Protein AF-A0A9P5QVV0-F1 (afdb_monomer)

pLDDT: mean 74.4, std 17.59, range [27.22, 95.75]

Radius of gyration: 34.5 Å; Cα contacts (8 Å, |Δi|>4): 652; chains: 1; bounding box: 69×60×105 Å

Solvent-accessible surface area (backbone atoms only — not comparable to full-atom values): 32270 Å² total; per-residue (Å²): 108,72,66,53,53,52,50,50,50,33,45,37,47,38,68,30,81,90,46,54,72,68,59,18,40,49,30,50,51,48,53,52,51,50,61,71,42,46,93,86,68,43,88,46,68,69,52,50,54,48,47,52,52,44,41,55,54,42,40,70,45,93,50,68,67,44,16,51,52,29,45,55,48,38,63,74,72,68,58,90,69,74,79,92,61,86,71,101,65,77,81,56,81,69,72,71,78,64,96,76,58,75,62,64,38,64,75,65,72,49,56,74,58,59,56,52,51,52,53,50,42,59,52,45,56,62,73,40,62,69,84,64,87,65,88,53,38,18,36,68,41,94,82,57,80,85,64,80,68,40,56,43,63,62,54,49,54,54,41,74,74,44,90,46,79,37,78,48,82,43,60,63,90,55,57,43,66,65,61,48,52,39,47,51,48,33,50,48,55,69,70,50,50,94,92,49,64,42,72,42,84,40,62,45,60,78,54,83,70,82,89,51,68,59,67,56,55,52,44,43,76,74,72,46,51,72,70,48,47,50,50,42,68,77,74,48,57,72,45,78,44,78,37,54,68,72,64,60,42,66,93,51,95,62,73,85,48,98,68,44,63,72,80,61,36,46,66,32,94,52,101,77,56,48,71,28,58,85,31,37,48,54,33,26,51,49,71,51,49,74,68,49,50,53,53,44,42,57,45,51,44,75,77,49,102,60,95,62,51,57,63,56,54,52,52,52,40,70,68,41,85,70,44,58,73,62,37,25,28,60,49,50,31,51,54,46,70,65,44,50,66,51,66,73,71,70,75,82,85,85,86,79,82,89,84,83,90,86,45,93,96,60,66,64,48,77,59,48,79,88,79,37,67,88,42,75,57,38,71,53,69,29,90,48,69,68,35,42,52,55,41,73,74,36,74,45,43,75,62,93,51,34,36,32,58,72,43,74,65,56,54,36,51,55,52,36,38,70,62,60,53,89,68,78,76,67,71,79,88,71,88,81,94,74,91,82,81,96,68,87,81,72,85,75,80,58,86,84,37,51,50,34,75,40,80,46,68,87,37,63,68,34,37,48,57,45,8,56,44,36,63,74,32,67,66,58,40,52,51,32,51,50,36,36,58,48,11,47,80,38,80,48,72,39,45,24,31,23,10,15,35,26,50,24,27,40,18,70,39,67,49,72,37,61,57,34,84,42,51,34,25,33,28,55,54,19,47,42,34,91,43,46,52,58,77,39,38,59,58,80,35,43,59,54,76,45,39,71,111

Structure (mmCIF, N/CA/C/O backbone):
data_AF-A0A9P5QVV0-F1
#
_entry.id   AF-A0A9P5QVV0-F1
#
loop_
_atom_site.group_PDB
_atom_site.id
_atom_site.type_symbol
_atom_site.label_atom_id
_atom_site.label_alt_id
_atom_site.label_comp_id
_atom_site.label_asym_id
_atom_site.label_entity_id
_atom_site.label_seq_id
_atom_site.pdbx_PDB_ins_code
_atom_site.Cartn_x
_atom_site.Cartn_y
_atom_site.Cartn_z
_atom_site.occupancy
_atom_site.B_iso_or_equiv
_atom_site.auth_seq_id
_atom_site.auth_comp_id
_atom_site.auth_asym_id
_atom_site.auth_atom_id
_atom_site.pdbx_PDB_model_num
ATOM 1 N N . MET A 1 1 ? -1.922 6.817 49.365 1.00 55.47 1 MET A N 1
ATOM 2 C CA . MET A 1 1 ? -1.722 6.104 48.076 1.00 55.47 1 MET A CA 1
ATOM 3 C C . MET A 1 1 ? -3.049 5.671 47.455 1.00 55.47 1 MET A C 1
ATOM 5 O O . MET A 1 1 ? -3.413 6.248 46.447 1.00 55.47 1 MET A O 1
ATOM 9 N N . PHE A 1 2 ? -3.817 4.750 48.054 1.00 71.19 2 PHE A N 1
ATOM 10 C CA . PHE A 1 2 ? -5.095 4.280 47.477 1.00 71.19 2 PHE A CA 1
ATOM 11 C C . PHE A 1 2 ? -6.150 5.388 47.276 1.00 71.19 2 PHE A C 1
ATOM 13 O O . PHE A 1 2 ? -6.673 5.544 46.177 1.00 71.19 2 PHE A O 1
ATOM 20 N N . GLN A 1 3 ? -6.408 6.205 48.304 1.00 76.69 3 GLN A N 1
ATOM 21 C CA . GLN A 1 3 ? -7.364 7.323 48.229 1.00 76.69 3 GLN A CA 1
ATOM 22 C C . GLN A 1 3 ? -6.955 8.366 47.177 1.00 76.69 3 GLN A C 1
ATOM 24 O O . GLN A 1 3 ? -7.781 8.790 46.379 1.00 76.69 3 GLN A O 1
ATOM 29 N N . TRP A 1 4 ? -5.661 8.701 47.105 1.00 71.38 4 TRP A N 1
ATOM 30 C CA . TRP A 1 4 ? -5.095 9.582 46.075 1.00 71.38 4 TRP A CA 1
ATOM 31 C C . TRP A 1 4 ? -5.391 9.084 44.655 1.00 71.38 4 TRP A C 1
ATOM 33 O O . TRP A 1 4 ? -5.832 9.862 43.810 1.00 71.38 4 TRP A O 1
ATOM 43 N N . SER A 1 5 ? -5.194 7.786 44.407 1.00 65.56 5 SER A N 1
ATOM 44 C CA . SER A 1 5 ? -5.466 7.170 43.106 1.00 65.56 5 SER A CA 1
ATOM 45 C C . SER A 1 5 ? -6.949 7.202 42.737 1.00 65.56 5 SER A C 1
ATOM 47 O O . SER A 1 5 ? -7.274 7.400 41.572 1.00 65.56 5 SER A O 1
ATOM 49 N N . ILE A 1 6 ? -7.855 7.050 43.708 1.00 77.44 6 ILE A N 1
ATOM 50 C CA . ILE A 1 6 ? -9.301 7.145 43.457 1.00 77.44 6 ILE A CA 1
ATOM 51 C C . ILE A 1 6 ? -9.707 8.578 43.121 1.00 77.44 6 ILE A C 1
ATOM 53 O O . ILE A 1 6 ? -10.439 8.785 42.156 1.00 77.44 6 ILE A O 1
ATOM 57 N N . CYS A 1 7 ? -9.204 9.568 43.863 1.00 80.12 7 CYS A N 1
ATOM 58 C CA . CYS A 1 7 ? -9.473 10.974 43.566 1.00 80.12 7 CYS A CA 1
ATOM 59 C C . CYS A 1 7 ? -8.991 11.345 42.161 1.00 80.12 7 CYS A C 1
ATOM 61 O O . CYS A 1 7 ? -9.711 11.995 41.406 1.00 80.12 7 CYS A O 1
ATOM 63 N N . GLN A 1 8 ? -7.790 10.885 41.800 1.00 75.94 8 GLN A N 1
ATOM 64 C CA . GLN A 1 8 ? -7.233 11.083 40.468 1.00 75.94 8 GLN A CA 1
ATOM 65 C C . GLN A 1 8 ? -8.111 10.443 39.383 1.00 75.94 8 GLN A C 1
ATOM 67 O O . GLN A 1 8 ? -8.469 11.126 38.428 1.00 75.94 8 GLN A O 1
ATOM 72 N N . LEU A 1 9 ? -8.515 9.181 39.565 1.00 74.94 9 LEU A N 1
ATOM 73 C CA . LEU A 1 9 ? -9.349 8.456 38.604 1.00 74.94 9 LEU A CA 1
ATOM 74 C C . LEU A 1 9 ? -10.695 9.153 38.367 1.00 74.94 9 LEU A C 1
ATOM 76 O O . LEU A 1 9 ? -11.134 9.278 37.229 1.00 74.94 9 LEU A O 1
ATOM 80 N N . LEU A 1 10 ? -11.351 9.625 39.429 1.00 81.25 10 LEU A N 1
ATOM 81 C CA . LEU A 1 10 ? -12.610 10.366 39.306 1.00 81.25 10 LEU A CA 1
ATOM 82 C C . LEU A 1 10 ? -12.415 11.704 38.582 1.00 81.25 10 LEU A C 1
ATOM 84 O O . LEU A 1 10 ? -13.252 12.084 37.764 1.00 81.25 10 LEU A O 1
ATOM 88 N N . GLY A 1 11 ? -11.294 12.385 38.832 1.00 81.31 11 GLY A N 1
ATOM 89 C CA . GLY A 1 11 ? -10.917 13.599 38.112 1.00 81.31 11 GLY A CA 1
ATOM 90 C C . GLY A 1 11 ? -10.698 13.365 36.618 1.00 81.31 11 GLY A C 1
ATOM 91 O O . GLY A 1 11 ? -11.162 14.148 35.795 1.00 81.31 11 GLY A O 1
ATOM 92 N N . GLU A 1 12 ? -10.035 12.268 36.259 1.00 76.44 12 GLU A N 1
ATOM 93 C CA . GLU A 1 12 ? -9.793 11.877 34.866 1.00 76.44 12 GLU A CA 1
ATOM 94 C C . GLU A 1 12 ? -11.087 11.442 34.161 1.00 76.44 12 GLU A C 1
ATOM 96 O O . GLU A 1 12 ? -11.316 11.843 33.022 1.00 76.44 12 GLU A O 1
ATOM 101 N N . ILE A 1 13 ? -11.980 10.712 34.845 1.00 73.56 13 ILE A N 1
ATOM 102 C CA . ILE A 1 13 ? -13.319 10.377 34.323 1.00 73.56 13 ILE A CA 1
ATOM 103 C C . ILE A 1 13 ? -14.114 11.649 34.023 1.00 73.56 13 ILE A C 1
ATOM 105 O O . ILE A 1 13 ? -14.780 11.718 32.995 1.00 73.56 13 ILE A O 1
ATOM 109 N N . ALA A 1 14 ? -14.055 12.655 34.897 1.00 79.50 14 ALA A N 1
ATOM 110 C CA . ALA A 1 14 ? -14.761 13.915 34.696 1.00 79.50 14 ALA A CA 1
ATOM 111 C C . ALA A 1 14 ? -14.185 14.757 33.539 1.00 79.50 14 ALA A C 1
ATOM 113 O O . ALA A 1 14 ? -14.939 15.433 32.835 1.00 79.50 14 ALA A O 1
ATOM 114 N N . ASP A 1 15 ? -12.872 14.708 33.307 1.00 75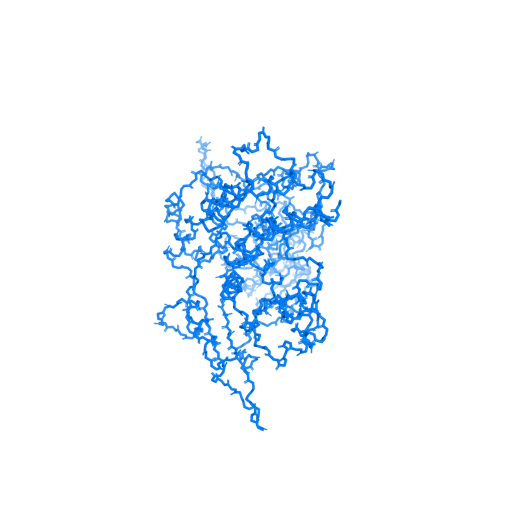.62 15 ASP A N 1
ATOM 115 C CA . ASP A 1 15 ? -12.192 15.486 32.260 1.00 75.62 15 ASP A CA 1
ATOM 116 C C . ASP A 1 15 ? -12.359 14.872 30.852 1.00 75.62 15 ASP A C 1
ATOM 118 O O . ASP A 1 15 ? -12.434 15.603 29.865 1.00 75.62 15 ASP A O 1
ATOM 122 N N . ASP A 1 16 ? -12.494 13.546 30.745 1.00 66.88 16 ASP A N 1
ATOM 123 C CA . ASP A 1 16 ? -12.506 12.816 29.469 1.00 66.88 16 ASP A CA 1
ATOM 124 C C . ASP A 1 16 ? -13.882 12.817 28.764 1.00 66.88 16 ASP A C 1
ATOM 126 O O . ASP A 1 16 ? -14.903 12.404 29.318 1.00 66.88 16 ASP A O 1
ATOM 130 N N . SER A 1 17 ? -13.905 13.252 27.499 1.00 65.25 17 SER A N 1
ATOM 131 C CA . SER A 1 17 ? -15.106 13.361 26.662 1.00 65.25 17 SER A CA 1
ATOM 132 C C . SER A 1 17 ? -15.644 12.025 26.138 1.00 65.25 17 SER A C 1
ATOM 134 O O . SER A 1 17 ? -16.741 12.004 25.576 1.00 65.25 17 SER A O 1
ATOM 136 N N . ILE A 1 18 ? -14.924 10.912 26.329 1.00 53.53 18 ILE A N 1
ATOM 137 C CA . ILE A 1 18 ? -15.414 9.568 25.983 1.00 53.53 18 ILE A CA 1
ATOM 138 C C . ILE A 1 18 ? -16.595 9.134 26.865 1.00 53.53 18 ILE A C 1
ATOM 140 O O . ILE A 1 18 ? -17.429 8.327 26.446 1.00 53.53 18 ILE A O 1
ATOM 144 N N . TRP A 1 19 ? -16.676 9.669 28.086 1.00 56.53 19 TRP A N 1
ATOM 145 C CA . TRP A 1 19 ? -17.746 9.382 29.031 1.00 56.53 19 TRP A CA 1
ATOM 146 C C . TRP A 1 19 ? -18.961 10.270 28.775 1.00 56.53 19 TRP A C 1
ATOM 148 O O . TRP A 1 19 ? -18.849 11.434 28.386 1.00 56.53 19 TRP A O 1
ATOM 158 N N . SER A 1 20 ? -20.156 9.732 29.037 1.00 62.69 20 SER A N 1
ATOM 159 C CA . SER A 1 20 ? -21.384 10.521 28.927 1.00 62.69 20 SER A CA 1
ATOM 160 C C . SER A 1 20 ? -21.334 11.730 29.865 1.00 62.69 20 SER A C 1
ATOM 162 O O . SER A 1 20 ? -20.787 11.646 30.966 1.00 62.69 20 SER A O 1
ATOM 164 N N . VAL A 1 21 ? -21.961 12.839 29.464 1.00 71.69 21 VAL A N 1
ATOM 165 C CA . VAL A 1 21 ? -22.036 14.061 30.286 1.00 71.69 21 VAL A CA 1
ATOM 166 C C . VAL A 1 21 ? -22.541 13.752 31.702 1.00 71.69 21 VAL A C 1
ATOM 168 O O . VAL A 1 21 ? -21.969 14.232 32.674 1.00 71.69 21 VAL A O 1
ATOM 171 N N . SER A 1 22 ? -23.535 12.867 31.830 1.00 67.31 22 SER A N 1
ATOM 172 C CA . SER A 1 22 ? -24.074 12.435 33.125 1.00 67.31 22 SER A CA 1
ATOM 173 C C . SER A 1 22 ? -23.039 11.704 33.990 1.00 67.31 22 SER A C 1
ATOM 175 O O . SER A 1 22 ? -22.918 12.001 35.174 1.00 67.31 22 SER A O 1
ATOM 177 N N . THR A 1 23 ? -22.251 10.795 33.409 1.00 71.12 23 THR A N 1
ATOM 178 C CA . THR A 1 23 ? -21.186 10.064 34.122 1.00 71.12 23 THR A CA 1
ATOM 179 C C . THR A 1 23 ? -20.092 11.009 34.615 1.00 71.12 23 THR A C 1
ATOM 181 O O . THR A 1 23 ? -19.611 10.876 35.737 1.00 71.12 23 THR A O 1
ATOM 184 N N . ARG A 1 24 ? -19.726 11.993 33.789 1.00 79.88 24 ARG A N 1
ATOM 185 C CA . ARG A 1 24 ? -18.707 12.997 34.119 1.00 79.88 24 ARG A CA 1
ATOM 186 C C . ARG A 1 24 ? -19.159 13.901 35.267 1.00 79.88 24 ARG A C 1
ATOM 188 O O . ARG A 1 24 ? -18.380 14.173 36.174 1.00 79.88 24 ARG A O 1
ATOM 195 N N . GLN A 1 25 ? -20.428 14.312 35.268 1.00 83.44 25 GLN A N 1
ATOM 196 C CA . GLN A 1 25 ? -21.024 15.090 36.360 1.00 83.44 25 GLN A CA 1
ATOM 197 C C . GLN A 1 25 ? -21.100 14.284 37.663 1.00 83.44 25 GLN A C 1
ATOM 199 O O . GLN A 1 25 ? -20.684 14.780 38.706 1.00 83.44 25 GLN A O 1
ATOM 204 N N . GLN A 1 26 ? -21.523 13.019 37.598 1.00 81.31 26 GLN A N 1
ATOM 205 C CA . GLN A 1 26 ? -21.571 12.130 38.766 1.00 81.31 26 GLN A CA 1
ATOM 206 C C . GLN A 1 26 ? -20.186 11.866 39.370 1.00 81.31 26 GLN A C 1
ATOM 208 O O . GLN A 1 26 ? -20.063 11.736 40.584 1.00 81.31 26 GLN A O 1
ATOM 213 N N . ALA A 1 27 ? -19.129 11.811 38.553 1.00 83.44 27 ALA A N 1
ATOM 214 C CA . ALA A 1 27 ? -17.762 11.679 39.055 1.00 83.44 27 ALA A CA 1
ATOM 215 C C . ALA A 1 27 ? -17.332 12.903 39.887 1.00 83.44 27 ALA A C 1
ATOM 217 O O . ALA A 1 27 ? -16.700 12.741 40.933 1.00 83.44 27 ALA A O 1
ATOM 218 N N . ILE A 1 28 ? -17.725 14.113 39.467 1.00 86.50 28 ILE A N 1
ATOM 219 C CA . ILE A 1 28 ? -17.508 15.351 40.233 1.00 86.50 28 ILE A CA 1
ATOM 220 C C . ILE A 1 28 ? -18.321 15.337 41.530 1.00 86.50 28 ILE A C 1
ATOM 222 O O . ILE A 1 28 ? -17.785 15.629 42.595 1.00 86.50 28 ILE A O 1
ATOM 226 N N . GLU A 1 29 ? -19.599 14.972 41.461 1.00 86.81 29 GLU A N 1
ATOM 227 C CA . GLU A 1 29 ? -20.470 14.886 42.640 1.00 86.81 29 GLU A CA 1
ATOM 228 C C . GLU A 1 29 ? -19.940 13.874 43.663 1.00 86.81 29 GLU A C 1
ATOM 230 O O . GLU A 1 29 ? -19.924 14.154 44.861 1.00 86.81 29 GLU A O 1
ATOM 235 N N . LEU A 1 30 ? -19.427 12.731 43.196 1.00 86.88 30 LEU A N 1
ATOM 236 C CA . LEU A 1 30 ? -18.809 11.723 44.050 1.00 86.88 30 LEU A CA 1
ATOM 237 C C . LEU A 1 30 ? -17.525 12.242 44.709 1.00 86.88 30 LEU A C 1
ATOM 239 O O . LEU A 1 30 ? -17.331 11.999 45.897 1.00 86.88 30 LEU A O 1
ATOM 243 N N . LEU A 1 31 ? -16.677 12.992 43.993 1.00 86.44 31 LEU A N 1
ATOM 244 C CA . LEU A 1 31 ? -15.527 13.679 44.604 1.00 86.44 31 LEU A CA 1
ATOM 245 C C . LEU A 1 31 ? -15.971 14.622 45.731 1.00 86.44 31 LEU A C 1
ATOM 247 O O . LEU A 1 31 ? -15.360 14.630 46.797 1.00 86.44 31 LEU A O 1
ATOM 251 N N . GLY A 1 32 ? -17.058 15.365 45.518 1.00 85.31 32 GLY A N 1
ATOM 252 C CA . GLY A 1 32 ? -17.663 16.232 46.528 1.00 85.31 32 GLY A CA 1
ATOM 253 C C . GLY A 1 32 ? -18.181 15.480 47.751 1.00 85.31 32 GLY A C 1
ATOM 254 O O . GLY A 1 32 ? -17.889 15.855 48.885 1.00 85.31 32 GLY A O 1
ATOM 255 N N . ALA A 1 33 ? -18.899 14.380 47.532 1.00 84.38 33 ALA A N 1
ATOM 256 C CA . ALA A 1 33 ? -19.410 13.535 48.606 1.00 84.38 33 ALA A CA 1
ATOM 257 C C . ALA A 1 33 ? -18.274 12.901 49.427 1.00 84.38 33 ALA A C 1
ATOM 259 O O . ALA A 1 33 ? -18.347 12.857 50.654 1.00 84.38 33 ALA A O 1
ATOM 260 N N . LEU A 1 34 ? -17.200 12.455 48.766 1.00 84.25 34 LEU A N 1
ATOM 261 C CA . LEU A 1 34 ? -16.009 11.910 49.424 1.00 84.25 34 LEU A CA 1
ATOM 262 C C . LEU A 1 34 ? -15.244 12.969 50.227 1.00 84.25 34 LEU A C 1
ATOM 264 O O . LEU A 1 34 ? -14.655 12.634 51.251 1.00 84.25 34 LEU A O 1
ATOM 268 N N . TYR A 1 35 ? -15.263 14.229 49.786 1.00 82.00 35 TYR A N 1
ATOM 269 C CA . TYR A 1 35 ? -14.677 15.346 50.526 1.00 82.00 35 TYR A CA 1
ATOM 270 C C . TYR A 1 35 ? -15.466 15.667 51.805 1.00 82.00 35 TYR A C 1
ATOM 272 O O . TYR A 1 35 ? -14.874 15.939 52.845 1.00 82.00 35 TYR A O 1
ATOM 280 N N . GLN A 1 36 ? -16.801 15.619 51.743 1.00 79.44 36 GLN A N 1
ATOM 281 C CA . GLN A 1 36 ? -17.675 15.904 52.889 1.00 79.44 36 GLN A CA 1
ATOM 282 C C . GLN A 1 36 ? -17.719 14.760 53.914 1.00 79.44 36 GLN A C 1
ATOM 284 O O . GLN A 1 36 ? -17.984 15.001 55.092 1.00 79.44 36 GLN A O 1
ATOM 289 N N . ASN A 1 37 ? -17.475 13.516 53.488 1.00 76.75 37 ASN A N 1
ATOM 290 C CA . ASN A 1 37 ? -17.577 12.338 54.347 1.00 76.75 37 ASN A CA 1
ATOM 291 C C . ASN A 1 37 ? -16.269 12.058 55.111 1.00 76.75 37 ASN A C 1
ATOM 293 O O . ASN A 1 37 ? -15.536 11.098 54.858 1.00 76.75 37 ASN A O 1
ATOM 297 N N . ASP A 1 38 ? -15.979 12.960 56.043 1.00 63.78 38 ASP A N 1
ATOM 298 C CA . ASP A 1 38 ? -14.675 13.110 56.686 1.00 63.78 38 ASP A CA 1
ATOM 299 C C . ASP A 1 38 ? -14.331 12.003 57.702 1.00 63.78 38 ASP A C 1
ATOM 301 O O . ASP A 1 38 ? -13.164 11.704 57.951 1.00 63.78 38 ASP A O 1
ATOM 305 N N . GLN A 1 39 ? -15.348 11.356 58.280 1.00 61.12 39 GLN A N 1
ATOM 306 C CA . GLN A 1 39 ? -15.150 10.394 59.371 1.00 61.12 39 GLN A CA 1
ATOM 307 C C . GLN A 1 39 ? -14.487 9.081 58.921 1.00 61.12 39 GLN A C 1
ATOM 309 O O . GLN A 1 39 ? -13.745 8.491 59.708 1.00 61.12 39 GLN A O 1
ATOM 314 N N . ASP A 1 40 ? -14.666 8.679 57.656 1.00 60.94 40 ASP A N 1
ATOM 315 C CA . ASP A 1 40 ? -14.210 7.374 57.152 1.00 60.94 40 ASP A CA 1
ATOM 316 C C . ASP A 1 40 ? -13.225 7.452 55.970 1.00 60.94 40 ASP A C 1
ATOM 318 O O . ASP A 1 40 ? -12.472 6.503 55.737 1.00 60.94 40 ASP A O 1
ATOM 322 N N . TRP A 1 41 ? -13.201 8.551 55.201 1.00 65.06 41 TRP A N 1
ATOM 323 C CA . TRP A 1 41 ? -12.510 8.572 53.902 1.00 65.06 41 TRP A CA 1
ATOM 324 C C . TRP A 1 41 ? -11.287 9.493 53.803 1.00 65.06 41 TRP A C 1
ATOM 326 O O . TRP A 1 41 ? -10.370 9.174 53.048 1.00 65.06 41 TRP A O 1
ATOM 336 N N . ALA A 1 42 ? -11.228 10.609 54.533 1.00 58.00 42 ALA A N 1
ATOM 337 C CA . ALA A 1 42 ? -10.224 11.652 54.292 1.00 58.00 42 ALA A CA 1
ATOM 338 C C . ALA A 1 42 ? -9.563 12.187 55.576 1.00 58.00 42 ALA A C 1
ATOM 340 O O . ALA A 1 42 ? -9.390 13.390 55.733 1.00 58.00 42 ALA A O 1
ATOM 341 N N . GLN A 1 43 ? -9.116 11.289 56.464 1.00 64.62 43 GLN A N 1
ATOM 342 C CA . GLN A 1 43 ? -8.356 11.667 57.672 1.00 64.62 43 GLN A CA 1
ATOM 343 C C . GLN A 1 43 ? -7.010 12.362 57.373 1.00 64.62 43 GLN A C 1
ATOM 345 O O . GLN A 1 43 ? -6.399 12.934 58.270 1.00 64.62 43 GLN A O 1
ATOM 350 N N . ASP A 1 44 ? -6.534 12.292 56.126 1.00 70.94 44 ASP A N 1
ATOM 351 C CA . ASP A 1 44 ? -5.294 12.908 55.655 1.00 70.94 44 ASP A CA 1
ATOM 352 C C . ASP A 1 44 ? -5.604 14.194 54.868 1.00 70.94 44 ASP A C 1
ATOM 354 O O . ASP A 1 44 ? -6.160 14.151 53.763 1.00 70.94 44 ASP A O 1
ATOM 358 N N . ASP A 1 45 ? -5.202 15.342 55.419 1.00 73.81 45 ASP A N 1
ATOM 359 C CA . ASP A 1 45 ? -5.395 16.674 54.826 1.00 73.81 45 ASP A CA 1
ATOM 360 C C . ASP A 1 45 ? -4.801 16.798 53.411 1.00 73.81 45 ASP A C 1
ATOM 362 O O . ASP A 1 45 ? -5.283 17.584 52.586 1.00 73.81 45 ASP A O 1
ATOM 366 N N . SER A 1 46 ? -3.798 15.980 53.077 1.00 75.75 46 SER A N 1
ATOM 367 C CA . SER A 1 46 ? -3.204 15.950 51.739 1.00 75.75 46 SER A CA 1
ATOM 368 C C . SER A 1 46 ? -4.178 15.424 50.674 1.00 75.75 46 SER A C 1
ATOM 370 O O . SER A 1 46 ? -4.179 15.910 49.542 1.00 75.75 46 SER A O 1
ATOM 372 N N . VAL A 1 47 ? -5.066 14.488 51.036 1.00 74.50 47 VAL A N 1
ATOM 373 C CA . VAL A 1 47 ? -6.090 13.925 50.139 1.00 74.50 47 VAL A CA 1
ATOM 374 C C . VAL A 1 47 ? -7.163 14.969 49.837 1.00 74.50 47 VAL A C 1
ATOM 376 O O . VAL A 1 47 ? -7.573 15.116 48.685 1.00 74.50 47 VAL A O 1
ATOM 379 N N . LYS A 1 48 ? -7.586 15.732 50.850 1.00 79.31 48 LYS A N 1
ATOM 380 C CA . LYS A 1 48 ? -8.562 16.822 50.701 1.00 79.31 48 LYS A CA 1
ATOM 381 C C . LYS A 1 48 ? -8.033 17.944 49.821 1.00 79.31 48 LYS A C 1
ATOM 383 O O . LYS A 1 48 ? -8.730 18.400 48.915 1.00 79.31 48 LYS A O 1
ATOM 388 N N . SER A 1 49 ? -6.787 18.354 50.056 1.00 79.25 49 SER A N 1
ATOM 389 C CA . SER A 1 49 ? -6.106 19.346 49.222 1.00 79.25 49 SER A CA 1
ATOM 390 C C . SER A 1 49 ? -6.027 18.884 47.761 1.00 79.25 49 SER A C 1
ATOM 392 O O . SER A 1 49 ? -6.295 19.658 46.835 1.00 79.25 49 SER A O 1
ATOM 394 N N . TRP A 1 50 ? -5.766 17.592 47.541 1.00 79.50 50 TRP A N 1
ATOM 395 C CA . TRP A 1 50 ? -5.748 17.003 46.206 1.00 79.50 50 TRP A CA 1
ATOM 396 C C . TRP A 1 50 ? -7.126 16.999 45.529 1.00 79.50 50 TRP A C 1
ATOM 398 O O . TRP A 1 50 ? -7.238 17.419 44.378 1.00 79.50 50 TRP A O 1
ATOM 408 N N . MET A 1 51 ? -8.192 16.608 46.237 1.00 82.31 51 MET A N 1
ATOM 409 C CA . MET A 1 51 ? -9.568 16.662 45.717 1.00 82.31 51 MET A CA 1
ATOM 410 C C . MET A 1 51 ? -9.955 18.080 45.279 1.00 82.31 51 MET A C 1
ATOM 412 O O . MET A 1 51 ? -10.441 18.267 44.164 1.00 82.31 51 MET A O 1
ATOM 416 N N . MET A 1 52 ? -9.675 19.086 46.112 1.00 82.19 52 MET A N 1
ATOM 417 C CA . MET A 1 52 ? -9.964 20.489 45.790 1.00 82.19 52 MET A CA 1
ATOM 418 C C . MET A 1 52 ? -9.168 20.983 44.581 1.00 82.19 52 MET A C 1
ATOM 420 O O . MET A 1 52 ? -9.706 21.689 43.730 1.00 82.19 52 MET A O 1
ATOM 424 N N . THR A 1 53 ? -7.913 20.551 44.448 1.00 80.81 53 THR A N 1
ATOM 425 C CA . THR A 1 53 ? -7.077 20.860 43.280 1.00 80.81 53 THR A CA 1
ATOM 426 C C . THR A 1 53 ? -7.676 20.289 41.988 1.00 80.81 53 THR A C 1
ATOM 428 O O . THR A 1 53 ? -7.717 20.973 40.963 1.00 80.81 53 THR A O 1
ATOM 431 N N . ILE A 1 54 ? -8.182 19.052 42.031 1.00 80.38 54 ILE A N 1
ATOM 432 C CA . ILE A 1 54 ? -8.833 18.395 40.889 1.00 80.38 54 ILE A CA 1
ATOM 433 C C . ILE A 1 54 ? -10.123 19.123 40.500 1.00 80.38 54 ILE A C 1
ATOM 435 O O . ILE A 1 54 ? -10.298 19.459 39.328 1.00 80.38 54 ILE A O 1
ATOM 439 N N . ILE A 1 55 ? -11.004 19.407 41.464 1.00 85.12 55 ILE A N 1
ATOM 440 C CA . ILE A 1 55 ? -12.270 20.116 41.213 1.00 85.12 55 ILE A CA 1
ATOM 441 C C . ILE A 1 55 ? -11.984 21.527 40.663 1.00 85.12 55 ILE A C 1
ATOM 443 O O . ILE A 1 55 ? -12.602 21.951 39.685 1.00 85.12 55 ILE A O 1
ATOM 447 N N . GLY A 1 56 ? -10.980 22.216 41.216 1.00 82.69 56 GLY A N 1
ATOM 448 C CA . GLY A 1 56 ? -10.471 23.490 40.708 1.00 82.69 56 GLY A CA 1
ATOM 449 C C . GLY A 1 56 ? -10.057 23.414 39.238 1.00 82.69 56 GLY A C 1
ATOM 450 O O . GLY A 1 56 ? -10.495 24.235 38.432 1.00 82.69 56 GLY A O 1
ATOM 451 N N . LYS A 1 57 ? -9.295 22.389 38.840 1.00 81.00 57 LYS A N 1
ATOM 452 C CA . LYS A 1 57 ? -8.925 22.181 37.430 1.00 81.00 57 LYS A CA 1
ATOM 453 C C . LYS A 1 57 ? -10.147 21.917 36.540 1.00 81.00 57 LYS A C 1
ATOM 455 O O . LYS A 1 57 ? -10.249 22.512 35.469 1.00 81.00 57 LYS A O 1
ATOM 460 N N . LEU A 1 58 ? -11.089 21.085 36.986 1.00 82.19 58 LEU A N 1
ATOM 461 C CA . LEU A 1 58 ? -12.316 20.776 36.240 1.00 82.19 58 LEU A CA 1
ATOM 462 C C . LEU A 1 58 ? -13.206 22.011 36.030 1.00 82.19 58 LEU A C 1
ATOM 464 O O . LEU A 1 58 ? -13.833 22.151 34.980 1.00 82.19 58 LEU A O 1
ATOM 468 N N . SER A 1 59 ? -13.195 22.960 36.969 1.00 81.25 59 SER A N 1
ATOM 469 C CA . SER A 1 59 ? -13.895 24.247 36.832 1.00 81.25 59 SER A CA 1
ATOM 470 C C . SER A 1 59 ? -13.330 25.153 35.722 1.00 81.25 59 SER A C 1
ATOM 472 O O . SER A 1 59 ? -14.011 26.065 35.244 1.00 81.25 59 SER A O 1
ATOM 474 N N . MET A 1 60 ? -12.099 24.891 35.273 1.00 78.88 60 MET A N 1
ATOM 475 C CA . MET A 1 60 ? -11.417 25.632 34.206 1.00 78.88 60 MET A CA 1
ATOM 476 C C . MET A 1 60 ? -11.490 24.921 32.846 1.00 78.88 60 MET A C 1
ATOM 478 O O . MET A 1 60 ? -10.898 25.388 31.873 1.00 78.88 60 MET A O 1
ATOM 482 N N . THR A 1 61 ? -12.218 23.804 32.749 1.00 77.06 61 THR A N 1
ATOM 483 C CA . THR A 1 61 ? -12.363 23.047 31.498 1.00 77.06 61 THR A CA 1
ATOM 484 C C . THR A 1 61 ? -13.252 23.777 30.477 1.00 77.06 61 THR A C 1
ATOM 486 O O . THR A 1 61 ? -14.129 24.563 30.852 1.00 77.06 61 THR A O 1
ATOM 489 N N . PRO A 1 62 ? -13.051 23.535 29.165 1.00 71.94 62 PRO A N 1
ATOM 490 C CA . PRO A 1 62 ? -13.891 24.115 28.114 1.00 71.94 62 PRO A CA 1
ATOM 491 C C . PRO A 1 62 ? -15.297 23.490 28.048 1.00 71.94 62 PRO A C 1
ATOM 493 O O . PRO A 1 62 ? -16.192 24.062 27.424 1.00 71.94 62 PRO A O 1
ATOM 496 N N . ASP A 1 63 ? -15.514 22.333 28.682 1.00 80.31 63 ASP A N 1
ATOM 497 C CA . ASP A 1 63 ? -16.808 21.651 28.709 1.00 80.31 63 ASP A CA 1
ATOM 498 C C . ASP A 1 63 ? -17.794 22.363 29.648 1.00 80.31 63 ASP A C 1
ATOM 500 O O . ASP A 1 63 ? -17.599 22.432 30.862 1.00 80.31 63 ASP A O 1
ATOM 504 N N . LYS A 1 64 ? -18.887 22.892 29.082 1.00 82.75 64 LYS A N 1
ATOM 505 C CA . LYS A 1 64 ? -19.865 23.706 29.819 1.00 82.75 64 LYS A CA 1
ATOM 506 C C . LYS A 1 64 ? -20.546 22.941 30.958 1.00 82.75 64 LYS A C 1
ATOM 508 O O . LYS A 1 64 ? -20.828 23.545 31.993 1.00 82.75 64 LYS A O 1
ATOM 513 N N . ALA A 1 65 ? -20.836 21.652 30.784 1.00 80.00 65 ALA A N 1
ATOM 514 C CA . ALA A 1 65 ? -21.568 20.871 31.777 1.00 80.00 65 ALA A CA 1
ATOM 515 C C . ALA A 1 65 ? -20.672 20.532 32.973 1.00 80.00 65 ALA A C 1
ATOM 517 O O . ALA A 1 65 ? -21.049 20.786 34.116 1.00 80.00 65 ALA A O 1
ATOM 518 N N . VAL A 1 66 ? -19.456 20.056 32.697 1.00 84.69 66 VAL A N 1
ATOM 519 C CA . VAL A 1 66 ? -18.442 19.727 33.711 1.00 84.69 66 VAL A CA 1
ATOM 520 C C . VAL A 1 66 ? -18.019 20.976 34.478 1.00 84.69 66 VAL A C 1
ATOM 522 O O . VAL A 1 66 ? -18.029 20.974 35.709 1.00 84.69 66 VAL A O 1
ATOM 525 N N . LYS A 1 67 ? -17.757 22.080 33.768 1.00 86.31 67 LYS A N 1
ATOM 526 C CA . LYS A 1 67 ? -17.439 23.378 34.372 1.00 86.31 67 LYS A CA 1
ATOM 527 C C . LYS A 1 67 ? -18.524 23.860 35.332 1.00 86.31 67 LYS A C 1
ATOM 529 O O . LYS A 1 67 ? -18.210 24.302 36.433 1.00 86.31 67 LYS A O 1
ATOM 534 N N . THR A 1 68 ? -19.794 23.781 34.930 1.00 87.25 68 THR A N 1
ATOM 535 C CA . THR A 1 68 ? -20.912 24.258 35.761 1.00 87.25 68 THR A CA 1
ATOM 536 C C . THR A 1 68 ? -21.049 23.424 37.034 1.00 87.25 68 THR A C 1
ATOM 538 O O . THR A 1 68 ? -21.184 23.988 38.117 1.00 87.25 68 THR A O 1
ATOM 541 N N . THR A 1 69 ? -20.952 22.096 36.924 1.00 87.81 69 THR A N 1
ATOM 542 C CA . THR A 1 69 ? -21.028 21.185 38.076 1.00 87.81 69 THR A CA 1
ATOM 543 C C . THR A 1 69 ? -19.838 21.367 39.024 1.00 87.81 69 THR A C 1
ATOM 545 O O . THR A 1 69 ? -20.030 21.444 40.234 1.00 87.81 69 THR A O 1
ATOM 548 N N . ALA A 1 70 ? -18.619 21.515 38.496 1.00 86.56 70 ALA A N 1
ATOM 549 C CA . ALA A 1 70 ? -17.425 21.750 39.309 1.00 86.56 70 ALA A CA 1
ATOM 550 C C . ALA A 1 70 ? -17.471 23.102 40.045 1.00 86.56 70 ALA A C 1
ATOM 552 O O . ALA A 1 70 ? -17.143 23.161 41.227 1.00 86.56 70 ALA A O 1
ATOM 553 N N . LEU A 1 71 ? -17.927 24.177 39.387 1.00 86.38 71 LEU A N 1
ATOM 554 C CA . LEU A 1 71 ? -18.099 25.490 40.025 1.00 86.38 71 LEU A CA 1
ATOM 555 C C . LEU A 1 71 ? -19.162 25.467 41.130 1.00 86.38 71 LEU A C 1
ATOM 557 O O . LEU A 1 71 ? -18.935 26.027 42.201 1.00 86.38 71 LEU A O 1
ATOM 561 N N . ALA A 1 72 ? -20.297 24.803 40.889 1.00 86.75 72 ALA A N 1
ATOM 562 C CA . ALA A 1 72 ? -21.346 24.649 41.895 1.00 86.75 72 ALA A CA 1
ATOM 563 C C . ALA A 1 72 ? -20.829 23.903 43.135 1.00 86.75 72 ALA A C 1
ATOM 565 O O . ALA A 1 72 ? -21.136 24.287 44.263 1.00 86.75 72 ALA A O 1
ATOM 566 N N . LEU A 1 73 ? -19.998 22.878 42.931 1.00 86.44 73 LEU A N 1
ATOM 567 C CA . LEU A 1 73 ? -19.404 22.118 44.023 1.00 86.44 73 LEU A CA 1
ATOM 568 C C . LEU A 1 73 ? -18.357 22.930 44.808 1.00 86.44 73 LEU A C 1
ATOM 570 O O . LEU A 1 73 ? -18.363 22.885 46.034 1.00 86.44 73 LEU A O 1
ATOM 574 N N . LEU A 1 74 ? -17.504 23.721 44.144 1.00 85.44 74 LEU A N 1
ATOM 575 C CA . LEU A 1 74 ? -16.546 24.608 44.831 1.00 85.44 74 LEU A CA 1
ATOM 576 C C . LEU A 1 74 ? -17.249 25.637 45.724 1.00 85.44 74 LEU A C 1
ATOM 578 O O . LEU A 1 74 ? -16.817 25.867 46.853 1.00 85.44 74 LEU A O 1
ATOM 582 N N . GLN A 1 75 ? -18.362 26.206 45.248 1.00 83.50 75 GLN A N 1
ATOM 583 C CA . GLN A 1 75 ? -19.183 27.130 46.036 1.00 83.50 75 GLN A CA 1
ATOM 584 C C . GLN A 1 75 ? -19.794 26.455 47.270 1.00 83.50 75 GLN A C 1
ATOM 586 O O . GLN A 1 75 ? -19.834 27.056 48.340 1.00 83.50 75 GLN A O 1
ATOM 591 N N . GLN A 1 76 ? -20.239 25.201 47.146 1.00 82.38 76 GLN A N 1
ATOM 592 C CA . GLN A 1 76 ? -20.767 24.429 48.277 1.00 82.38 76 GLN A CA 1
ATOM 593 C C . GLN A 1 76 ? -19.696 24.071 49.313 1.00 82.38 76 GLN A C 1
ATOM 595 O O . GLN A 1 76 ? -20.004 23.985 50.499 1.00 82.38 76 GLN A O 1
ATOM 600 N N . LEU A 1 77 ? -18.451 23.859 48.878 1.00 76.88 77 LEU A N 1
ATOM 601 C CA . LEU A 1 77 ? -17.327 23.487 49.743 1.00 76.88 77 LEU A CA 1
ATOM 602 C C . LEU A 1 77 ? -16.600 24.696 50.363 1.00 76.88 77 LEU A C 1
ATOM 604 O O . LEU A 1 77 ? -15.678 24.510 51.152 1.00 76.88 77 LEU A O 1
ATOM 608 N N . GLY A 1 78 ? -17.034 25.924 50.059 1.00 66.69 78 GLY A N 1
ATOM 609 C CA . GLY A 1 78 ? -16.597 27.141 50.748 1.00 66.69 78 GLY A CA 1
ATOM 610 C C . GLY A 1 78 ? -15.193 27.642 50.393 1.00 66.69 78 GLY A C 1
ATOM 611 O O . GLY A 1 78 ? -14.637 28.426 51.159 1.00 66.69 78 GLY A O 1
ATOM 612 N N . SER A 1 79 ? -14.604 27.226 49.263 1.00 58.53 79 SER A N 1
ATOM 613 C CA . SER A 1 79 ? -13.309 27.759 48.815 1.00 58.53 79 SER A CA 1
ATOM 614 C C . SER A 1 79 ? -13.490 28.896 47.801 1.00 58.53 79 SER A C 1
ATOM 616 O O . SER A 1 79 ? -13.759 28.644 46.627 1.00 58.53 79 SER A O 1
ATOM 618 N N . ASP A 1 80 ? -13.284 30.139 48.237 1.00 48.06 80 ASP A N 1
ATOM 619 C CA . ASP A 1 80 ? -13.141 31.308 47.346 1.00 48.06 80 ASP A CA 1
ATOM 620 C C . ASP A 1 80 ? -11.714 31.446 46.768 1.00 48.06 80 ASP A C 1
ATOM 622 O O . ASP A 1 80 ? -11.450 32.307 45.928 1.00 48.06 80 ASP A O 1
ATOM 626 N N . GLU A 1 81 ? -10.771 30.592 47.178 1.00 46.84 81 GLU A N 1
ATOM 627 C CA . GLU A 1 81 ? -9.393 30.628 46.685 1.00 46.84 81 GLU A CA 1
ATOM 628 C C . GLU A 1 81 ? -9.191 29.669 45.507 1.00 46.84 81 GLU A C 1
ATOM 630 O O . GLU A 1 81 ? -9.181 28.444 45.649 1.00 46.84 81 GLU A O 1
ATOM 635 N N . ALA A 1 82 ? -8.979 30.240 44.319 1.00 46.16 82 ALA A N 1
ATOM 636 C CA . ALA A 1 82 ? -8.373 29.520 43.208 1.00 46.16 82 ALA A CA 1
ATOM 637 C C . ALA A 1 82 ? -6.977 29.010 43.633 1.00 46.16 82 ALA A C 1
ATOM 639 O O . ALA A 1 82 ? -6.228 29.765 44.259 1.00 46.16 82 ALA A O 1
ATOM 640 N N . PRO A 1 83 ? -6.591 27.764 43.299 1.00 47.22 83 PRO A N 1
ATOM 641 C CA . PRO A 1 83 ? -5.325 27.192 43.751 1.00 47.22 83 PRO A CA 1
ATOM 642 C C . PRO A 1 83 ? -4.137 28.055 43.292 1.00 47.22 83 PRO A C 1
ATOM 644 O O . PRO A 1 83 ? -3.927 28.267 42.099 1.00 47.22 83 PRO A O 1
ATOM 647 N N . SER A 1 84 ? -3.354 28.553 44.252 1.00 43.31 84 SER A N 1
ATOM 648 C CA . SER A 1 84 ? -2.260 29.519 44.057 1.00 43.31 84 SER A CA 1
ATOM 649 C C . SER A 1 84 ? -0.940 28.909 43.560 1.00 43.31 84 SER A C 1
ATOM 651 O O . SER A 1 84 ? 0.083 29.592 43.515 1.00 43.31 84 SER A O 1
ATOM 653 N N . ALA A 1 85 ? -0.939 27.648 43.125 1.00 43.69 85 ALA A N 1
ATOM 654 C CA . ALA A 1 85 ? 0.212 27.023 42.481 1.00 43.69 85 ALA A CA 1
ATOM 655 C C . ALA A 1 85 ? -0.228 25.980 41.438 1.00 43.69 85 ALA A C 1
ATOM 657 O O . ALA A 1 85 ? -1.175 25.229 41.689 1.00 43.69 85 ALA A O 1
ATOM 658 N N . PRO A 1 86 ? 0.455 25.882 40.279 1.00 42.78 86 PRO A N 1
ATOM 659 C CA . PRO A 1 86 ? 0.223 24.790 39.346 1.00 42.78 86 PRO A CA 1
ATOM 660 C C . PRO A 1 86 ? 0.640 23.466 40.011 1.00 42.78 86 PRO A C 1
ATOM 662 O O . PRO A 1 86 ? 1.746 23.376 40.552 1.00 42.78 86 PRO A O 1
ATOM 665 N N . PRO A 1 87 ? -0.217 22.431 39.998 1.00 46.41 87 PRO A N 1
ATOM 666 C CA . PRO A 1 87 ? 0.103 21.165 40.634 1.00 46.41 87 PRO A CA 1
ATOM 667 C C . PRO A 1 87 ? 1.252 20.460 39.897 1.00 46.41 87 PRO A C 1
ATOM 669 O O . PRO A 1 87 ? 1.373 20.581 38.676 1.00 46.41 87 PRO A O 1
ATOM 672 N N . PRO A 1 88 ? 2.063 19.653 40.600 1.00 45.50 88 PRO A N 1
ATOM 673 C CA . PRO A 1 88 ? 3.201 18.944 40.014 1.00 45.50 88 PRO A CA 1
ATOM 674 C C . PRO A 1 88 ? 2.807 17.862 38.988 1.00 45.50 88 PRO A C 1
ATOM 676 O O . PRO A 1 88 ? 3.690 17.272 38.369 1.00 45.50 88 PRO A O 1
ATOM 679 N N . TYR A 1 89 ? 1.509 17.586 38.790 1.00 48.34 89 TYR A N 1
ATOM 680 C CA . TYR A 1 89 ? 1.028 16.538 37.890 1.00 48.34 89 TYR A CA 1
ATOM 681 C C . TYR A 1 89 ? -0.195 16.982 37.063 1.00 48.34 89 TYR A C 1
ATOM 683 O O . TYR A 1 89 ? -1.233 17.321 37.636 1.00 48.34 89 TYR A O 1
ATOM 691 N N . PRO A 1 90 ? -0.133 16.961 35.718 1.00 57.75 90 PRO A N 1
ATOM 692 C CA . PRO A 1 90 ? -1.303 17.211 34.885 1.00 57.75 90 PRO A CA 1
ATOM 693 C C . PRO A 1 90 ? -2.256 16.006 34.935 1.00 57.75 90 PRO A C 1
ATOM 695 O O . PRO A 1 90 ? -1.818 14.892 34.654 1.00 57.75 90 PRO A O 1
ATOM 698 N N . LEU A 1 91 ? -3.557 16.216 35.224 1.00 55.50 91 LEU A N 1
ATOM 699 C CA . LEU A 1 91 ? -4.597 15.235 34.837 1.00 55.50 91 LEU A CA 1
ATOM 700 C C . LEU A 1 91 ? -4.390 14.934 33.354 1.00 55.50 91 LEU A C 1
ATOM 702 O O . LEU A 1 91 ? -4.422 15.864 32.539 1.00 55.50 91 LEU A O 1
ATOM 706 N N . ARG A 1 92 ? -4.075 13.682 33.034 1.00 52.91 92 ARG A N 1
ATOM 707 C CA . ARG A 1 92 ? -3.838 13.257 31.661 1.00 52.91 92 ARG A CA 1
ATOM 708 C C . ARG A 1 92 ? -5.192 12.849 31.103 1.00 52.91 92 ARG A C 1
ATOM 710 O O . ARG A 1 92 ? -5.696 11.796 31.465 1.00 52.91 92 ARG A O 1
ATOM 717 N N . SER A 1 93 ? -5.736 13.629 30.173 1.00 46.72 93 SER A N 1
ATOM 718 C CA . SER A 1 93 ? -6.933 13.296 29.378 1.00 46.72 93 SER A CA 1
ATOM 719 C C . SER A 1 93 ? -6.717 12.126 28.397 1.00 46.72 93 SER A C 1
ATOM 721 O O . SER A 1 93 ? -7.438 11.946 27.423 1.00 46.72 93 SER A O 1
ATOM 723 N N . HIS A 1 94 ? -5.710 11.303 28.669 1.00 44.34 94 HIS A N 1
ATOM 724 C CA . HIS A 1 94 ? -5.408 10.066 27.985 1.00 44.34 94 HIS A CA 1
ATOM 725 C C . HIS A 1 94 ? -4.949 9.075 29.046 1.00 44.34 94 HIS A C 1
ATOM 727 O O . HIS A 1 94 ? -3.748 8.885 29.261 1.00 44.34 94 HIS A O 1
ATOM 733 N N . ILE A 1 95 ? -5.909 8.436 29.715 1.00 41.19 95 ILE A N 1
ATOM 734 C CA . ILE A 1 95 ? -5.644 7.087 30.190 1.00 41.19 95 ILE A CA 1
ATOM 735 C C . ILE A 1 95 ? -6.017 6.139 29.050 1.00 41.19 95 ILE A C 1
ATOM 737 O O . ILE A 1 95 ? -7.174 6.121 28.625 1.00 41.19 95 ILE A O 1
ATOM 741 N N . PRO A 1 96 ? -5.060 5.356 28.520 1.00 38.28 96 PRO A N 1
ATOM 742 C CA . PRO A 1 96 ? -5.398 4.233 27.664 1.00 38.28 96 PRO A CA 1
ATOM 743 C C . PRO A 1 96 ? -6.365 3.346 28.444 1.00 38.28 96 PRO A C 1
ATOM 745 O O . PRO A 1 96 ? -6.060 2.976 29.578 1.00 38.28 96 PRO A O 1
ATOM 748 N N . ILE A 1 97 ? -7.520 3.049 27.840 1.00 41.06 97 ILE A N 1
ATOM 749 C CA . ILE A 1 97 ? -8.522 2.087 28.321 1.00 41.06 97 ILE A CA 1
ATOM 750 C C . ILE A 1 97 ? -7.799 0.989 29.129 1.00 41.06 97 ILE A C 1
ATOM 752 O O . ILE A 1 97 ? -6.910 0.337 28.573 1.00 41.06 97 ILE A O 1
ATOM 756 N N . PRO A 1 98 ? -8.062 0.859 30.444 1.00 37.31 98 PRO A N 1
ATOM 757 C CA . PRO A 1 98 ? -7.123 0.265 31.391 1.00 37.31 98 PRO A CA 1
ATOM 758 C C . PRO A 1 98 ? -6.646 -1.115 30.941 1.00 37.31 98 PRO A C 1
ATOM 760 O O . PRO A 1 98 ? -7.407 -2.075 30.902 1.00 37.31 98 PRO A O 1
ATOM 763 N N . VAL A 1 99 ? -5.354 -1.262 30.648 1.00 41.19 99 VAL A N 1
ATOM 764 C CA . VAL A 1 99 ? -4.788 -2.537 30.161 1.00 41.19 99 VAL A CA 1
ATOM 765 C C . VAL A 1 99 ? -5.054 -3.707 31.136 1.00 41.19 99 VAL A C 1
ATOM 767 O O . VAL A 1 99 ? -5.017 -4.865 30.730 1.00 41.19 99 VAL A O 1
ATOM 770 N N . ALA A 1 100 ? -5.458 -3.429 32.382 1.00 40.50 100 ALA A N 1
ATOM 771 C CA . ALA A 1 100 ? -6.220 -4.361 33.207 1.00 40.50 100 ALA A CA 1
ATOM 772 C C . ALA A 1 100 ? -7.136 -3.631 34.214 1.00 40.50 100 ALA A C 1
ATOM 774 O O . ALA A 1 100 ? -6.642 -2.975 35.125 1.00 40.50 100 ALA A O 1
ATOM 775 N N . SER A 1 101 ? -8.461 -3.804 34.130 1.00 38.38 101 SER A N 1
ATOM 776 C CA . SER A 1 101 ? -9.285 -3.968 35.342 1.00 38.38 101 SER A CA 1
ATOM 777 C C . SER A 1 101 ? -10.655 -4.598 35.032 1.00 38.38 101 SER A C 1
ATOM 779 O O . SER A 1 101 ? -11.538 -3.935 34.485 1.00 38.38 101 SER A O 1
ATOM 781 N N . PRO A 1 102 ? -10.889 -5.852 35.458 1.00 47.97 102 PRO A N 1
ATOM 782 C CA . PRO A 1 102 ? -12.199 -6.511 35.428 1.00 47.97 102 PRO A CA 1
ATOM 783 C C . PRO A 1 102 ? -13.280 -5.807 36.266 1.00 47.97 102 PRO A C 1
ATOM 785 O O . PRO A 1 102 ? -14.448 -6.173 36.181 1.00 47.97 102 PRO A O 1
ATOM 788 N N . VAL A 1 103 ? -12.919 -4.836 37.114 1.00 39.72 103 VAL A N 1
ATOM 789 C CA . VAL A 1 103 ? -13.847 -4.197 38.060 1.00 39.72 103 VAL A CA 1
ATOM 790 C C . VAL A 1 103 ? -14.734 -3.167 37.360 1.00 39.72 103 VAL A C 1
ATOM 792 O O . VAL A 1 103 ? -15.939 -3.174 37.580 1.00 39.72 103 VAL A O 1
ATOM 795 N N . LEU A 1 104 ? -14.189 -2.352 36.451 1.00 43.81 104 LEU A N 1
ATOM 796 C CA . LEU A 1 104 ? -14.982 -1.370 35.697 1.00 43.81 104 LEU A CA 1
ATOM 797 C C . LEU A 1 104 ? -15.951 -2.063 34.718 1.00 43.81 104 LEU A C 1
ATOM 799 O O . LEU A 1 104 ? -17.105 -1.660 34.595 1.00 43.81 104 LEU A O 1
ATOM 803 N N . ALA A 1 105 ? -15.516 -3.177 34.113 1.00 44.66 105 ALA A N 1
ATOM 804 C CA . ALA A 1 105 ? -16.365 -4.042 33.289 1.00 44.66 105 ALA A CA 1
ATOM 805 C C . ALA A 1 105 ? -17.504 -4.695 34.098 1.00 44.66 105 ALA A C 1
ATOM 807 O O . ALA A 1 105 ? -18.641 -4.742 33.628 1.00 44.66 105 ALA A O 1
ATOM 808 N N . LYS A 1 106 ? -17.224 -5.133 35.338 1.00 42.88 106 LYS A N 1
ATOM 809 C CA . LYS A 1 106 ? -18.236 -5.647 36.280 1.00 42.88 106 LYS A CA 1
ATOM 810 C C . LYS A 1 106 ? -19.231 -4.573 36.731 1.00 42.88 106 LYS A C 1
ATOM 812 O O . LYS A 1 106 ? -20.401 -4.886 36.898 1.00 42.88 106 LYS A O 1
ATOM 817 N N . VAL A 1 107 ? -18.792 -3.326 36.906 1.00 41.19 107 VAL A N 1
ATOM 818 C CA . VAL A 1 107 ? -19.654 -2.202 37.321 1.00 41.19 107 VAL A CA 1
ATOM 819 C C . VAL A 1 107 ? -20.577 -1.734 36.185 1.00 41.19 107 VAL A C 1
ATOM 821 O O . VAL A 1 107 ? -21.685 -1.280 36.450 1.00 41.19 107 VAL A O 1
ATOM 824 N N . GLN A 1 108 ? -20.166 -1.884 34.921 1.00 43.91 108 GLN A N 1
ATOM 825 C CA . GLN A 1 108 ? -20.936 -1.442 33.746 1.00 43.91 108 GLN A CA 1
ATOM 826 C C . GLN A 1 108 ? -21.728 -2.556 33.039 1.00 43.91 108 GLN A C 1
ATOM 828 O O . GLN A 1 108 ? -22.369 -2.286 32.022 1.00 43.91 108 GLN A O 1
ATOM 833 N N . ASN A 1 109 ? -21.694 -3.801 33.538 1.00 48.81 109 ASN A N 1
ATOM 834 C CA . ASN A 1 109 ? -22.267 -4.977 32.862 1.00 48.81 109 ASN A CA 1
ATOM 835 C C . ASN A 1 109 ? -21.848 -5.080 31.376 1.00 48.81 109 ASN A C 1
ATOM 837 O O . ASN A 1 109 ? -22.643 -5.458 30.509 1.00 48.81 109 ASN A O 1
ATOM 841 N N . LEU A 1 110 ? -20.606 -4.705 31.052 1.00 51.59 110 LEU A N 1
ATOM 842 C CA . LEU A 1 110 ? -20.069 -4.841 29.699 1.00 51.59 110 LEU A CA 1
ATOM 843 C C . LEU A 1 110 ? -19.566 -6.280 29.508 1.00 51.59 110 LEU A C 1
ATOM 845 O O . LEU A 1 110 ? -18.697 -6.712 30.270 1.00 51.59 110 LEU A O 1
ATOM 849 N N . PRO A 1 111 ? -20.066 -7.032 28.505 1.00 60.97 111 PRO A N 1
ATOM 850 C CA . PRO A 1 111 ? -19.502 -8.330 28.156 1.00 60.97 111 PRO A CA 1
ATOM 851 C C . PRO A 1 111 ? -18.002 -8.194 27.879 1.00 60.97 111 PRO A C 1
ATOM 853 O O . PRO A 1 111 ? -17.575 -7.239 27.227 1.00 60.97 111 PRO A O 1
ATOM 856 N N . ALA A 1 112 ? -17.196 -9.147 28.354 1.00 62.81 112 ALA A N 1
ATOM 857 C CA . ALA A 1 112 ? -15.737 -9.101 28.224 1.00 62.81 112 ALA A CA 1
ATOM 858 C C . ALA A 1 112 ? -15.263 -8.952 26.763 1.00 62.81 112 ALA A C 1
ATOM 860 O O . ALA A 1 112 ? -14.223 -8.348 26.511 1.00 62.81 112 ALA A O 1
ATOM 861 N N . VAL A 1 113 ? -16.033 -9.464 25.798 1.00 75.31 113 VAL A N 1
ATOM 862 C CA . VAL A 1 113 ? -15.768 -9.302 24.360 1.00 75.31 113 VAL A CA 1
ATOM 863 C C . VAL A 1 113 ? -15.878 -7.850 23.908 1.00 75.31 113 VAL A C 1
ATOM 865 O O . VAL A 1 113 ? -15.002 -7.368 23.193 1.00 75.31 113 VAL A O 1
ATOM 868 N N . GLU A 1 114 ? -16.896 -7.121 24.363 1.00 75.31 114 GLU A N 1
ATOM 869 C CA . GLU A 1 114 ? -17.124 -5.736 23.938 1.00 75.31 114 GLU A CA 1
ATOM 870 C C . GLU A 1 114 ? -15.985 -4.818 24.402 1.00 75.31 114 GLU A C 1
ATOM 872 O O . GLU A 1 114 ? -15.543 -3.937 23.669 1.00 75.31 114 GLU A O 1
ATOM 877 N N . TYR A 1 115 ? -15.427 -5.094 25.583 1.00 68.81 115 TYR A N 1
ATOM 878 C CA . TYR A 1 115 ? -14.228 -4.419 26.075 1.00 68.81 115 TYR A CA 1
ATOM 879 C C . TYR A 1 115 ? -13.021 -4.589 25.137 1.00 68.81 115 TYR A C 1
ATOM 881 O O . TYR A 1 115 ? -12.328 -3.621 24.818 1.00 68.81 115 TYR A O 1
ATOM 889 N N . HIS A 1 116 ? -12.775 -5.817 24.669 1.00 72.44 116 HIS A N 1
ATOM 890 C CA . HIS A 1 116 ? -11.670 -6.105 23.754 1.00 72.44 116 HIS A CA 1
ATOM 891 C C . HIS A 1 116 ? -11.884 -5.441 22.387 1.00 72.44 116 HIS A C 1
ATOM 893 O O . HIS A 1 116 ? -10.931 -4.900 21.828 1.00 72.44 116 HIS A O 1
ATOM 899 N N . ILE A 1 117 ? -13.125 -5.407 21.884 1.00 82.31 117 ILE A N 1
ATOM 900 C CA . ILE A 1 117 ? -13.469 -4.695 20.644 1.00 82.31 117 ILE A CA 1
ATOM 901 C C . ILE A 1 117 ? -13.153 -3.202 20.776 1.00 82.31 117 ILE A C 1
ATOM 903 O O . ILE A 1 117 ? -12.501 -2.640 19.899 1.00 82.31 117 ILE A O 1
ATOM 907 N N . TYR A 1 118 ? -13.547 -2.560 21.881 1.00 76.31 118 TYR A N 1
ATOM 908 C CA . TYR A 1 118 ? -13.241 -1.143 22.100 1.00 76.31 118 TYR A CA 1
ATOM 909 C C . TYR A 1 118 ? -11.739 -0.863 22.151 1.00 76.31 118 TYR A C 1
ATOM 911 O O . TYR A 1 118 ? -11.291 0.132 21.583 1.00 76.31 118 TYR A O 1
ATOM 919 N N . ARG A 1 119 ? -10.949 -1.748 22.772 1.00 74.94 119 ARG A N 1
ATOM 920 C CA . ARG A 1 119 ? -9.484 -1.629 22.783 1.00 74.94 119 ARG A CA 1
ATOM 921 C C . ARG A 1 119 ? -8.910 -1.654 21.365 1.00 74.94 119 ARG A C 1
ATOM 923 O O . ARG A 1 119 ? -8.116 -0.780 21.024 1.00 74.94 119 ARG A O 1
ATOM 930 N N . VAL A 1 120 ? -9.336 -2.618 20.545 1.00 83.00 120 VAL A N 1
ATOM 931 C CA . VAL A 1 120 ? -8.900 -2.727 19.143 1.00 83.00 120 VAL A CA 1
ATOM 932 C C . VAL A 1 120 ? -9.331 -1.499 18.348 1.00 83.00 120 VAL A C 1
ATOM 934 O O . VAL A 1 120 ? -8.498 -0.898 17.679 1.00 83.00 120 VAL A O 1
ATOM 937 N N . ARG A 1 121 ? -10.585 -1.054 18.486 1.00 83.94 121 ARG A N 1
ATOM 938 C CA . ARG A 1 121 ? -11.093 0.170 17.849 1.00 83.94 121 ARG A CA 1
ATOM 939 C C . ARG A 1 121 ? -10.210 1.378 18.150 1.00 83.94 121 ARG A C 1
ATOM 941 O O . ARG A 1 121 ? -9.793 2.078 17.233 1.00 83.94 121 ARG A O 1
ATOM 948 N N . SER A 1 122 ? -9.923 1.633 19.426 1.00 76.19 122 SER A N 1
ATOM 949 C CA . SER A 1 122 ? -9.102 2.776 19.836 1.00 76.19 122 SER A CA 1
ATOM 950 C C . SER A 1 122 ? -7.691 2.710 19.261 1.00 76.19 122 SER A C 1
ATOM 952 O O . SER A 1 122 ? -7.180 3.729 18.807 1.00 76.19 122 SER A O 1
ATOM 954 N N . GLN A 1 123 ? -7.081 1.524 19.233 1.00 78.31 123 GLN A N 1
ATOM 955 C CA . GLN A 1 123 ? -5.771 1.324 18.618 1.00 78.31 123 GLN A CA 1
ATOM 956 C C . GLN A 1 123 ? -5.817 1.588 17.104 1.00 78.31 123 GLN A C 1
ATOM 958 O O . GLN A 1 123 ? -5.024 2.373 16.585 1.00 78.31 123 GLN A O 1
ATOM 963 N N . ARG A 1 124 ? -6.796 1.007 16.401 1.00 83.06 124 ARG A N 1
ATOM 964 C CA . ARG A 1 124 ? -6.937 1.133 14.945 1.00 83.06 124 ARG A CA 1
ATOM 965 C C . ARG A 1 124 ? -7.237 2.552 14.481 1.00 83.06 124 ARG A C 1
ATOM 967 O O . ARG A 1 124 ? -6.699 2.964 13.459 1.00 83.06 124 ARG A O 1
ATOM 974 N N . LEU A 1 125 ? -8.032 3.321 15.228 1.00 82.06 125 LEU A N 1
ATOM 975 C CA . LEU A 1 125 ? -8.317 4.725 14.902 1.00 82.06 125 LEU A CA 1
ATOM 976 C C . LEU A 1 125 ? -7.075 5.623 14.977 1.00 82.06 125 LEU A C 1
ATOM 978 O O . LEU A 1 125 ? -7.005 6.627 14.269 1.00 82.06 125 LEU A O 1
ATOM 982 N N . VAL A 1 126 ? -6.100 5.267 15.818 1.00 76.50 126 VAL A N 1
ATOM 983 C CA . VAL A 1 126 ? -4.813 5.968 15.895 1.00 76.50 126 VAL A CA 1
ATOM 984 C C . VAL A 1 126 ? -3.890 5.519 14.762 1.00 76.50 126 VAL A C 1
ATOM 986 O O . VAL A 1 126 ? -3.319 6.364 14.079 1.00 76.50 126 VAL A O 1
ATOM 989 N N . GLU A 1 127 ? -3.774 4.207 14.536 1.00 75.69 127 GLU A N 1
ATOM 990 C CA . GLU A 1 127 ? -2.883 3.621 13.521 1.00 75.69 127 GLU A CA 1
ATOM 991 C C . GLU A 1 127 ? -3.304 3.948 12.079 1.00 75.69 127 GLU A C 1
ATOM 993 O O . GLU A 1 127 ? -2.451 4.157 11.222 1.00 75.69 127 GLU A O 1
ATOM 998 N N . SER A 1 128 ? -4.608 4.021 11.804 1.00 72.19 128 SER A N 1
ATOM 999 C CA . SER A 1 128 ? -5.151 4.135 10.438 1.00 72.19 128 SER A CA 1
ATOM 1000 C C . SER A 1 128 ? -5.347 5.581 9.971 1.00 72.19 128 SER A C 1
ATOM 1002 O O . SER A 1 128 ? -5.965 5.824 8.933 1.00 72.19 128 SER A O 1
ATOM 1004 N N . ARG A 1 129 ? -4.863 6.570 10.734 1.00 73.12 129 ARG A N 1
ATOM 1005 C CA . ARG A 1 129 ? -5.004 7.984 10.373 1.00 73.12 129 ARG A CA 1
ATOM 1006 C C . ARG A 1 129 ? -4.056 8.327 9.225 1.00 73.12 129 ARG A C 1
ATOM 1008 O O . ARG A 1 129 ? -2.853 8.475 9.419 1.00 73.12 129 ARG A O 1
ATOM 1015 N N . LEU A 1 130 ? -4.619 8.507 8.035 1.00 78.44 130 LEU A N 1
ATOM 1016 C CA . LEU A 1 130 ? -3.862 8.878 6.844 1.00 78.44 130 LEU A CA 1
ATOM 1017 C C . LEU A 1 130 ? -3.646 10.401 6.783 1.00 78.44 130 LEU A C 1
ATOM 1019 O O . LEU A 1 130 ? -4.621 11.149 6.889 1.00 78.44 130 LEU A O 1
ATOM 1023 N N . PRO A 1 131 ? -2.401 10.879 6.603 1.00 77.50 131 PRO A N 1
ATOM 1024 C CA . PRO A 1 131 ? -2.111 12.308 6.492 1.00 77.50 131 PRO A CA 1
ATOM 1025 C C . PRO A 1 131 ? -2.614 12.915 5.173 1.00 77.50 131 PRO A C 1
ATOM 1027 O O . PRO A 1 131 ? -3.002 14.079 5.147 1.00 77.50 131 PRO A O 1
ATOM 1030 N N . VAL A 1 132 ? -2.647 12.123 4.097 1.00 85.88 132 VAL A N 1
ATOM 1031 C CA . VAL A 1 132 ? -3.195 12.503 2.788 1.00 85.88 132 VAL A CA 1
ATOM 1032 C C . VAL A 1 132 ? -4.119 11.397 2.311 1.00 85.88 132 VAL A C 1
ATOM 1034 O O . VAL A 1 132 ? -3.732 10.228 2.272 1.00 85.88 132 VAL A O 1
ATOM 1037 N N . TYR A 1 133 ? -5.340 11.769 1.933 1.00 91.25 133 TYR A N 1
ATOM 1038 C CA . TYR A 1 133 ? -6.304 10.849 1.350 1.00 91.25 133 TYR A CA 1
ATOM 1039 C C . TYR A 1 133 ? -7.172 11.555 0.309 1.00 91.25 133 TYR A C 1
ATOM 1041 O O . TYR A 1 133 ? -7.813 12.573 0.575 1.00 91.25 133 TYR A O 1
ATOM 1049 N N . VAL A 1 134 ? -7.229 10.977 -0.887 1.00 92.50 134 VAL A N 1
ATOM 1050 C CA . VAL A 1 134 ? -8.143 11.399 -1.948 1.00 92.50 134 VAL A CA 1
ATOM 1051 C C . VAL A 1 134 ? -9.028 10.215 -2.291 1.00 92.50 134 VAL A C 1
ATOM 1053 O O . VAL A 1 134 ? -8.523 9.136 -2.596 1.00 92.50 134 VAL A O 1
ATOM 1056 N N . ALA A 1 135 ? -10.345 10.419 -2.225 1.00 93.19 135 ALA A N 1
ATOM 1057 C CA . ALA A 1 135 ? -11.321 9.374 -2.500 1.00 93.19 135 ALA A CA 1
ATOM 1058 C C . ALA A 1 135 ? -11.139 8.851 -3.938 1.00 93.19 135 ALA A C 1
ATOM 1060 O O . ALA A 1 135 ? -11.229 9.651 -4.876 1.00 93.19 135 ALA A O 1
ATOM 1061 N N . PRO A 1 136 ? -10.856 7.549 -4.133 1.00 93.81 136 PRO A N 1
ATOM 1062 C CA . PRO A 1 136 ? -10.644 6.991 -5.458 1.00 93.81 136 PRO A CA 1
ATOM 1063 C C . PRO A 1 136 ? -11.965 6.868 -6.219 1.00 93.81 136 PRO A C 1
ATOM 1065 O O . PRO A 1 136 ? -13.014 6.535 -5.656 1.00 93.81 136 PRO A O 1
ATOM 1068 N N . MET A 1 137 ? -11.879 7.102 -7.525 1.00 94.19 137 MET A N 1
ATOM 1069 C CA . MET A 1 137 ? -12.958 6.811 -8.460 1.00 94.19 137 MET A CA 1
ATOM 1070 C C . MET A 1 137 ? -12.795 5.382 -8.973 1.00 94.19 137 MET A C 1
ATOM 1072 O O . MET A 1 137 ? -11.683 4.854 -9.011 1.00 94.19 137 MET A O 1
ATOM 1076 N N . ALA A 1 138 ? -13.893 4.752 -9.366 1.00 93.62 138 ALA A N 1
ATOM 1077 C CA . ALA A 1 138 ? -13.887 3.401 -9.890 1.00 93.62 138 ALA A CA 1
ATOM 1078 C C . ALA A 1 138 ? -14.928 3.206 -10.994 1.00 93.62 138 ALA A C 1
ATOM 1080 O O . ALA A 1 138 ? -15.912 3.940 -11.088 1.00 93.62 138 ALA A O 1
ATOM 1081 N N . LYS A 1 139 ? -14.715 2.168 -11.802 1.00 92.81 139 LYS A N 1
ATOM 1082 C CA . LYS A 1 139 ? -15.700 1.619 -12.740 1.00 92.81 139 LYS A CA 1
ATOM 1083 C C . LYS A 1 139 ? -16.181 0.245 -12.288 1.00 92.81 139 LYS A C 1
ATOM 1085 O O . LYS A 1 139 ? -15.557 -0.407 -11.450 1.00 92.81 139 LYS A O 1
ATOM 1090 N N . ALA A 1 140 ? -17.295 -0.210 -12.856 1.00 87.88 140 ALA A N 1
ATOM 1091 C CA . ALA A 1 140 ? -17.989 -1.409 -12.392 1.00 87.88 140 ALA A CA 1
ATOM 1092 C C . ALA A 1 140 ? -17.205 -2.709 -12.617 1.00 87.88 140 ALA A C 1
ATOM 1094 O O . ALA A 1 140 ? -17.369 -3.643 -11.846 1.00 87.88 140 ALA A O 1
ATOM 1095 N N . ASN A 1 141 ? -16.405 -2.800 -13.681 1.00 84.56 141 ASN A N 1
ATOM 1096 C CA . ASN A 1 141 ? -15.585 -3.967 -14.012 1.00 84.56 141 ASN A CA 1
ATOM 1097 C C . ASN A 1 141 ? -14.524 -3.615 -15.071 1.00 84.56 141 ASN A C 1
ATOM 1099 O O . ASN A 1 141 ? -14.540 -2.521 -15.634 1.00 84.56 141 ASN A O 1
ATOM 1103 N N . ILE A 1 142 ? -13.609 -4.544 -15.376 1.00 80.19 142 ILE A N 1
ATOM 1104 C CA . ILE A 1 142 ? -12.539 -4.332 -16.377 1.00 80.19 142 ILE A CA 1
ATOM 1105 C C . ILE A 1 142 ? -13.109 -4.075 -17.787 1.00 80.19 142 ILE A C 1
ATOM 1107 O O . ILE A 1 142 ? -12.525 -3.318 -18.559 1.00 80.19 142 ILE A O 1
ATOM 1111 N N . GLN A 1 143 ? -14.249 -4.688 -18.120 1.00 75.31 143 GLN A N 1
ATOM 1112 C CA . GLN A 1 143 ? -14.865 -4.662 -19.455 1.00 75.31 143 GLN A CA 1
ATOM 1113 C C . GLN A 1 143 ? -15.812 -3.472 -19.672 1.00 75.31 143 GLN A C 1
ATOM 1115 O O . GLN A 1 143 ? -16.264 -3.253 -20.794 1.00 75.31 143 GLN A O 1
ATOM 1120 N N . ALA A 1 144 ? -16.099 -2.699 -18.624 1.00 74.62 144 ALA A N 1
ATOM 1121 C CA . ALA A 1 144 ? -16.949 -1.519 -18.663 1.00 74.62 144 ALA A CA 1
ATOM 1122 C C . ALA A 1 144 ? -16.217 -0.357 -19.359 1.00 74.62 144 ALA A C 1
ATOM 1124 O O . ALA A 1 144 ? -15.726 0.574 -18.720 1.00 74.62 144 ALA A O 1
ATOM 1125 N N . GLN A 1 145 ? -16.082 -0.438 -20.684 1.00 55.09 145 GLN A N 1
ATOM 1126 C CA . GLN A 1 145 ? -15.615 0.674 -21.508 1.00 55.09 145 GLN A CA 1
ATOM 1127 C C . GLN A 1 145 ? -16.772 1.660 -21.713 1.00 55.09 145 GLN A C 1
ATOM 1129 O O . GLN A 1 145 ? -17.758 1.327 -22.363 1.00 55.09 145 GLN A O 1
ATOM 1134 N N . GLY A 1 146 ? -16.641 2.874 -21.168 1.00 58.19 146 GLY A N 1
ATOM 1135 C CA . GLY A 1 146 ? -17.604 3.967 -21.365 1.00 58.19 146 GLY A CA 1
ATOM 1136 C C . GLY A 1 146 ? -18.585 4.225 -20.215 1.00 58.19 146 GLY A C 1
ATOM 1137 O O . GLY A 1 146 ? -19.402 5.133 -20.340 1.00 58.19 146 GLY A O 1
ATOM 1138 N N . ASP A 1 147 ? -18.497 3.493 -19.100 1.00 67.12 147 ASP A N 1
ATOM 1139 C CA . ASP A 1 147 ? -19.270 3.814 -17.893 1.00 67.12 147 ASP A CA 1
ATOM 1140 C C . ASP A 1 147 ? -18.737 5.088 -17.219 1.00 67.12 147 ASP A C 1
ATOM 1142 O O . ASP A 1 147 ? -17.525 5.312 -17.139 1.00 67.12 147 ASP A O 1
ATOM 1146 N N . HIS A 1 148 ? -19.642 5.915 -16.688 1.00 79.88 148 HIS A N 1
ATOM 1147 C CA . HIS A 1 148 ? -19.252 7.054 -15.863 1.00 79.88 148 HIS A CA 1
ATOM 1148 C C . HIS A 1 148 ? -18.603 6.556 -14.560 1.00 79.88 148 HIS A C 1
ATOM 1150 O O . HIS A 1 148 ? -19.210 5.741 -13.856 1.00 79.88 148 HIS A O 1
ATOM 1156 N N . PRO A 1 149 ? -17.392 7.034 -14.218 1.00 89.06 149 PRO A N 1
ATOM 1157 C CA . PRO A 1 149 ? -16.734 6.636 -12.986 1.00 89.06 149 PRO A CA 1
ATOM 1158 C C . PRO A 1 149 ? -17.556 7.098 -11.777 1.00 89.06 149 PRO A C 1
ATOM 1160 O O . PRO A 1 149 ? -18.142 8.182 -11.781 1.00 89.06 149 PRO A O 1
ATOM 1163 N N . PHE A 1 150 ? -17.576 6.284 -10.728 1.00 92.94 150 PHE A N 1
ATOM 1164 C CA . PHE A 1 150 ? -18.270 6.556 -9.468 1.00 92.94 150 PHE A CA 1
ATOM 1165 C C . PHE A 1 150 ? -17.287 6.561 -8.294 1.00 92.94 150 PHE A C 1
ATOM 1167 O O . PHE A 1 150 ? -16.187 6.018 -8.395 1.00 92.94 150 PHE A O 1
ATOM 1174 N N . LEU A 1 151 ? -17.676 7.149 -7.161 1.00 94.69 151 LEU A N 1
ATOM 1175 C CA . LEU A 1 151 ? -16.878 7.084 -5.936 1.00 94.69 151 LEU A CA 1
ATOM 1176 C C . LEU A 1 151 ? -16.845 5.645 -5.416 1.00 94.69 151 LEU A C 1
ATOM 1178 O O . LEU A 1 151 ? -17.887 5.034 -5.168 1.00 94.69 151 LEU A O 1
ATOM 1182 N N . LEU A 1 152 ? -15.642 5.099 -5.224 1.00 95.75 152 LEU A N 1
ATOM 1183 C CA . LEU A 1 152 ? -15.489 3.718 -4.765 1.00 95.75 152 LEU A CA 1
ATOM 1184 C C . LEU A 1 152 ? -16.134 3.500 -3.389 1.00 95.75 152 LEU A C 1
ATOM 1186 O O . LEU A 1 152 ? -16.732 2.450 -3.159 1.00 95.75 152 LEU A O 1
ATOM 1190 N N . MET A 1 153 ? -16.052 4.493 -2.497 1.00 95.56 153 MET A N 1
ATOM 1191 C CA . MET A 1 153 ? -16.627 4.401 -1.153 1.00 95.56 153 MET A CA 1
ATOM 1192 C C . MET A 1 153 ? -18.150 4.218 -1.190 1.00 95.56 153 MET A C 1
ATOM 1194 O O . MET A 1 153 ? -18.659 3.316 -0.533 1.00 95.56 153 MET A O 1
ATOM 1198 N N . ASP A 1 154 ? -18.868 4.982 -2.018 1.00 94.75 154 ASP A N 1
ATOM 1199 C CA . ASP A 1 154 ? -20.328 4.867 -2.163 1.00 94.75 154 ASP A CA 1
ATOM 1200 C C . ASP A 1 154 ? -20.726 3.459 -2.621 1.00 94.75 154 ASP A C 1
ATOM 1202 O O . ASP A 1 154 ? -21.693 2.862 -2.138 1.00 94.75 154 ASP A O 1
ATOM 1206 N N . LYS A 1 155 ? -19.933 2.884 -3.534 1.00 94.25 155 LYS A N 1
ATOM 1207 C CA . LYS A 1 155 ? -20.143 1.518 -4.017 1.00 94.25 155 LYS A CA 1
ATOM 1208 C C . LYS A 1 155 ? -19.918 0.483 -2.918 1.00 94.25 155 LYS A C 1
ATOM 1210 O O . LYS A 1 155 ? -20.710 -0.450 -2.806 1.00 94.25 155 LYS A O 1
ATOM 1215 N N . VAL A 1 156 ? -18.874 0.653 -2.106 1.00 95.75 156 VAL A N 1
ATOM 1216 C CA . VAL A 1 156 ? -18.583 -0.222 -0.961 1.00 95.75 156 VAL A CA 1
ATOM 1217 C C . VAL A 1 156 ? -19.664 -0.101 0.115 1.00 95.75 156 VAL A C 1
ATOM 1219 O O . VAL A 1 156 ? -20.118 -1.116 0.629 1.00 95.75 156 VAL A O 1
ATOM 1222 N N . GLN A 1 157 ? -20.154 1.100 0.418 1.00 94.19 157 GLN A N 1
ATOM 1223 C CA . GLN A 1 157 ? -21.252 1.293 1.373 1.00 94.19 157 GLN A CA 1
ATOM 1224 C C . GLN A 1 157 ? -22.555 0.642 0.892 1.00 94.19 157 GLN A C 1
ATOM 1226 O O . GLN A 1 157 ? -23.246 -0.023 1.671 1.00 94.19 157 GLN A O 1
ATOM 1231 N N . SER A 1 158 ? -22.862 0.770 -0.404 1.00 93.81 158 SER A N 1
ATOM 1232 C CA . SER A 1 158 ? -23.978 0.055 -1.027 1.00 93.81 158 SER A CA 1
ATOM 1233 C C . SER A 1 158 ? -23.799 -1.460 -0.927 1.00 93.81 158 SER A C 1
ATOM 1235 O O . SER A 1 158 ? -24.770 -2.144 -0.632 1.00 93.81 158 SER A O 1
ATOM 1237 N N . PHE A 1 159 ? -22.582 -1.979 -1.124 1.00 94.44 159 PHE A N 1
ATOM 1238 C CA . PHE A 1 159 ? -22.261 -3.398 -0.955 1.00 94.44 159 PHE A CA 1
ATOM 1239 C C . PHE A 1 159 ? -22.455 -3.877 0.492 1.00 94.44 159 PHE A C 1
ATOM 1241 O O . PHE A 1 159 ? -23.093 -4.902 0.705 1.00 94.44 159 PHE A O 1
ATOM 1248 N N . LEU A 1 160 ? -21.961 -3.131 1.485 1.00 93.12 160 LEU A N 1
ATOM 1249 C CA . LEU A 1 160 ? -22.058 -3.496 2.907 1.00 93.12 160 LEU A CA 1
ATOM 1250 C C . LEU A 1 160 ? -23.506 -3.529 3.426 1.00 93.12 160 LEU A C 1
ATOM 1252 O O . LEU A 1 160 ? -23.802 -4.254 4.383 1.00 93.12 160 LEU A O 1
ATOM 1256 N N . SER A 1 161 ? -24.386 -2.754 2.785 1.00 91.25 161 SER A N 1
ATOM 1257 C CA . SER A 1 161 ? -25.824 -2.676 3.077 1.00 91.25 161 SER A CA 1
ATOM 1258 C C . SER A 1 161 ? -26.666 -3.711 2.316 1.00 91.25 161 SER A C 1
ATOM 1260 O O . SER A 1 161 ? -27.853 -3.848 2.597 1.00 91.25 161 SER A O 1
ATOM 1262 N N . ASP A 1 162 ? -26.077 -4.402 1.338 1.00 91.31 162 ASP A N 1
ATOM 1263 C CA . ASP A 1 162 ? -26.717 -5.430 0.509 1.00 91.31 162 ASP A CA 1
ATOM 1264 C C . ASP A 1 162 ? -26.516 -6.829 1.136 1.00 91.31 162 ASP A C 1
ATOM 1266 O O . ASP A 1 162 ? -25.758 -7.007 2.091 1.00 91.31 162 ASP A O 1
ATOM 1270 N N . GLU A 1 163 ? -27.159 -7.853 0.578 1.00 87.88 163 GLU A N 1
ATOM 1271 C CA . GLU A 1 163 ? -26.975 -9.265 0.956 1.00 87.88 163 GLU A CA 1
ATOM 1272 C C . GLU A 1 163 ? -25.705 -9.880 0.341 1.00 87.88 163 GLU A C 1
ATOM 1274 O O . GLU A 1 163 ? -25.392 -11.054 0.556 1.00 87.88 163 GLU A O 1
ATOM 1279 N N . ARG A 1 164 ? -24.952 -9.093 -0.440 1.00 90.62 164 ARG A N 1
ATOM 1280 C CA . ARG A 1 164 ? -23.705 -9.529 -1.073 1.00 90.62 164 ARG A CA 1
ATOM 1281 C C . ARG A 1 164 ? -22.646 -9.888 -0.031 1.00 90.62 164 ARG A C 1
ATOM 1283 O O . ARG A 1 164 ? -22.582 -9.321 1.055 1.00 90.62 164 ARG A O 1
ATOM 1290 N N . GLN A 1 165 ? -21.779 -10.830 -0.393 1.00 90.25 165 GLN A N 1
ATOM 1291 C CA . GLN A 1 165 ? -20.787 -11.397 0.524 1.00 90.25 165 GLN A CA 1
ATOM 1292 C C . GLN A 1 165 ? -19.352 -11.038 0.157 1.00 90.25 165 GLN A C 1
ATOM 1294 O O . GLN A 1 165 ? -18.524 -10.858 1.046 1.00 90.25 165 GLN A O 1
ATOM 1299 N N . VAL A 1 166 ? -19.040 -10.937 -1.139 1.00 93.62 166 VAL A N 1
ATOM 1300 C CA . VAL A 1 166 ? -17.668 -10.702 -1.603 1.00 93.62 166 VAL A CA 1
ATOM 1301 C C . VAL A 1 166 ? -17.634 -9.525 -2.563 1.00 93.62 166 VAL A C 1
ATOM 1303 O O . VAL A 1 166 ? -18.331 -9.523 -3.578 1.00 93.62 166 VAL A O 1
ATOM 1306 N N . MET A 1 167 ? -16.778 -8.551 -2.252 1.00 94.44 167 MET A N 1
ATOM 1307 C CA . MET A 1 167 ? -16.433 -7.455 -3.147 1.00 94.44 167 MET A CA 1
ATOM 1308 C C . MET A 1 167 ? -14.953 -7.527 -3.512 1.00 94.44 167 MET A C 1
ATOM 1310 O O . MET A 1 167 ? -14.093 -7.548 -2.635 1.00 94.44 167 MET A O 1
ATOM 1314 N N . LEU A 1 168 ? -14.656 -7.549 -4.810 1.00 93.56 168 LEU A N 1
ATOM 1315 C CA . LEU A 1 168 ? -13.292 -7.538 -5.325 1.00 93.56 168 LEU A CA 1
ATOM 1316 C C . LEU A 1 168 ? -12.925 -6.143 -5.837 1.00 93.56 168 LEU A C 1
ATOM 1318 O O . LEU A 1 168 ? -13.524 -5.645 -6.791 1.00 93.56 168 LEU A O 1
ATOM 1322 N N . ILE A 1 169 ? -11.916 -5.532 -5.217 1.00 93.56 169 ILE A N 1
ATOM 1323 C CA . ILE A 1 169 ? -11.375 -4.235 -5.630 1.00 93.56 169 ILE A CA 1
ATOM 1324 C C . ILE A 1 169 ? -10.104 -4.474 -6.442 1.00 93.56 169 ILE A C 1
ATOM 1326 O O . ILE A 1 169 ? -9.125 -5.032 -5.948 1.00 93.56 169 ILE A O 1
ATOM 1330 N N . LEU A 1 170 ? -10.125 -4.042 -7.698 1.00 89.56 170 LEU A N 1
ATOM 1331 C CA . LEU A 1 170 ? -9.014 -4.160 -8.636 1.00 89.56 170 LEU A CA 1
ATOM 1332 C C . LEU A 1 170 ? -8.414 -2.785 -8.928 1.00 89.56 170 LEU A C 1
ATOM 1334 O O . LEU A 1 170 ? -9.044 -1.754 -8.721 1.00 89.56 170 LEU A O 1
ATOM 1338 N N . GLY A 1 171 ? -7.189 -2.771 -9.431 1.00 85.00 171 GLY A N 1
ATOM 1339 C CA . GLY A 1 171 ? -6.503 -1.553 -9.846 1.00 85.00 171 GLY A CA 1
ATOM 1340 C C . GLY A 1 171 ? -5.020 -1.816 -10.042 1.00 85.00 171 GLY A C 1
ATOM 1341 O O . GLY A 1 171 ? -4.485 -2.787 -9.496 1.00 85.00 171 GLY A O 1
ATOM 1342 N N . ASP A 1 172 ? -4.354 -0.940 -10.781 1.00 76.69 172 ASP A N 1
ATOM 1343 C CA . ASP A 1 172 ? -2.924 -1.063 -11.058 1.00 76.69 172 ASP A CA 1
ATOM 1344 C C . ASP A 1 172 ? -2.074 -0.971 -9.779 1.00 76.69 172 ASP A C 1
ATOM 1346 O O . ASP A 1 172 ? -2.530 -0.564 -8.698 1.00 76.69 172 ASP A O 1
ATOM 1350 N N . SER A 1 173 ? -0.810 -1.386 -9.875 1.00 75.62 173 SER A N 1
ATOM 1351 C CA . SER A 1 173 ? 0.147 -1.216 -8.779 1.00 75.62 173 SER A CA 1
ATOM 1352 C C . SER A 1 173 ? 0.281 0.268 -8.420 1.00 75.62 173 SER A C 1
ATOM 1354 O O . SER A 1 173 ? 0.364 1.117 -9.303 1.00 75.62 173 SER A O 1
ATOM 1356 N N . GLY A 1 174 ? 0.242 0.605 -7.130 1.00 73.88 174 GLY A N 1
ATOM 1357 C CA . GLY A 1 174 ? 0.278 1.997 -6.658 1.00 73.88 174 GLY A CA 1
ATOM 1358 C C . GLY A 1 174 ? -1.037 2.783 -6.781 1.00 73.88 174 GLY A C 1
ATOM 1359 O O . GLY A 1 174 ? -1.117 3.885 -6.251 1.00 73.88 174 GLY A O 1
ATOM 1360 N N . ALA A 1 175 ? -2.102 2.224 -7.373 1.00 82.06 175 ALA A N 1
ATOM 1361 C CA . ALA A 1 175 ? -3.383 2.926 -7.574 1.00 82.06 175 ALA A CA 1
ATOM 1362 C C . ALA A 1 175 ? -4.117 3.349 -6.277 1.00 82.06 175 ALA A C 1
ATOM 1364 O O . ALA A 1 175 ? -5.148 4.007 -6.344 1.00 82.06 175 ALA A O 1
ATOM 1365 N N . GLY A 1 176 ? -3.609 2.975 -5.096 1.00 86.25 176 GLY A N 1
ATOM 1366 C CA . GLY A 1 176 ? -4.182 3.363 -3.803 1.00 86.25 176 GLY A CA 1
ATOM 1367 C C . GLY A 1 176 ? -5.123 2.334 -3.171 1.00 86.25 176 GLY A C 1
ATOM 1368 O O . GLY A 1 176 ? -5.880 2.692 -2.277 1.00 86.25 176 GLY A O 1
ATOM 1369 N N . LYS A 1 177 ? -5.074 1.058 -3.590 1.00 90.69 177 LYS A N 1
ATOM 1370 C CA . LYS A 1 177 ? -5.888 -0.037 -3.014 1.00 90.69 177 LYS A CA 1
ATOM 1371 C C . LYS A 1 177 ? -5.694 -0.178 -1.496 1.00 90.69 177 LYS A C 1
ATOM 1373 O O . LYS A 1 177 ? -6.658 -0.058 -0.748 1.00 90.69 177 LYS A O 1
ATOM 1378 N N . SER A 1 178 ? -4.452 -0.339 -1.038 1.00 89.50 178 SER A N 1
ATOM 1379 C CA . SER A 1 178 ? -4.127 -0.456 0.392 1.00 89.50 178 SER A CA 1
ATOM 1380 C C . SER A 1 178 ? -4.501 0.807 1.171 1.00 89.50 178 SER A C 1
ATOM 1382 O O . SER A 1 178 ? -5.072 0.732 2.256 1.00 89.50 178 SER A O 1
ATOM 1384 N N . THR A 1 179 ? -4.262 1.986 0.586 1.00 91.44 179 THR A N 1
ATOM 1385 C CA . THR A 1 179 ? -4.664 3.277 1.164 1.00 91.44 179 THR A CA 1
ATOM 1386 C C . THR A 1 179 ? -6.183 3.371 1.329 1.00 91.44 179 THR A C 1
ATOM 1388 O O . THR A 1 179 ? -6.665 3.811 2.370 1.00 91.44 179 THR A O 1
ATOM 1391 N N . PHE A 1 180 ? -6.948 2.920 0.331 1.00 94.75 180 PHE A N 1
ATOM 1392 C CA . PHE A 1 180 ? -8.402 2.832 0.410 1.00 94.75 180 PHE A CA 1
ATOM 1393 C C . PHE A 1 180 ? -8.852 1.848 1.494 1.00 94.75 180 PHE A C 1
ATOM 1395 O O . PHE A 1 180 ? -9.715 2.203 2.290 1.00 94.75 180 PHE A O 1
ATOM 1402 N N . ASN A 1 181 ? -8.244 0.662 1.576 1.00 94.31 181 ASN A N 1
ATOM 1403 C CA . ASN A 1 181 ? -8.568 -0.345 2.588 1.00 94.31 181 ASN A CA 1
ATOM 1404 C C . ASN A 1 181 ? -8.345 0.172 4.021 1.00 94.31 181 ASN A C 1
ATOM 1406 O O . ASN A 1 181 ? -9.213 -0.009 4.874 1.00 94.31 181 ASN A O 1
ATOM 1410 N N . HIS A 1 182 ? -7.237 0.875 4.278 1.00 91.88 182 HIS A N 1
ATOM 1411 C CA . HIS A 1 182 ? -6.993 1.524 5.572 1.00 91.88 182 HIS A CA 1
ATOM 1412 C C . HIS A 1 182 ? -8.006 2.631 5.877 1.00 91.88 182 HIS A C 1
ATOM 1414 O O . HIS A 1 182 ? -8.482 2.745 7.006 1.00 91.88 182 HIS A O 1
ATOM 1420 N N . HIS A 1 183 ? -8.370 3.437 4.876 1.00 94.06 183 HIS A N 1
ATOM 1421 C CA . HIS A 1 183 ? -9.387 4.469 5.056 1.00 94.06 183 HIS A CA 1
ATOM 1422 C C . HIS A 1 183 ? -10.777 3.874 5.328 1.00 94.06 183 HIS A C 1
ATOM 1424 O O . HIS A 1 183 ? -11.499 4.370 6.191 1.00 94.06 183 HIS A O 1
ATOM 1430 N N . LEU A 1 184 ? -11.134 2.785 4.640 1.00 94.88 184 LEU A N 1
ATOM 1431 C CA . LEU A 1 184 ? -12.368 2.038 4.869 1.00 94.88 184 LEU A CA 1
ATOM 1432 C C . LEU A 1 184 ? -12.414 1.479 6.295 1.00 94.88 184 LEU A C 1
ATOM 1434 O O . LEU A 1 184 ? -13.409 1.670 6.988 1.00 94.88 184 LEU A O 1
ATOM 1438 N N . GLU A 1 185 ? -11.334 0.843 6.761 1.00 94.50 185 GLU A N 1
ATOM 1439 C CA . GLU A 1 185 ? -11.233 0.375 8.148 1.00 94.50 185 GLU A CA 1
ATOM 1440 C C . GLU A 1 185 ? -11.420 1.533 9.143 1.00 94.50 185 GLU A C 1
ATOM 1442 O O . GLU A 1 185 ? -12.212 1.420 10.082 1.00 94.50 185 GLU A O 1
ATOM 1447 N N . TYR A 1 186 ? -10.733 2.660 8.925 1.00 92.94 186 TYR A N 1
ATOM 1448 C CA . TYR A 1 186 ? -10.854 3.847 9.771 1.00 92.94 186 TYR A CA 1
ATOM 1449 C C . TYR A 1 186 ? -12.298 4.363 9.842 1.00 92.94 186 TYR A C 1
ATOM 1451 O O . TYR A 1 186 ? -12.795 4.665 10.932 1.00 92.94 186 TYR A O 1
ATOM 1459 N N . GLN A 1 187 ? -12.985 4.448 8.701 1.00 92.38 187 GLN A N 1
ATOM 1460 C CA . GLN A 1 187 ? -14.367 4.915 8.641 1.00 92.38 187 GLN A CA 1
ATOM 1461 C C . GLN A 1 187 ? -15.317 3.955 9.371 1.00 92.38 187 GLN A C 1
ATOM 1463 O O . GLN A 1 187 ? -16.093 4.397 10.220 1.00 92.38 187 GLN A O 1
ATOM 1468 N N . LEU A 1 188 ? -15.198 2.645 9.129 1.00 93.75 188 LEU A N 1
ATOM 1469 C CA . LEU A 1 188 ? -16.018 1.629 9.798 1.00 93.75 188 LEU A CA 1
ATOM 1470 C C . LEU A 1 188 ? -15.816 1.643 11.320 1.00 93.75 188 LEU A C 1
ATOM 1472 O O . LEU A 1 188 ? -16.786 1.587 12.076 1.00 93.75 188 LEU A O 1
ATOM 1476 N N . TRP A 1 189 ? -14.578 1.795 11.800 1.00 92.06 189 TRP A N 1
ATOM 1477 C CA . TRP A 1 189 ? -14.313 1.945 13.234 1.00 92.06 189 TRP A CA 1
ATOM 1478 C C . TRP A 1 189 ? -14.823 3.265 13.813 1.00 92.06 189 TRP A C 1
ATOM 1480 O O . TRP A 1 189 ? -15.234 3.308 14.978 1.00 92.06 189 TRP A O 1
ATOM 1490 N N . SER A 1 190 ? -14.800 4.344 13.033 1.00 88.88 190 SER A N 1
ATOM 1491 C CA . SER A 1 190 ? -15.301 5.652 13.465 1.00 88.88 190 SER A CA 1
ATOM 1492 C C . SER A 1 190 ? -16.813 5.613 13.680 1.00 88.88 190 SER A C 1
ATOM 1494 O O . SER A 1 190 ? -17.303 6.120 14.690 1.00 88.88 190 SER A O 1
ATOM 1496 N N . GLU A 1 191 ? -17.527 4.941 12.778 1.00 89.19 191 GLU A N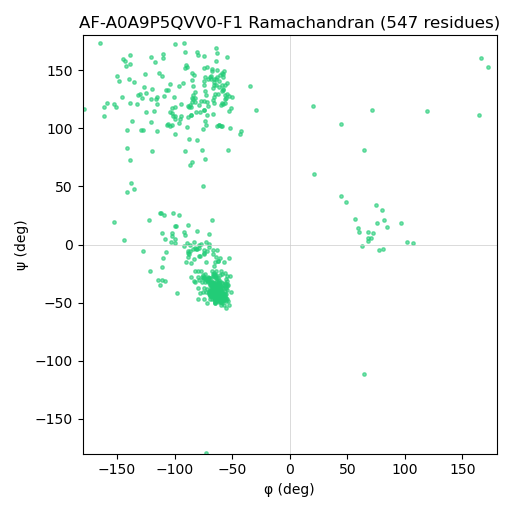 1
ATOM 1497 C CA . GLU A 1 191 ? -18.983 4.778 12.801 1.00 89.19 191 GLU A CA 1
ATOM 1498 C C . GLU A 1 191 ? -19.460 3.630 13.713 1.00 89.19 191 GLU A C 1
ATOM 1500 O O . GLU A 1 191 ? -20.650 3.563 14.039 1.00 89.19 191 GLU A O 1
ATOM 1505 N N . TYR A 1 192 ? -18.549 2.758 14.169 1.00 87.62 192 TYR A N 1
ATOM 1506 C CA . TYR A 1 192 ? -18.864 1.608 15.020 1.00 87.62 192 TYR A CA 1
ATOM 1507 C C . TYR A 1 192 ? -19.660 2.002 16.271 1.00 87.62 192 TYR A C 1
ATOM 1509 O O . TYR A 1 192 ? -19.241 2.830 17.089 1.00 87.62 192 TYR A O 1
ATOM 1517 N N . LYS A 1 193 ? -20.787 1.313 16.466 1.00 82.38 193 LYS A N 1
ATOM 1518 C CA . LYS A 1 193 ? -21.613 1.353 17.677 1.00 82.38 193 LYS A CA 1
ATOM 1519 C C . LYS A 1 193 ? -21.628 -0.029 18.319 1.00 82.38 193 LYS A C 1
ATOM 1521 O O . LYS A 1 193 ? -21.422 -1.029 17.639 1.00 82.38 193 LYS A O 1
ATOM 1526 N N . ARG A 1 194 ? -21.903 -0.090 19.626 1.00 77.75 194 ARG A N 1
ATOM 1527 C CA . ARG A 1 194 ? -21.998 -1.355 20.370 1.00 77.75 194 ARG A CA 1
ATOM 1528 C C . ARG A 1 194 ? -22.923 -2.336 19.645 1.00 77.75 194 ARG A C 1
ATOM 1530 O O . ARG A 1 194 ? -24.066 -1.993 19.356 1.00 77.75 194 ARG A O 1
ATOM 1537 N N . GLY A 1 195 ? -22.427 -3.545 19.386 1.00 78.75 195 GLY A N 1
ATOM 1538 C CA . GLY A 1 195 ? -23.166 -4.582 18.657 1.00 78.75 195 GLY A CA 1
ATOM 1539 C C . GLY A 1 195 ? -23.144 -4.450 17.130 1.00 78.75 195 GLY A C 1
ATOM 1540 O O . GLY A 1 195 ? -23.657 -5.337 16.459 1.00 78.75 195 GLY A O 1
ATOM 1541 N N . GLY A 1 196 ? -22.537 -3.395 16.581 1.00 85.81 196 GLY A N 1
ATOM 1542 C CA . GLY A 1 196 ? -22.375 -3.207 15.143 1.00 85.81 196 GLY A CA 1
ATOM 1543 C C . GLY A 1 196 ? -21.340 -4.142 14.517 1.00 85.81 196 GLY A C 1
ATOM 1544 O O . GLY A 1 196 ? -20.713 -4.967 15.199 1.00 85.81 196 GLY A O 1
ATOM 1545 N N . ASP A 1 197 ? -21.174 -3.970 13.210 1.00 91.06 197 ASP A N 1
ATOM 1546 C CA . ASP A 1 197 ? -20.262 -4.743 12.371 1.00 91.06 197 ASP A CA 1
ATOM 1547 C C . ASP A 1 197 ? -18.805 -4.467 12.749 1.00 91.06 197 ASP A C 1
ATOM 1549 O O . ASP A 1 197 ? -18.407 -3.320 12.952 1.00 91.06 197 ASP A O 1
ATOM 1553 N N . ILE A 1 198 ? -18.004 -5.526 12.856 1.00 93.06 198 ILE A N 1
ATOM 1554 C CA . ILE A 1 198 ? -16.615 -5.436 13.313 1.00 93.06 198 ILE A CA 1
ATOM 1555 C C . ILE A 1 198 ? -15.688 -5.502 12.093 1.00 93.06 198 ILE A C 1
ATOM 1557 O O . ILE A 1 198 ? -15.585 -6.571 11.481 1.00 93.06 198 ILE A O 1
ATOM 1561 N N . PRO A 1 199 ? -15.002 -4.406 11.724 1.00 94.56 199 PRO A N 1
ATOM 1562 C CA . PRO A 1 199 ? -14.041 -4.431 10.632 1.00 94.56 199 PRO A CA 1
ATOM 1563 C C . PRO A 1 199 ? -12.746 -5.137 11.054 1.00 94.56 199 PRO A C 1
ATOM 1565 O O . PRO A 1 199 ? -12.228 -4.937 12.153 1.00 94.56 199 PRO A O 1
ATOM 1568 N N . LEU A 1 200 ? -12.222 -5.976 10.163 1.00 93.12 200 LEU A N 1
ATOM 1569 C CA . LEU A 1 200 ? -10.990 -6.736 10.340 1.00 93.12 200 LEU A CA 1
ATOM 1570 C C . LEU A 1 200 ? -10.090 -6.529 9.127 1.00 93.12 200 LEU A C 1
ATOM 1572 O O . LEU A 1 200 ? -10.262 -7.192 8.103 1.00 93.12 200 LEU A O 1
ATOM 1576 N N . PHE A 1 201 ? -9.119 -5.625 9.249 1.00 92.62 201 PHE A N 1
ATOM 1577 C CA . PHE A 1 201 ? -8.069 -5.467 8.251 1.00 92.62 201 PHE A CA 1
ATOM 1578 C C . PHE A 1 201 ? -7.004 -6.553 8.402 1.00 92.62 201 PHE A C 1
ATOM 1580 O O . PHE A 1 201 ? -6.343 -6.674 9.439 1.00 92.62 201 PHE A O 1
ATOM 1587 N N . ILE A 1 202 ? -6.823 -7.340 7.346 1.00 89.75 202 ILE A N 1
ATOM 1588 C CA . ILE A 1 202 ? -5.889 -8.456 7.301 1.00 89.75 202 ILE A CA 1
ATOM 1589 C C . ILE A 1 202 ? -4.949 -8.269 6.112 1.00 89.75 202 ILE A C 1
ATOM 1591 O O . ILE A 1 202 ? -5.352 -8.365 4.954 1.00 89.75 202 ILE A O 1
ATOM 1595 N N . ASN A 1 203 ? -3.668 -8.064 6.416 1.00 86.44 203 ASN A N 1
ATOM 1596 C CA . ASN A 1 203 ? -2.597 -8.114 5.429 1.00 86.44 203 ASN A CA 1
ATOM 1597 C C . ASN A 1 203 ? -2.364 -9.583 5.029 1.00 86.44 203 ASN A C 1
ATOM 1599 O O . ASN A 1 203 ? -1.798 -10.352 5.803 1.00 86.44 203 ASN A O 1
ATOM 1603 N N . LEU A 1 204 ? -2.845 -10.007 3.863 1.00 83.38 204 LEU A N 1
ATOM 1604 C CA . LEU A 1 204 ? -2.835 -11.415 3.449 1.00 83.38 204 LEU A CA 1
ATOM 1605 C C . LEU A 1 204 ? -1.415 -12.006 3.311 1.00 83.38 204 LEU A C 1
ATOM 1607 O O . LEU A 1 204 ? -1.212 -13.136 3.759 1.00 83.38 204 LEU A O 1
ATOM 1611 N N . PRO A 1 205 ? -0.408 -11.276 2.790 1.00 78.31 205 PRO A N 1
ATOM 1612 C CA . PRO A 1 205 ? 0.983 -11.734 2.725 1.00 78.31 205 PRO A CA 1
ATOM 1613 C C . PRO A 1 205 ? 1.622 -12.083 4.069 1.00 78.31 205 PRO A C 1
ATOM 1615 O O . PRO A 1 205 ? 2.561 -12.876 4.103 1.00 78.31 205 PRO A O 1
ATOM 1618 N N . SER A 1 206 ? 1.147 -11.509 5.180 1.00 73.25 206 SER A N 1
ATOM 1619 C CA . SER A 1 206 ? 1.708 -11.801 6.505 1.00 73.25 206 SER A CA 1
ATOM 1620 C C . SER A 1 206 ? 1.158 -13.091 7.126 1.00 73.25 206 SER A C 1
ATOM 1622 O O . SER A 1 206 ? 1.608 -13.499 8.198 1.00 73.25 206 SER A O 1
ATOM 1624 N N . ILE A 1 207 ? 0.209 -13.761 6.463 1.00 69.62 207 ILE A N 1
ATOM 1625 C CA . ILE A 1 207 ? -0.378 -15.013 6.939 1.00 69.62 207 ILE A CA 1
ATOM 1626 C C . ILE A 1 207 ? 0.487 -16.195 6.498 1.00 69.62 207 ILE A C 1
ATOM 1628 O O . ILE A 1 207 ? 0.519 -16.585 5.330 1.00 69.62 207 ILE A O 1
ATOM 1632 N N . HIS A 1 208 ? 1.130 -16.838 7.468 1.00 58.09 208 HIS A N 1
ATOM 1633 C CA . HIS A 1 208 ? 1.742 -18.146 7.267 1.00 58.09 208 HIS A CA 1
ATOM 1634 C C . HIS A 1 208 ? 0.652 -19.236 7.276 1.00 58.09 208 HIS A C 1
ATOM 1636 O O . HIS A 1 208 ? -0.110 -19.350 8.237 1.00 58.09 208 HIS A O 1
ATOM 1642 N N . GLU A 1 209 ? 0.587 -20.026 6.197 1.00 59.12 209 GLU A N 1
ATOM 1643 C CA . GLU A 1 209 ? -0.373 -21.127 5.981 1.00 59.12 209 GLU A CA 1
ATOM 1644 C C . GLU A 1 209 ? -1.853 -20.682 5.891 1.00 59.12 209 GLU A C 1
ATOM 1646 O O . GLU A 1 209 ? -2.624 -20.818 6.845 1.00 59.12 209 GLU A O 1
ATOM 1651 N N . PRO A 1 210 ? -2.301 -20.204 4.712 1.00 57.72 210 PRO A N 1
ATOM 1652 C CA . PRO A 1 210 ? -3.658 -19.679 4.500 1.00 57.72 210 PRO A CA 1
ATOM 1653 C C . PRO A 1 210 ? -4.765 -20.750 4.462 1.00 57.72 210 PRO A C 1
ATOM 1655 O O . PRO A 1 210 ? -5.923 -20.423 4.229 1.00 57.72 210 PRO A O 1
ATOM 1658 N N . ARG A 1 211 ? -4.432 -22.037 4.655 1.00 58.72 211 ARG A N 1
ATOM 1659 C CA . ARG A 1 211 ? -5.420 -23.135 4.704 1.00 58.72 211 ARG A CA 1
ATOM 1660 C C . ARG A 1 211 ? -6.154 -23.228 6.047 1.00 58.72 211 ARG A C 1
ATOM 1662 O O . ARG A 1 211 ? -7.132 -23.962 6.138 1.00 58.72 211 ARG A O 1
ATOM 1669 N N . ASP A 1 212 ? -5.696 -22.485 7.050 1.00 62.00 212 ASP A N 1
ATOM 1670 C CA . ASP A 1 212 ? -6.268 -22.462 8.394 1.00 62.00 212 ASP A CA 1
ATOM 1671 C C . ASP A 1 212 ? -7.182 -21.247 8.622 1.00 62.00 212 ASP A C 1
ATOM 1673 O O . ASP A 1 212 ? -7.236 -20.315 7.825 1.00 62.00 212 ASP A O 1
ATOM 1677 N N . ASP A 1 213 ? -7.859 -21.240 9.771 1.00 77.06 213 ASP A N 1
ATOM 1678 C CA . ASP A 1 213 ? -8.712 -20.173 10.302 1.00 77.06 213 ASP A CA 1
ATOM 1679 C C . ASP A 1 213 ? -8.018 -18.791 10.383 1.00 77.06 213 ASP A C 1
ATOM 1681 O O . ASP A 1 213 ? -7.547 -18.365 11.441 1.00 77.06 213 ASP A O 1
ATOM 1685 N N . MET A 1 214 ? -7.957 -18.077 9.253 1.00 83.12 214 MET A N 1
ATOM 1686 C CA . MET A 1 214 ? -7.297 -16.769 9.127 1.00 83.12 214 MET A CA 1
ATOM 1687 C C . MET A 1 214 ? -7.894 -15.723 10.073 1.00 83.12 214 MET A C 1
ATOM 1689 O O . MET A 1 214 ? -7.158 -14.972 10.711 1.00 83.12 214 MET A O 1
ATOM 1693 N N . VAL A 1 215 ? -9.225 -15.699 10.196 1.00 87.06 215 VAL A N 1
ATOM 1694 C CA . VAL A 1 215 ? -9.948 -14.759 11.063 1.00 87.06 215 VAL A CA 1
ATOM 1695 C C . VAL A 1 215 ? -9.610 -15.023 12.527 1.00 87.06 215 VAL A C 1
ATOM 1697 O O . VAL A 1 215 ? -9.238 -14.097 13.246 1.00 87.06 215 VAL A O 1
ATOM 1700 N N . GLY A 1 216 ? -9.670 -16.282 12.973 1.00 87.69 216 GLY A N 1
ATOM 1701 C CA . GLY A 1 216 ? -9.305 -16.637 14.342 1.00 87.69 216 GLY A CA 1
ATOM 1702 C C . GLY A 1 216 ? -7.830 -16.379 14.641 1.00 87.69 216 GLY A C 1
ATOM 1703 O O . GLY A 1 216 ? -7.522 -15.788 15.674 1.00 87.69 216 GLY A O 1
ATOM 1704 N N . LYS A 1 217 ? -6.910 -16.733 13.731 1.00 85.62 217 LYS A N 1
ATOM 1705 C CA . LYS A 1 217 ? -5.476 -16.413 13.871 1.00 85.62 217 LYS A CA 1
ATOM 1706 C C . LYS A 1 217 ? -5.261 -14.903 14.014 1.00 85.62 217 LYS A C 1
ATOM 1708 O O . LYS A 1 217 ? -4.561 -14.483 14.933 1.00 85.62 217 LYS A O 1
ATOM 1713 N N . HIS A 1 218 ? -5.904 -14.088 13.176 1.00 87.38 218 HIS A N 1
ATOM 1714 C CA . HIS A 1 218 ? -5.809 -12.633 13.273 1.00 87.38 218 HIS A CA 1
ATOM 1715 C C . HIS A 1 218 ? -6.350 -12.115 14.614 1.00 87.38 218 HIS A C 1
ATOM 1717 O O . HIS A 1 218 ? -5.652 -11.390 15.321 1.00 87.38 218 HIS A O 1
ATOM 1723 N N . LEU A 1 219 ? -7.543 -12.543 15.035 1.00 87.50 219 LEU A N 1
ATOM 1724 C CA . LEU A 1 219 ? -8.125 -12.139 16.320 1.00 87.50 219 LEU A CA 1
ATOM 1725 C C . LEU A 1 219 ? -7.260 -12.560 17.524 1.00 87.50 219 LEU A C 1
ATOM 1727 O O . LEU A 1 219 ? -7.121 -11.794 18.476 1.00 87.50 219 LEU A O 1
ATOM 1731 N N . LYS A 1 220 ? -6.588 -13.717 17.475 1.00 87.25 220 LYS A N 1
ATOM 1732 C CA . LYS A 1 220 ? -5.614 -14.110 18.513 1.00 87.25 220 LYS A CA 1
ATOM 1733 C C . LYS A 1 220 ? -4.463 -13.117 18.629 1.00 87.25 220 LYS A C 1
ATOM 1735 O O . LYS A 1 220 ? -4.094 -12.757 19.743 1.00 87.25 220 LYS A O 1
ATOM 1740 N N . THR A 1 221 ? -3.928 -12.630 17.504 1.00 82.81 221 THR A N 1
ATOM 1741 C CA . THR A 1 221 ? -2.863 -11.605 17.523 1.00 82.81 221 THR A CA 1
ATOM 1742 C C . THR A 1 221 ? -3.328 -10.276 18.126 1.00 82.81 221 THR A C 1
ATOM 1744 O O . THR A 1 221 ? -2.525 -9.566 18.719 1.00 82.81 221 THR A O 1
ATOM 1747 N N . GLN A 1 222 ? -4.632 -9.984 18.065 1.00 80.38 222 GLN A N 1
ATOM 1748 C CA . GLN A 1 222 ? -5.269 -8.821 18.704 1.00 80.38 222 GLN A CA 1
ATOM 1749 C C . GLN A 1 222 ? -5.611 -9.054 20.195 1.00 80.38 222 GLN A C 1
ATOM 1751 O O . GLN A 1 222 ? -6.185 -8.191 20.872 1.00 80.38 222 GLN A O 1
ATOM 1756 N N . GLY A 1 223 ? -5.256 -10.224 20.738 1.00 79.62 223 GLY A N 1
ATOM 1757 C CA . GLY A 1 223 ? -5.422 -10.570 22.148 1.00 79.62 223 GLY A CA 1
ATOM 1758 C C . GLY A 1 223 ? -6.838 -11.006 22.533 1.00 79.62 223 GLY A C 1
ATOM 1759 O O . GLY A 1 223 ? -7.246 -10.763 23.672 1.00 79.62 223 GLY A O 1
ATOM 1760 N N . PHE A 1 224 ? -7.598 -11.605 21.610 1.00 83.56 224 PHE A N 1
ATOM 1761 C CA . PHE A 1 224 ? -8.844 -12.310 21.931 1.00 83.56 224 PHE A CA 1
ATOM 1762 C C . PHE A 1 224 ? -8.562 -13.762 22.348 1.00 83.56 224 PHE A C 1
ATOM 1764 O O . PHE A 1 224 ? -7.699 -14.426 21.774 1.00 83.56 224 PHE A O 1
ATOM 1771 N N . SER A 1 225 ? -9.298 -14.262 23.343 1.00 81.88 225 SER A N 1
ATOM 1772 C CA . SER A 1 225 ? -9.256 -15.675 23.742 1.00 81.88 225 SER A CA 1
ATOM 1773 C C . SER A 1 225 ? -10.100 -16.551 22.809 1.00 81.88 225 SER A C 1
ATOM 1775 O O . SER A 1 225 ? -10.980 -16.052 22.114 1.00 81.88 225 SER A O 1
ATOM 1777 N N . GLU A 1 226 ? -9.888 -17.870 22.819 1.00 85.94 226 GLU A N 1
ATOM 1778 C CA . GLU A 1 226 ? -10.659 -18.810 21.980 1.00 85.94 226 GLU A CA 1
ATOM 1779 C C . GLU A 1 226 ? -12.172 -18.699 22.196 1.00 85.94 226 GLU A C 1
ATOM 1781 O O . GLU A 1 226 ? -12.936 -18.670 21.237 1.00 85.94 226 GLU A O 1
ATOM 1786 N N . ALA A 1 227 ? -12.606 -18.578 23.455 1.00 80.12 227 ALA A N 1
ATOM 1787 C CA . ALA A 1 227 ? -14.022 -18.432 23.785 1.00 80.12 227 ALA A CA 1
ATOM 1788 C C . ALA A 1 227 ? -14.606 -17.134 23.206 1.00 80.12 227 ALA A C 1
ATOM 1790 O O . ALA A 1 227 ? -15.708 -17.138 22.671 1.00 80.12 227 ALA A O 1
ATOM 1791 N N . GLN A 1 228 ? -13.841 -16.039 23.262 1.00 82.19 228 GLN A N 1
ATOM 1792 C CA . GLN A 1 228 ? -14.243 -14.758 22.683 1.00 82.19 228 GLN A CA 1
ATOM 1793 C C . GLN A 1 228 ? -14.286 -14.824 21.154 1.00 82.19 228 GLN A C 1
ATOM 1795 O O . GLN A 1 228 ? -15.192 -14.278 20.542 1.00 82.19 228 GLN A O 1
ATOM 1800 N N . ILE A 1 229 ? -13.323 -15.500 20.525 1.00 88.31 229 ILE A N 1
ATOM 1801 C CA . ILE A 1 229 ? -13.294 -15.681 19.068 1.00 88.31 229 ILE A CA 1
ATOM 1802 C C . ILE A 1 229 ? -14.505 -16.488 18.608 1.00 88.31 229 ILE A C 1
ATOM 1804 O O . ILE A 1 229 ? -15.127 -16.124 17.614 1.00 88.31 229 ILE A O 1
ATOM 1808 N N . GLN A 1 230 ? -14.853 -17.551 19.332 1.00 86.19 230 GLN A N 1
ATOM 1809 C CA . GLN A 1 230 ? -16.032 -18.350 19.024 1.00 86.19 230 GLN A CA 1
ATOM 1810 C C . GLN A 1 230 ? -17.319 -17.528 19.197 1.00 86.19 230 GLN A C 1
ATOM 1812 O O . GLN A 1 230 ? -18.143 -17.504 18.291 1.00 86.19 230 GLN A O 1
ATOM 1817 N N . GLU A 1 231 ? -17.437 -16.752 20.282 1.00 86.06 231 GLU A N 1
ATOM 1818 C CA . GLU A 1 231 ? -18.555 -15.817 20.490 1.00 86.06 231 GLU A CA 1
ATOM 1819 C C . GLU A 1 231 ? -18.684 -14.807 19.335 1.00 86.06 231 GLU A C 1
ATOM 1821 O O . GLU A 1 231 ? -19.783 -14.568 18.833 1.00 86.06 231 GLU A O 1
ATOM 1826 N N . LEU A 1 232 ? -17.566 -14.236 18.873 1.00 88.75 232 LEU A N 1
ATOM 1827 C CA . LEU A 1 232 ? -17.552 -13.310 17.739 1.00 88.75 232 LEU A CA 1
ATOM 1828 C C . LEU A 1 232 ? -18.012 -13.982 16.443 1.00 88.75 232 LEU A C 1
ATOM 1830 O O . LEU A 1 232 ? -18.781 -13.387 15.696 1.00 88.75 232 LEU A O 1
ATOM 1834 N N . LYS A 1 233 ? -17.560 -15.208 16.175 1.00 87.75 233 LYS A N 1
ATOM 1835 C CA . LYS A 1 233 ? -17.938 -15.954 14.968 1.00 87.75 233 LYS A CA 1
ATOM 1836 C C . LYS A 1 233 ? -19.409 -16.359 14.957 1.00 87.75 233 LYS A C 1
ATOM 1838 O O . LYS A 1 233 ? -20.021 -16.334 13.895 1.00 87.75 233 LYS A O 1
ATOM 1843 N N . ASP A 1 234 ? -19.960 -16.707 16.116 1.00 85.75 234 ASP A N 1
ATOM 1844 C CA . ASP A 1 234 ? -21.324 -17.232 16.221 1.00 85.75 234 ASP A CA 1
ATOM 1845 C C . ASP A 1 234 ? -22.382 -16.124 16.328 1.00 85.75 234 ASP A C 1
ATOM 1847 O O . ASP A 1 234 ? -23.536 -16.326 15.941 1.00 85.75 234 ASP A O 1
ATOM 1851 N N . HIS A 1 235 ? -22.020 -14.954 16.867 1.00 86.38 235 HIS A N 1
ATOM 1852 C CA . HIS A 1 235 ? -22.996 -13.927 17.248 1.00 86.38 235 HIS A CA 1
ATOM 1853 C C . HIS A 1 235 ? -22.740 -12.535 16.670 1.00 86.38 235 HIS A C 1
ATOM 1855 O O . HIS A 1 235 ? -23.561 -11.639 16.881 1.00 86.38 235 HIS A O 1
ATOM 1861 N N . ARG A 1 236 ? -21.627 -12.305 15.965 1.00 88.19 236 ARG A N 1
ATOM 1862 C CA . ARG A 1 236 ? -21.278 -10.982 15.428 1.00 88.19 236 ARG A CA 1
ATOM 1863 C C . ARG A 1 236 ? -21.014 -11.043 13.928 1.00 88.19 236 ARG A C 1
ATOM 1865 O O . ARG A 1 236 ? -20.481 -12.016 13.407 1.00 88.19 236 ARG A O 1
ATOM 1872 N N . ARG A 1 237 ? -21.358 -9.958 13.228 1.00 90.81 237 ARG A N 1
ATOM 1873 C CA . ARG A 1 237 ? -21.005 -9.770 11.818 1.00 90.81 237 ARG A CA 1
ATOM 1874 C C . ARG A 1 237 ? -19.597 -9.185 11.727 1.00 90.81 237 ARG A C 1
ATOM 1876 O O . ARG A 1 237 ? -19.299 -8.159 12.341 1.00 90.81 237 ARG A O 1
ATOM 1883 N N . LEU A 1 238 ? -18.737 -9.853 10.965 1.00 93.44 238 LEU A N 1
ATOM 1884 C CA . LEU A 1 238 ? -17.362 -9.434 10.708 1.00 93.44 238 LEU A CA 1
ATOM 1885 C C . LEU A 1 238 ? -17.250 -8.920 9.270 1.00 93.44 238 LEU A C 1
ATOM 1887 O O . LEU A 1 238 ? -17.700 -9.589 8.340 1.00 93.44 238 LEU A O 1
ATOM 1891 N N . VAL A 1 239 ? -16.620 -7.762 9.084 1.00 94.75 239 VAL A N 1
ATOM 1892 C CA . VAL A 1 239 ? -16.284 -7.211 7.764 1.00 94.75 239 VAL A CA 1
ATOM 1893 C C . VAL A 1 239 ? -14.795 -7.432 7.537 1.00 94.75 239 VAL A C 1
ATOM 1895 O O . VAL A 1 239 ? -13.962 -6.730 8.103 1.00 94.75 239 VAL A O 1
ATOM 1898 N N . VAL A 1 240 ? -14.449 -8.442 6.741 1.00 93.81 240 VAL A N 1
ATOM 1899 C CA . VAL A 1 240 ? -13.049 -8.805 6.483 1.00 93.81 240 VAL A CA 1
ATOM 1900 C C . VAL A 1 240 ? -12.517 -8.011 5.293 1.00 93.81 240 VAL A C 1
ATOM 1902 O O . VAL A 1 240 ? -13.013 -8.150 4.178 1.00 93.81 240 VAL A O 1
ATOM 1905 N N . ILE A 1 241 ? -11.482 -7.208 5.531 1.00 95.00 241 ILE A N 1
ATOM 1906 C CA . ILE A 1 241 ? -10.779 -6.419 4.518 1.00 95.00 241 ILE A CA 1
ATOM 1907 C C . ILE A 1 241 ? -9.428 -7.094 4.272 1.00 95.00 241 ILE A C 1
ATOM 1909 O O . ILE A 1 241 ? -8.525 -7.003 5.101 1.00 95.00 241 ILE A O 1
ATOM 1913 N N . GLY A 1 242 ? -9.306 -7.817 3.159 1.00 90.69 242 GLY A N 1
ATOM 1914 C CA . GLY A 1 242 ? -8.072 -8.504 2.774 1.00 90.69 242 GLY A CA 1
ATOM 1915 C C . GLY A 1 242 ? -7.216 -7.654 1.838 1.00 90.69 242 GLY A C 1
ATOM 1916 O O . GLY A 1 242 ? -7.671 -7.312 0.747 1.00 90.69 242 GLY A O 1
ATOM 1917 N N . ASP A 1 243 ? -5.979 -7.356 2.236 1.00 90.00 243 ASP A N 1
ATOM 1918 C CA . ASP A 1 243 ? -5.023 -6.579 1.436 1.00 90.00 243 ASP A CA 1
ATOM 1919 C C . ASP A 1 243 ? -3.850 -7.442 0.942 1.00 90.00 243 ASP A C 1
ATOM 1921 O O . ASP A 1 243 ? -3.426 -8.362 1.640 1.00 90.00 243 ASP A O 1
ATOM 1925 N N . GLY A 1 244 ? -3.334 -7.173 -0.263 1.00 81.88 244 GLY A N 1
ATOM 1926 C CA . GLY A 1 244 ? -2.147 -7.860 -0.809 1.00 81.88 244 GLY A CA 1
ATOM 1927 C C . GLY A 1 244 ? -2.370 -9.299 -1.307 1.00 81.88 244 GLY A C 1
ATOM 1928 O O . GLY A 1 244 ? -1.495 -10.155 -1.180 1.00 81.88 244 GLY A O 1
ATOM 1929 N N . TYR A 1 245 ? -3.545 -9.621 -1.860 1.00 79.06 245 TYR A N 1
ATOM 1930 C CA . TYR A 1 245 ? -3.842 -10.982 -2.345 1.00 79.06 245 TYR A CA 1
ATOM 1931 C C . TYR A 1 245 ? -2.881 -11.469 -3.451 1.00 79.06 245 TYR A C 1
ATOM 1933 O O . TYR A 1 245 ? -2.539 -12.650 -3.514 1.00 79.06 245 TYR A O 1
ATOM 1941 N N . ASP A 1 246 ? -2.443 -10.569 -4.329 1.00 72.06 246 ASP A N 1
ATOM 1942 C CA . ASP A 1 246 ? -1.500 -10.834 -5.419 1.00 72.06 246 ASP A CA 1
ATOM 1943 C C . ASP A 1 246 ? -0.097 -11.213 -4.919 1.00 72.06 246 ASP A C 1
ATOM 1945 O O . ASP A 1 246 ? 0.547 -12.096 -5.489 1.00 72.06 246 ASP A O 1
ATOM 1949 N N . GLU A 1 247 ? 0.347 -10.633 -3.807 1.00 68.44 247 GLU A N 1
ATOM 1950 C CA . GLU A 1 247 ? 1.631 -10.948 -3.173 1.00 68.44 247 GLU A CA 1
ATOM 1951 C C . GLU A 1 247 ? 1.657 -12.353 -2.539 1.00 68.44 247 GLU A C 1
ATOM 1953 O O . GLU A 1 247 ? 2.684 -13.039 -2.578 1.00 68.44 247 GLU A O 1
ATOM 1958 N N . MET A 1 248 ? 0.515 -12.841 -2.039 1.00 63.41 248 MET A N 1
ATOM 1959 C CA . MET A 1 248 ? 0.369 -14.205 -1.505 1.00 63.41 248 MET A CA 1
ATOM 1960 C C . MET A 1 248 ? 0.518 -15.285 -2.597 1.00 63.41 248 MET A C 1
ATOM 1962 O O . MET A 1 248 ? 0.913 -16.419 -2.320 1.00 63.41 248 MET A O 1
ATOM 1966 N N . LEU A 1 249 ? 0.237 -14.942 -3.858 1.00 56.94 249 LEU A N 1
ATOM 1967 C CA . LEU A 1 249 ? 0.378 -15.843 -5.004 1.00 56.94 249 LEU A CA 1
ATOM 1968 C C . LEU A 1 249 ? 1.810 -15.889 -5.567 1.00 56.94 249 LEU A C 1
ATOM 1970 O O . LEU A 1 249 ? 2.070 -16.695 -6.456 1.00 56.94 249 LEU A O 1
ATOM 1974 N N . SER A 1 250 ? 2.757 -15.096 -5.050 1.00 45.22 250 SER A N 1
ATOM 1975 C CA . SER A 1 250 ? 4.105 -14.916 -5.626 1.00 45.22 250 SER A CA 1
ATOM 1976 C C . SER A 1 250 ? 5.006 -16.166 -5.652 1.00 45.22 250 SER A C 1
ATOM 1978 O O . SER A 1 250 ? 5.996 -16.182 -6.382 1.00 45.22 250 SER A O 1
ATOM 1980 N N . CYS A 1 251 ? 4.646 -17.265 -4.975 1.00 40.59 251 CYS A N 1
ATOM 1981 C CA . CYS A 1 251 ? 5.285 -18.571 -5.207 1.00 40.59 251 CYS A CA 1
ATOM 1982 C C . CYS A 1 251 ? 4.773 -19.305 -6.467 1.00 40.59 251 CYS A C 1
ATOM 1984 O O . CYS A 1 251 ? 5.270 -20.384 -6.790 1.00 40.59 251 CYS A O 1
ATOM 1986 N N . ARG A 1 252 ? 3.786 -18.760 -7.188 1.00 38.00 252 ARG A N 1
ATOM 1987 C CA . ARG A 1 252 ? 3.283 -19.276 -8.467 1.00 38.00 252 ARG A CA 1
ATOM 1988 C C . ARG A 1 252 ? 2.967 -18.116 -9.403 1.00 38.00 252 ARG A C 1
ATOM 1990 O O . ARG A 1 252 ? 1.902 -17.515 -9.341 1.00 38.00 252 ARG A O 1
ATOM 1997 N N . SER A 1 253 ? 3.902 -17.839 -10.303 1.00 38.50 253 SER A N 1
ATOM 1998 C CA . SER A 1 253 ? 3.747 -16.916 -11.422 1.00 38.50 253 SER A CA 1
ATOM 1999 C C . SER A 1 253 ? 2.491 -17.252 -12.227 1.00 38.50 253 SER A C 1
ATOM 2001 O O . SER A 1 253 ? 2.492 -18.176 -13.033 1.00 38.50 253 SER A O 1
ATOM 2003 N N . GLN A 1 254 ? 1.419 -16.508 -12.000 1.00 39.50 254 GLN A N 1
ATOM 2004 C CA . GLN A 1 254 ? 0.322 -16.317 -12.934 1.00 39.50 254 GLN A CA 1
ATOM 2005 C C . GLN A 1 254 ? -0.411 -15.069 -12.462 1.00 39.50 254 GLN A C 1
ATOM 2007 O O . GLN A 1 254 ? -0.938 -15.038 -11.350 1.00 39.50 254 GLN A O 1
ATOM 2012 N N . TYR A 1 255 ? -0.440 -14.047 -13.322 1.00 49.62 255 TYR A N 1
ATOM 2013 C CA . TYR A 1 255 ? -1.492 -13.036 -13.316 1.00 49.62 255 TYR A CA 1
ATOM 2014 C C . TYR A 1 255 ? -2.805 -13.709 -12.917 1.00 49.62 255 TYR A C 1
ATOM 2016 O O . TYR A 1 255 ? -3.068 -14.823 -13.374 1.00 49.62 255 TYR A O 1
ATOM 2024 N N . ILE A 1 256 ? -3.582 -13.064 -12.048 1.00 53.00 256 ILE A N 1
ATOM 2025 C CA . ILE A 1 256 ? -4.955 -13.443 -11.709 1.00 53.00 256 ILE A CA 1
ATOM 2026 C C . ILE A 1 256 ? -5.655 -13.827 -13.035 1.00 53.00 256 ILE A C 1
ATOM 2028 O O . ILE A 1 256 ? -5.957 -12.958 -13.845 1.00 53.00 256 ILE A O 1
ATOM 2032 N N . GLY A 1 257 ? -5.722 -15.134 -13.343 1.00 55.03 257 GLY A N 1
ATOM 2033 C CA . GLY A 1 257 ? -5.933 -15.626 -14.716 1.00 55.03 257 GLY A CA 1
ATOM 2034 C C . GLY A 1 257 ? -7.295 -15.212 -15.270 1.00 55.03 257 GLY A C 1
ATOM 2035 O O . GLY A 1 257 ? -8.135 -14.766 -14.502 1.00 55.03 257 GLY A O 1
ATOM 2036 N N . GLN A 1 258 ? -7.557 -15.382 -16.572 1.00 57.09 258 GLN A N 1
ATOM 2037 C CA . GLN A 1 258 ? -8.804 -14.893 -17.199 1.00 57.09 258 GLN A CA 1
ATOM 2038 C C . GLN A 1 258 ? -10.100 -15.345 -16.481 1.00 57.09 258 GLN A C 1
ATOM 2040 O O . GLN A 1 258 ? -11.070 -14.593 -16.464 1.00 57.09 258 GLN A O 1
ATOM 2045 N N . ASP A 1 259 ? -10.078 -16.488 -15.783 1.00 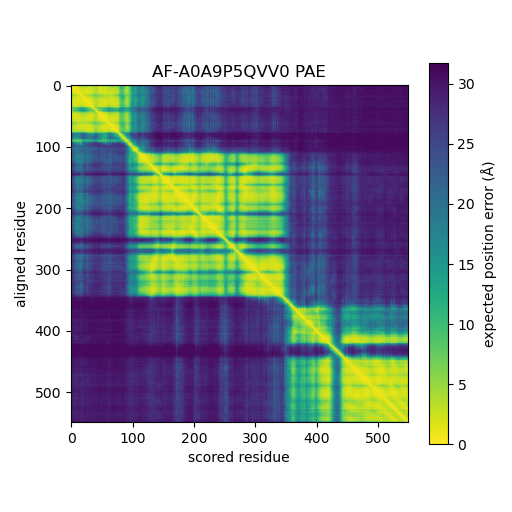66.94 259 ASP A N 1
ATOM 2046 C CA . ASP A 1 259 ? -11.194 -17.016 -14.979 1.00 66.94 259 ASP A CA 1
ATOM 2047 C C . ASP A 1 259 ? -11.134 -16.681 -13.477 1.00 66.94 259 ASP A C 1
ATOM 2049 O O . ASP A 1 259 ? -11.686 -17.399 -12.639 1.00 66.94 259 ASP A O 1
ATOM 2053 N N . TYR A 1 260 ? -10.472 -15.598 -13.075 1.00 77.12 260 TYR A N 1
ATOM 2054 C CA . TYR A 1 260 ? -10.276 -15.291 -11.657 1.00 77.12 260 TYR A CA 1
ATOM 2055 C C . TYR A 1 260 ? -11.556 -15.119 -10.849 1.00 77.12 260 TYR A C 1
ATOM 2057 O O . TYR A 1 260 ? -11.578 -15.474 -9.672 1.00 77.12 260 TYR A O 1
ATOM 2065 N N . ARG A 1 261 ? -12.629 -14.618 -11.469 1.00 79.44 261 ARG A N 1
ATOM 2066 C CA . ARG A 1 261 ? -13.932 -14.428 -10.817 1.00 79.44 261 ARG A CA 1
ATOM 2067 C C . ARG A 1 261 ? -14.446 -15.717 -10.181 1.00 79.44 261 ARG A C 1
ATOM 2069 O O . ARG A 1 261 ? -15.023 -15.669 -9.097 1.00 79.44 261 ARG A O 1
ATOM 2076 N N . SER A 1 262 ? -14.165 -16.871 -10.792 1.00 78.19 262 SER A N 1
ATOM 2077 C CA . SER A 1 262 ? -14.543 -18.183 -10.251 1.00 78.19 262 SER A CA 1
ATOM 2078 C C . SER A 1 262 ? -13.924 -18.479 -8.878 1.00 78.19 262 SER A C 1
ATOM 2080 O O . SER A 1 262 ? -14.519 -19.209 -8.093 1.00 78.19 262 SER A O 1
ATOM 2082 N N . ARG A 1 263 ? -12.765 -17.882 -8.555 1.00 79.19 263 ARG A N 1
ATOM 2083 C CA . ARG A 1 263 ? -12.071 -18.060 -7.267 1.00 79.19 263 ARG A CA 1
ATOM 2084 C C . ARG A 1 263 ? -12.662 -17.218 -6.139 1.00 79.19 263 ARG A C 1
ATOM 2086 O O . ARG A 1 263 ? -12.459 -17.551 -4.978 1.00 79.19 263 ARG A O 1
ATOM 2093 N N . PHE A 1 264 ? -13.350 -16.130 -6.482 1.00 84.94 264 PHE A N 1
ATOM 2094 C CA . PHE A 1 264 ? -13.908 -15.172 -5.523 1.00 84.94 264 PHE A CA 1
ATOM 2095 C C . PHE A 1 264 ? -15.436 -15.214 -5.452 1.00 84.94 264 PHE A C 1
ATOM 2097 O O . PHE A 1 264 ? -16.018 -14.629 -4.544 1.00 84.94 264 PHE A O 1
ATOM 2104 N N . THR A 1 265 ? -16.097 -15.896 -6.392 1.00 83.88 265 THR A N 1
ATOM 2105 C CA . THR A 1 265 ? -17.552 -16.058 -6.365 1.00 83.88 265 THR A CA 1
ATOM 2106 C C . THR A 1 265 ? -17.928 -17.023 -5.238 1.00 83.88 265 THR A C 1
ATOM 2108 O O . THR A 1 265 ? -17.465 -18.168 -5.259 1.00 83.88 265 THR A O 1
ATOM 2111 N N . PRO A 1 266 ? -18.770 -16.608 -4.274 1.00 83.81 266 PRO A N 1
ATOM 2112 C CA . PRO A 1 266 ? -19.252 -17.503 -3.230 1.00 83.81 266 PRO A CA 1
ATOM 2113 C C . PRO A 1 266 ? -19.969 -18.717 -3.826 1.00 83.81 266 PRO A C 1
ATOM 2115 O O . PRO A 1 266 ? -20.641 -18.616 -4.856 1.00 83.81 266 PRO A O 1
ATOM 2118 N N . GLN A 1 267 ? -19.857 -19.870 -3.174 1.00 78.19 267 GLN A N 1
ATOM 2119 C CA . GLN A 1 267 ? -20.684 -21.028 -3.513 1.00 78.19 267 GLN A CA 1
ATOM 2120 C C . GLN A 1 267 ? -22.043 -20.872 -2.827 1.00 78.19 267 GLN A C 1
ATOM 2122 O O . GLN A 1 267 ? -22.107 -20.560 -1.640 1.00 78.19 267 GLN A O 1
ATOM 2127 N N . GLY A 1 268 ? -23.133 -21.052 -3.573 1.00 64.12 268 GLY A N 1
ATOM 2128 C CA . GLY A 1 268 ? -24.477 -21.064 -3.004 1.00 64.12 268 GLY A CA 1
ATOM 2129 C C . GLY A 1 268 ? -24.682 -22.294 -2.121 1.00 64.12 268 GLY A C 1
ATOM 2130 O O . GLY A 1 268 ? -24.181 -23.368 -2.443 1.00 64.12 268 GLY A O 1
ATOM 2131 N N . GLY A 1 269 ? -25.448 -22.146 -1.036 1.00 58.88 269 GLY A N 1
ATOM 2132 C CA . GLY A 1 269 ? -25.750 -23.219 -0.076 1.00 58.88 269 GLY A CA 1
ATOM 2133 C C . GLY A 1 269 ? -26.676 -24.333 -0.591 1.00 58.88 269 GLY A C 1
ATOM 2134 O O . GLY A 1 269 ? -27.121 -25.164 0.196 1.00 58.88 269 GLY A O 1
ATOM 2135 N N . ASP A 1 270 ? -26.985 -24.358 -1.888 1.00 58.66 270 ASP A N 1
ATOM 2136 C CA . ASP A 1 270 ? -27.786 -25.412 -2.510 1.00 58.66 270 ASP A CA 1
ATOM 2137 C C . ASP A 1 270 ? -26.978 -26.708 -2.659 1.00 58.66 270 ASP A C 1
ATOM 2139 O O . ASP A 1 270 ? -25.773 -26.680 -2.902 1.00 58.66 270 ASP A O 1
ATOM 2143 N N . HIS A 1 271 ? -27.661 -27.859 -2.659 1.00 56.88 271 HIS A N 1
ATOM 2144 C CA . HIS A 1 271 ? -27.072 -29.202 -2.834 1.00 56.88 271 HIS A CA 1
ATOM 2145 C C . HIS A 1 271 ? -26.186 -29.387 -4.086 1.00 56.88 271 HIS A C 1
ATOM 2147 O O . HIS A 1 271 ? -25.500 -30.399 -4.210 1.00 56.88 271 HIS A O 1
ATOM 2153 N N . TYR A 1 272 ? -26.202 -28.429 -5.016 1.00 57.97 272 TYR A N 1
ATOM 2154 C CA . TYR A 1 272 ? -25.424 -28.437 -6.253 1.00 57.97 272 TYR A CA 1
ATOM 2155 C C . TYR A 1 272 ? -24.187 -27.517 -6.228 1.00 57.97 272 TYR A C 1
ATOM 2157 O O . TYR A 1 272 ? -23.529 -27.417 -7.262 1.00 57.97 272 TYR A O 1
ATOM 2165 N N . ASN A 1 273 ? -23.880 -26.830 -5.111 1.00 62.56 273 ASN A N 1
ATOM 2166 C CA . ASN A 1 273 ? -22.758 -25.880 -4.970 1.00 62.56 273 ASN A CA 1
ATOM 2167 C C . ASN A 1 273 ? -22.621 -24.917 -6.167 1.00 62.56 273 ASN A C 1
ATOM 2169 O O . ASN A 1 273 ? -21.526 -24.672 -6.682 1.00 62.56 273 ASN A O 1
ATOM 2173 N N . ARG A 1 274 ? -23.745 -24.393 -6.673 1.00 68.50 274 ARG A N 1
ATOM 2174 C CA . ARG A 1 274 ? -23.711 -23.485 -7.828 1.00 68.50 274 ARG A CA 1
ATOM 2175 C C . ARG A 1 274 ? -23.063 -22.151 -7.434 1.00 68.50 274 ARG A C 1
ATOM 2177 O O . ARG A 1 274 ? -23.329 -21.670 -6.333 1.00 68.50 274 ARG A O 1
ATOM 2184 N N . PRO A 1 275 ? -22.261 -21.519 -8.313 1.00 73.75 275 PRO A N 1
ATOM 2185 C CA . PRO A 1 275 ? -21.696 -20.201 -8.041 1.00 73.75 275 PRO A CA 1
ATOM 2186 C C . PRO A 1 275 ? -22.812 -19.175 -7.803 1.00 73.75 275 PRO A C 1
ATOM 2188 O O . PRO A 1 275 ? -23.659 -18.951 -8.671 1.00 73.75 275 PRO A O 1
ATOM 2191 N N . ALA A 1 276 ? -22.815 -18.539 -6.634 1.00 81.62 276 ALA A N 1
ATOM 2192 C CA . ALA A 1 276 ? -23.776 -17.513 -6.258 1.00 81.62 276 ALA A CA 1
ATOM 2193 C C . ALA A 1 276 ? -23.313 -16.146 -6.780 1.00 81.62 276 ALA A C 1
ATOM 2195 O O . ALA A 1 276 ? -22.895 -15.272 -6.026 1.00 81.62 276 ALA A O 1
ATOM 2196 N N . ILE A 1 277 ? -23.388 -15.965 -8.103 1.00 82.00 277 ILE A N 1
ATOM 2197 C CA . ILE A 1 277 ? -22.901 -14.759 -8.800 1.00 82.00 277 ILE A CA 1
ATOM 2198 C C . ILE A 1 277 ? -23.544 -13.478 -8.241 1.00 82.00 277 ILE A C 1
ATOM 2200 O O . ILE A 1 277 ? -22.888 -12.446 -8.165 1.00 82.00 277 ILE A O 1
ATOM 2204 N N . HIS A 1 278 ? -24.801 -13.544 -7.791 1.00 83.69 278 HIS A N 1
ATOM 2205 C CA . HIS A 1 278 ? -25.515 -12.406 -7.200 1.00 83.69 278 HIS A CA 1
ATOM 2206 C C . HIS A 1 278 ? -24.897 -11.899 -5.881 1.00 83.69 278 HIS A C 1
ATOM 2208 O O . HIS A 1 278 ? -25.086 -10.732 -5.545 1.00 83.69 278 HIS A O 1
ATOM 2214 N N . LEU A 1 279 ? -24.134 -12.739 -5.167 1.00 88.25 279 LEU A N 1
ATOM 2215 C CA . LEU A 1 279 ? -23.433 -12.385 -3.926 1.00 88.25 279 LEU A CA 1
ATOM 2216 C C . LEU A 1 279 ? -22.044 -11.780 -4.171 1.00 88.25 279 LEU A C 1
ATOM 2218 O O . LEU A 1 279 ? -21.382 -11.363 -3.217 1.00 88.25 279 LEU A O 1
ATOM 2222 N N . PHE A 1 280 ? -21.594 -11.758 -5.427 1.00 90.88 280 PHE A N 1
ATOM 2223 C CA . PHE A 1 280 ? -20.299 -11.238 -5.839 1.00 90.88 280 PHE A CA 1
ATOM 2224 C C . PHE A 1 280 ? -20.449 -9.865 -6.502 1.00 90.88 280 PHE A C 1
ATOM 2226 O O . PHE A 1 280 ? -21.341 -9.635 -7.320 1.00 90.88 280 PHE A O 1
ATOM 2233 N N . GLN A 1 281 ? -19.546 -8.950 -6.168 1.00 91.12 281 GLN A N 1
ATOM 2234 C CA . GLN A 1 281 ? -19.440 -7.640 -6.797 1.00 91.12 281 GLN A CA 1
ATOM 2235 C C . GLN A 1 281 ? -17.979 -7.281 -7.026 1.00 91.12 281 GLN A C 1
ATOM 2237 O O . GLN A 1 281 ? -17.085 -7.755 -6.330 1.00 91.12 281 GLN A O 1
ATOM 2242 N N . GLU A 1 282 ? -17.725 -6.409 -7.991 1.00 92.00 282 GLU A N 1
ATOM 2243 C CA . GLU A 1 282 ? -16.389 -5.884 -8.219 1.00 92.00 282 GLU A CA 1
ATOM 2244 C C . GLU A 1 282 ? -16.412 -4.389 -8.519 1.00 92.00 282 GLU A C 1
ATOM 2246 O O . GLU A 1 282 ? -17.457 -3.809 -8.829 1.00 92.00 282 GLU A O 1
ATOM 2251 N N . ALA A 1 283 ? -15.240 -3.781 -8.388 1.00 92.94 283 ALA A N 1
ATOM 2252 C CA . ALA A 1 283 ? -14.961 -2.425 -8.815 1.00 92.94 283 ALA A CA 1
ATOM 2253 C C . ALA A 1 283 ? -13.483 -2.319 -9.207 1.00 92.94 283 ALA A C 1
ATOM 2255 O O . ALA A 1 283 ? -12.623 -2.960 -8.600 1.00 92.94 283 ALA A O 1
ATOM 2256 N N . VAL A 1 284 ? -13.181 -1.507 -10.215 1.00 92.25 284 VAL A N 1
ATOM 2257 C CA . VAL A 1 284 ? -11.809 -1.255 -10.676 1.00 92.25 284 VAL A CA 1
ATOM 2258 C C . VAL A 1 284 ? -11.482 0.209 -10.433 1.00 92.25 284 VAL A C 1
ATOM 2260 O O . VAL A 1 284 ? -12.185 1.065 -10.963 1.00 92.25 284 VAL A O 1
ATOM 2263 N N . ILE A 1 285 ? -10.447 0.491 -9.641 1.00 92.94 285 ILE A N 1
ATOM 2264 C CA . ILE A 1 285 ? -9.957 1.850 -9.388 1.00 92.94 285 ILE A CA 1
ATOM 2265 C C . ILE A 1 285 ? -9.484 2.465 -10.702 1.00 92.94 285 ILE A C 1
ATOM 2267 O O . ILE A 1 285 ? -8.684 1.870 -11.425 1.00 92.94 285 ILE A O 1
ATOM 2271 N N . GLU A 1 286 ? -9.971 3.668 -10.977 1.00 91.69 286 GLU A N 1
ATOM 2272 C CA . GLU A 1 286 ? -9.578 4.468 -12.128 1.00 91.69 286 GLU A CA 1
ATOM 2273 C C . GLU A 1 286 ? -8.397 5.392 -11.775 1.00 91.69 286 GLU A C 1
ATOM 2275 O O . GLU A 1 286 ? -8.252 5.805 -10.617 1.00 91.69 286 GLU A O 1
ATOM 2280 N N . PRO A 1 287 ? -7.552 5.747 -12.760 1.00 88.81 287 PRO A N 1
ATOM 2281 C CA . PRO A 1 287 ? -6.499 6.737 -12.569 1.00 88.81 287 PRO A CA 1
ATOM 2282 C C . PRO A 1 287 ? -7.064 8.085 -12.094 1.00 88.81 287 PRO A C 1
ATOM 2284 O O . PRO A 1 287 ? -8.174 8.473 -12.463 1.00 88.81 287 PRO A O 1
ATOM 2287 N N . PHE A 1 288 ? -6.287 8.830 -11.307 1.00 91.56 288 PHE A N 1
ATOM 2288 C CA . PHE A 1 288 ? -6.698 10.129 -10.783 1.00 91.56 288 PHE A CA 1
ATOM 2289 C C . PHE A 1 288 ? -7.054 11.119 -11.893 1.00 91.56 288 PHE A C 1
ATOM 2291 O O . PHE A 1 288 ? -6.298 11.347 -12.841 1.00 91.56 288 PHE A O 1
ATOM 2298 N N . MET A 1 289 ? -8.199 11.773 -11.710 1.00 90.88 289 MET A N 1
ATOM 2299 C CA . MET A 1 289 ? -8.601 12.941 -12.485 1.00 90.88 289 MET A CA 1
ATOM 2300 C C . MET A 1 289 ? -7.801 14.175 -12.048 1.00 90.88 289 MET A C 1
ATOM 2302 O O . MET A 1 289 ? -7.246 14.227 -10.949 1.00 90.88 289 MET A O 1
ATOM 2306 N N . LYS A 1 290 ? -7.785 15.218 -12.883 1.00 90.12 290 LYS A N 1
ATOM 2307 C CA . LYS A 1 290 ? -7.051 16.464 -12.600 1.00 90.12 290 LYS A CA 1
ATOM 2308 C C . LYS A 1 290 ? -7.435 17.090 -11.250 1.00 90.12 290 LYS A C 1
ATOM 2310 O O . LYS A 1 290 ? -6.558 17.525 -10.508 1.00 90.12 290 LYS A O 1
ATOM 2315 N N . ASP A 1 291 ? -8.718 17.049 -10.900 1.00 91.56 291 ASP A N 1
ATOM 2316 C CA . ASP A 1 291 ? -9.226 17.583 -9.631 1.00 91.56 291 ASP A CA 1
ATOM 2317 C C . ASP A 1 291 ? -8.766 16.745 -8.425 1.00 91.56 291 ASP A C 1
ATOM 2319 O O . ASP A 1 291 ? -8.451 17.287 -7.363 1.00 91.56 291 ASP A O 1
ATOM 2323 N N . GLN A 1 292 ? -8.656 15.421 -8.594 1.00 93.94 292 GLN A N 1
ATOM 2324 C CA . GLN A 1 292 ? -8.112 14.519 -7.573 1.00 93.94 292 GLN A CA 1
ATOM 2325 C C . GLN A 1 292 ? -6.617 14.764 -7.356 1.00 93.94 292 GLN A C 1
ATOM 2327 O O . GLN A 1 292 ? -6.177 14.815 -6.209 1.00 93.94 292 GLN A O 1
ATOM 2332 N N . ILE A 1 293 ? -5.854 14.993 -8.433 1.00 92.69 293 ILE A N 1
ATOM 2333 C CA . ILE A 1 293 ? -4.441 15.389 -8.354 1.00 92.69 293 ILE A CA 1
ATOM 2334 C C . ILE A 1 293 ? -4.319 16.701 -7.574 1.00 92.69 293 ILE A C 1
ATOM 2336 O O . ILE A 1 293 ? -3.577 16.766 -6.600 1.00 92.69 293 ILE A O 1
ATOM 2340 N N . GLN A 1 294 ? -5.093 17.729 -7.926 1.00 94.00 294 GLN A N 1
ATOM 2341 C CA . GLN A 1 294 ? -5.046 19.016 -7.229 1.00 94.00 294 GLN A CA 1
ATOM 2342 C C . GLN A 1 294 ? -5.405 18.891 -5.739 1.00 94.00 294 GLN A C 1
ATOM 2344 O O . GLN A 1 294 ? -4.740 19.488 -4.889 1.00 94.00 294 GLN A O 1
ATOM 2349 N N . SER A 1 295 ? -6.430 18.098 -5.408 1.00 93.75 295 SER A N 1
ATOM 2350 C CA . SER A 1 295 ? -6.808 17.805 -4.020 1.00 93.75 295 SER A CA 1
ATOM 2351 C C . SER A 1 295 ? -5.679 17.103 -3.261 1.00 93.75 295 SER A C 1
ATOM 2353 O O . SER A 1 295 ? -5.378 17.476 -2.125 1.00 93.75 295 SER A O 1
ATOM 2355 N N . TYR A 1 296 ? -5.001 16.152 -3.910 1.00 94.62 296 TYR A N 1
ATOM 2356 C CA . TYR A 1 296 ? -3.838 15.466 -3.355 1.00 94.62 296 TYR A CA 1
ATOM 2357 C C . TYR A 1 296 ? -2.719 16.457 -3.026 1.00 94.62 296 TYR A C 1
ATOM 2359 O O . TYR A 1 296 ? -2.266 16.513 -1.885 1.00 94.62 296 TYR A O 1
ATOM 2367 N N . VAL A 1 297 ? -2.328 17.306 -3.987 1.00 92.31 297 VAL A N 1
ATOM 2368 C CA . VAL A 1 297 ? -1.284 18.326 -3.785 1.00 92.31 297 VAL A CA 1
ATOM 2369 C C . VAL A 1 297 ? -1.657 19.276 -2.644 1.00 92.31 297 VAL A C 1
ATOM 2371 O O . VAL A 1 297 ? -0.818 19.608 -1.809 1.00 92.31 297 VAL A O 1
ATOM 2374 N N . LYS A 1 298 ? -2.924 19.694 -2.564 1.00 93.81 298 LYS A N 1
ATOM 2375 C CA . LYS A 1 298 ? -3.406 20.596 -1.509 1.00 93.81 298 LYS A CA 1
ATOM 2376 C C . LYS A 1 298 ? -3.267 19.998 -0.106 1.00 93.81 298 LYS A C 1
ATOM 2378 O O . LYS A 1 298 ? -2.971 20.735 0.829 1.00 93.81 298 LYS A O 1
ATOM 2383 N N . GLN A 1 299 ? -3.485 18.692 0.045 1.00 91.75 299 GLN A N 1
ATOM 2384 C CA . GLN A 1 299 ? -3.292 17.985 1.317 1.00 91.75 299 GLN A CA 1
ATOM 2385 C C . GLN A 1 299 ? -1.820 17.652 1.588 1.00 91.75 299 GLN A C 1
ATOM 2387 O O . GLN A 1 299 ? -1.416 17.558 2.741 1.00 91.75 299 GLN A O 1
ATOM 2392 N N . TYR A 1 300 ? -1.025 17.487 0.532 1.00 89.19 300 TYR A N 1
ATOM 2393 C CA . TYR A 1 300 ? 0.387 17.131 0.606 1.00 89.19 300 TYR A CA 1
ATOM 2394 C C . TYR A 1 300 ? 1.288 18.302 1.031 1.00 89.19 300 TYR A C 1
ATOM 2396 O O . TYR A 1 300 ? 2.187 18.124 1.848 1.00 89.19 300 TYR A O 1
ATOM 2404 N N . VAL A 1 301 ? 1.037 19.515 0.524 1.00 88.81 301 VAL A N 1
ATOM 2405 C CA . VAL A 1 301 ? 1.862 20.708 0.813 1.00 88.81 301 VAL A CA 1
ATOM 2406 C C . VAL A 1 301 ? 1.994 21.020 2.318 1.00 88.81 301 VAL A C 1
ATOM 2408 O O . VAL A 1 301 ? 3.108 21.311 2.742 1.00 88.81 301 VAL A O 1
ATOM 2411 N N . PRO A 1 302 ? 0.935 20.938 3.150 1.00 87.31 302 PRO A N 1
ATOM 2412 C CA . PRO A 1 302 ? 1.023 21.243 4.581 1.00 87.31 302 PRO A CA 1
ATOM 2413 C C . PRO A 1 302 ? 1.712 20.181 5.445 1.00 87.31 302 PRO A C 1
ATOM 2415 O O . PRO A 1 302 ? 1.883 20.423 6.639 1.00 87.31 302 PRO A O 1
ATOM 2418 N N . LEU A 1 303 ? 2.048 19.004 4.902 1.00 81.06 303 LEU A N 1
ATOM 2419 C CA . LEU A 1 303 ? 2.631 17.919 5.702 1.00 81.06 303 LEU A CA 1
ATOM 2420 C C . LEU A 1 303 ? 4.000 18.280 6.277 1.00 81.06 303 LEU A C 1
ATOM 2422 O O . LEU A 1 303 ? 4.356 17.830 7.363 1.00 81.06 303 LEU A O 1
ATOM 2426 N N . GLU A 1 304 ? 4.756 19.091 5.545 1.00 76.62 304 GLU A N 1
ATOM 2427 C CA . GLU A 1 304 ? 6.114 19.492 5.883 1.00 76.62 304 GLU A CA 1
ATOM 2428 C C . GLU A 1 304 ? 6.324 20.957 5.492 1.00 76.62 304 GLU A C 1
ATOM 2430 O O . GLU A 1 304 ? 5.666 21.445 4.569 1.00 76.62 304 GLU A O 1
ATOM 2435 N N . PRO A 1 305 ? 7.241 21.681 6.155 1.00 72.19 305 PRO A N 1
ATOM 2436 C CA . PRO A 1 305 ? 7.616 23.023 5.732 1.00 72.19 305 PRO A CA 1
ATOM 2437 C C . PRO A 1 305 ? 8.251 22.961 4.336 1.00 72.19 305 PRO A C 1
ATOM 2439 O O . PRO A 1 305 ? 9.406 22.575 4.177 1.00 72.19 305 PRO A O 1
ATOM 2442 N N . ARG A 1 306 ? 7.470 23.322 3.316 1.00 74.56 306 ARG A N 1
ATOM 2443 C CA . ARG A 1 306 ? 7.859 23.295 1.901 1.00 74.56 306 ARG A CA 1
ATOM 2444 C C . ARG A 1 306 ? 7.932 24.709 1.340 1.00 74.56 306 ARG A C 1
ATOM 2446 O O . ARG A 1 306 ? 7.174 25.588 1.741 1.00 74.56 306 ARG A O 1
ATOM 2453 N N . THR A 1 307 ? 8.839 24.911 0.390 1.00 79.31 307 THR A N 1
ATOM 2454 C CA . THR A 1 307 ? 9.038 26.190 -0.310 1.00 79.31 307 THR A CA 1
ATOM 2455 C C . THR A 1 307 ? 7.964 26.454 -1.364 1.00 79.31 307 THR A C 1
ATOM 2457 O O . THR A 1 307 ? 7.663 27.606 -1.655 1.00 79.31 307 THR A O 1
ATOM 2460 N N . TRP A 1 308 ? 7.384 25.394 -1.929 1.00 84.06 308 TRP A N 1
ATOM 2461 C CA . TRP A 1 308 ? 6.424 25.468 -3.030 1.00 84.06 308 TRP A CA 1
ATOM 2462 C C . TRP A 1 308 ? 4.979 25.419 -2.548 1.00 84.06 308 TRP A C 1
ATOM 2464 O O . TRP A 1 308 ? 4.601 24.576 -1.728 1.00 84.06 308 TRP A O 1
ATOM 2474 N N . THR A 1 309 ? 4.152 26.289 -3.120 1.00 91.06 309 THR A N 1
ATOM 2475 C CA . THR A 1 309 ? 2.704 26.297 -2.919 1.00 91.06 309 THR A CA 1
ATOM 2476 C C . THR A 1 309 ? 2.019 25.244 -3.790 1.00 91.06 309 THR A C 1
ATOM 2478 O O . THR A 1 309 ? 2.585 24.718 -4.749 1.00 91.06 309 THR A O 1
ATOM 2481 N N . THR A 1 310 ? 0.749 24.945 -3.497 1.00 91.50 310 THR A N 1
ATOM 2482 C CA . THR A 1 310 ? -0.072 24.071 -4.353 1.00 91.50 310 THR A CA 1
ATOM 2483 C C . THR A 1 310 ? -0.101 24.556 -5.804 1.00 91.50 310 THR A C 1
ATOM 2485 O O . THR A 1 310 ? -0.115 23.727 -6.711 1.00 91.50 310 THR A O 1
ATOM 2488 N N . GLN A 1 311 ? -0.084 25.874 -6.028 1.00 91.19 311 GLN A N 1
ATOM 2489 C CA . GLN A 1 311 ? -0.093 26.440 -7.372 1.00 91.19 311 GLN A CA 1
ATOM 2490 C C . GLN A 1 311 ? 1.224 26.158 -8.103 1.00 91.19 311 GLN A C 1
ATOM 2492 O O . GLN A 1 311 ? 1.184 25.682 -9.232 1.00 91.19 311 GLN A O 1
ATOM 2497 N N . ASP A 1 312 ? 2.365 26.325 -7.430 1.00 89.44 312 ASP A N 1
ATOM 2498 C CA . ASP A 1 312 ? 3.689 26.078 -8.019 1.00 89.44 312 ASP A CA 1
ATOM 2499 C C . ASP A 1 312 ? 3.838 24.624 -8.491 1.00 89.44 312 ASP A C 1
ATOM 2501 O O . ASP A 1 312 ? 4.272 24.361 -9.615 1.00 89.44 312 ASP A O 1
ATOM 2505 N N . TYR A 1 313 ? 3.397 23.663 -7.671 1.00 90.06 313 TYR A N 1
ATOM 2506 C CA . TYR A 1 313 ? 3.378 22.250 -8.055 1.00 90.06 313 TYR A CA 1
ATOM 2507 C C . TYR A 1 313 ? 2.475 21.985 -9.260 1.00 90.06 313 TYR A C 1
ATOM 2509 O O . TYR A 1 313 ? 2.879 21.280 -10.185 1.00 90.06 313 TYR A O 1
ATOM 2517 N N . MET A 1 314 ? 1.258 22.535 -9.264 1.00 91.75 314 MET A N 1
ATOM 2518 C CA . MET A 1 314 ? 0.314 22.323 -10.363 1.00 91.75 314 MET A CA 1
ATOM 2519 C C . MET A 1 314 ? 0.817 22.951 -11.665 1.00 91.75 314 MET A C 1
ATOM 2521 O O . MET A 1 314 ? 0.698 22.329 -12.721 1.00 91.75 314 MET A O 1
ATOM 2525 N N . ASP A 1 315 ? 1.421 24.135 -11.609 1.00 87.25 315 ASP A N 1
ATOM 2526 C CA . ASP A 1 315 ? 1.987 24.803 -12.781 1.00 87.25 315 ASP A CA 1
ATOM 2527 C C . ASP A 1 315 ? 3.154 23.999 -13.361 1.00 87.25 315 ASP A C 1
ATOM 2529 O O . ASP A 1 315 ? 3.199 23.763 -14.569 1.00 87.25 315 ASP A O 1
ATOM 2533 N N . LYS A 1 316 ? 4.051 23.481 -12.513 1.00 84.25 316 LYS A N 1
ATOM 2534 C CA . LYS A 1 316 ? 5.178 22.644 -12.955 1.00 84.25 316 LYS A CA 1
ATOM 2535 C C . LYS A 1 316 ? 4.742 21.291 -13.505 1.00 84.25 316 LYS A C 1
ATOM 2537 O O . LYS A 1 316 ? 5.270 20.864 -14.530 1.00 84.25 316 LYS A O 1
ATOM 2542 N N . LEU A 1 317 ? 3.752 20.648 -12.884 1.00 80.81 317 LEU A N 1
ATOM 2543 C CA . LEU A 1 317 ? 3.165 19.409 -13.400 1.00 80.81 317 LEU A CA 1
ATOM 2544 C C . LEU A 1 317 ? 2.590 19.604 -14.807 1.00 80.81 317 LEU A C 1
ATOM 2546 O O . LEU A 1 317 ? 2.820 18.764 -15.670 1.00 80.81 317 LEU A O 1
ATOM 2550 N N . ASN A 1 318 ? 1.884 20.715 -15.046 1.00 83.44 318 ASN A N 1
ATOM 2551 C CA . ASN A 1 318 ? 1.310 21.030 -16.358 1.00 83.44 318 ASN A CA 1
ATOM 2552 C C . ASN A 1 318 ? 2.360 21.496 -17.383 1.00 83.44 318 ASN A C 1
ATOM 2554 O O . ASN A 1 318 ? 2.162 21.299 -18.579 1.00 83.44 318 ASN A O 1
ATOM 2558 N N . ALA A 1 319 ? 3.452 22.124 -16.938 1.00 74.69 319 ALA A N 1
ATOM 2559 C CA . ALA A 1 319 ? 4.503 22.629 -17.819 1.00 74.69 319 ALA A CA 1
ATOM 2560 C C . ALA A 1 319 ? 5.377 21.514 -18.419 1.00 74.69 319 ALA A C 1
ATOM 2562 O O . ALA A 1 319 ? 5.888 21.678 -19.526 1.00 74.69 319 ALA A O 1
ATOM 2563 N N . ILE A 1 320 ? 5.562 20.392 -17.711 1.00 70.44 320 ILE A N 1
ATOM 2564 C CA . ILE A 1 320 ? 6.390 19.274 -18.179 1.00 70.44 320 ILE A CA 1
ATOM 2565 C C . ILE A 1 320 ? 5.545 18.337 -19.062 1.00 70.44 320 ILE A C 1
ATOM 2567 O O . ILE A 1 320 ? 4.579 17.739 -18.573 1.00 70.44 320 ILE A O 1
ATOM 2571 N N . PRO A 1 321 ? 5.901 18.153 -20.350 1.00 59.00 321 PRO A N 1
ATOM 2572 C CA . PRO A 1 321 ? 5.152 17.286 -21.255 1.00 59.00 321 PRO A CA 1
ATOM 2573 C C . PRO A 1 321 ? 5.017 15.860 -20.712 1.00 59.00 321 PRO A C 1
ATOM 2575 O O . PRO A 1 321 ? 5.979 15.281 -20.213 1.00 59.00 321 PRO A O 1
ATOM 2578 N N . ASN A 1 322 ? 3.821 15.280 -20.842 1.00 61.91 322 ASN A N 1
ATOM 2579 C CA . ASN A 1 322 ? 3.472 13.915 -20.421 1.00 61.91 322 ASN A CA 1
ATOM 2580 C C . ASN A 1 322 ? 3.570 13.617 -18.910 1.00 61.91 322 ASN A C 1
ATOM 2582 O O . ASN A 1 322 ? 3.218 12.512 -18.497 1.00 61.91 322 ASN A O 1
ATOM 2586 N N . LEU A 1 323 ? 3.979 14.570 -18.064 1.00 69.44 323 LEU A N 1
ATOM 2587 C CA . LEU A 1 323 ? 4.116 14.319 -16.627 1.00 69.44 323 LEU A CA 1
ATOM 2588 C C . LEU A 1 323 ? 2.758 14.133 -15.943 1.00 69.44 323 LEU A C 1
ATOM 2590 O O . LEU A 1 323 ? 2.601 13.197 -15.165 1.00 69.44 323 LEU A O 1
ATOM 2594 N N . VAL A 1 324 ? 1.757 14.956 -16.282 1.00 73.31 324 VAL A N 1
ATOM 2595 C CA . VAL A 1 324 ? 0.380 14.825 -15.755 1.00 73.31 324 VAL A CA 1
ATOM 2596 C C . VAL A 1 324 ? -0.217 13.450 -16.060 1.00 73.31 324 VAL A C 1
ATOM 2598 O O . VAL A 1 324 ? -0.902 12.877 -15.218 1.00 73.31 324 VAL A O 1
ATOM 2601 N N . GLU A 1 325 ? 0.069 12.901 -17.241 1.00 71.62 325 GLU A N 1
ATOM 2602 C CA . GLU A 1 325 ? -0.393 11.571 -17.649 1.00 71.62 325 GLU A CA 1
ATOM 2603 C C . GLU A 1 325 ? 0.282 10.453 -16.841 1.00 71.62 325 GLU A C 1
ATOM 2605 O O . GLU A 1 325 ? -0.360 9.455 -16.518 1.00 71.62 325 GLU A O 1
ATOM 2610 N N . LEU A 1 326 ? 1.545 10.644 -16.445 1.00 69.00 326 LEU A N 1
ATOM 2611 C CA . LEU A 1 326 ? 2.301 9.699 -15.622 1.00 69.00 326 LEU A CA 1
ATOM 2612 C C . LEU A 1 326 ? 1.861 9.715 -14.148 1.00 69.00 326 LEU A C 1
ATOM 2614 O O . LEU A 1 326 ? 1.805 8.670 -13.503 1.00 69.00 326 LEU A O 1
ATOM 2618 N N . VAL A 1 327 ? 1.525 10.888 -13.605 1.00 76.31 327 VAL A N 1
ATOM 2619 C CA . VAL A 1 327 ? 1.179 11.059 -12.181 1.00 76.31 327 VAL A CA 1
ATOM 2620 C C . VAL A 1 327 ? -0.302 10.836 -11.866 1.00 76.31 327 VAL A C 1
ATOM 2622 O O . VAL A 1 327 ? -0.771 11.189 -10.787 1.00 76.31 327 VAL A O 1
ATOM 2625 N N . LYS A 1 328 ? -1.063 10.202 -12.765 1.00 80.12 328 LYS A N 1
ATOM 2626 C CA . LYS A 1 328 ? -2.443 9.772 -12.467 1.00 80.12 328 LYS A CA 1
ATOM 2627 C C . LYS A 1 328 ? -2.508 8.665 -11.406 1.00 80.12 328 LYS A C 1
ATOM 2629 O O . LYS A 1 328 ? -3.584 8.291 -10.954 1.00 80.12 328 LYS A O 1
ATOM 2634 N N . ASN A 1 329 ? -1.363 8.124 -11.009 1.00 76.88 329 ASN A N 1
ATOM 2635 C CA . ASN A 1 329 ? -1.232 7.148 -9.942 1.00 76.88 329 ASN A CA 1
ATOM 2636 C C . ASN A 1 329 ? -0.759 7.852 -8.649 1.00 76.88 329 ASN A C 1
ATOM 2638 O O . ASN A 1 329 ? 0.274 8.522 -8.701 1.00 76.88 329 ASN A O 1
ATOM 2642 N N . PRO A 1 330 ? -1.442 7.693 -7.496 1.00 78.44 330 PRO A N 1
ATOM 2643 C CA . PRO A 1 330 ? -1.076 8.370 -6.248 1.00 78.44 330 PRO A CA 1
ATOM 2644 C C . PRO A 1 330 ? 0.377 8.133 -5.810 1.00 78.44 330 PRO A C 1
ATOM 2646 O O . PRO A 1 330 ? 1.031 9.043 -5.296 1.00 78.44 330 PRO A O 1
ATOM 2649 N N . PHE A 1 331 ? 0.910 6.929 -6.041 1.00 74.19 331 PHE A N 1
ATOM 2650 C CA . PHE A 1 331 ? 2.305 6.616 -5.739 1.00 74.19 331 PHE A CA 1
ATOM 2651 C C . PHE A 1 331 ? 3.265 7.441 -6.608 1.00 74.19 331 PHE A C 1
ATOM 2653 O O . PHE A 1 331 ? 4.139 8.129 -6.084 1.00 74.19 331 PHE A O 1
ATOM 2660 N N . LEU A 1 332 ? 3.055 7.448 -7.929 1.00 74.56 332 LEU A N 1
ATOM 2661 C CA . LEU A 1 332 ? 3.875 8.233 -8.862 1.00 74.56 332 LEU A CA 1
ATOM 2662 C C . LEU A 1 332 ? 3.716 9.740 -8.642 1.00 74.56 332 LEU A C 1
ATOM 2664 O O . LEU A 1 332 ? 4.688 10.479 -8.770 1.00 74.56 332 LEU A O 1
ATOM 2668 N N . LEU A 1 333 ? 2.516 10.190 -8.272 1.00 80.88 333 LEU A N 1
ATOM 2669 C CA . LEU A 1 333 ? 2.255 11.577 -7.910 1.00 80.88 333 LEU A CA 1
ATOM 2670 C C . LEU A 1 333 ? 3.068 11.997 -6.691 1.00 80.88 333 LEU A C 1
ATOM 2672 O O . LEU A 1 333 ? 3.702 13.042 -6.725 1.00 80.88 333 LEU A O 1
ATOM 2676 N N . THR A 1 334 ? 3.104 11.174 -5.645 1.00 79.12 334 THR A N 1
ATOM 2677 C CA . THR A 1 334 ? 3.904 11.461 -4.444 1.00 79.12 334 THR A CA 1
ATOM 2678 C C . THR A 1 334 ? 5.380 11.605 -4.791 1.00 79.12 334 THR A C 1
ATOM 2680 O O . THR A 1 334 ? 5.990 12.614 -4.446 1.00 79.12 334 THR A O 1
ATOM 2683 N N . LEU A 1 335 ? 5.920 10.650 -5.558 1.00 73.81 335 LEU A N 1
ATOM 2684 C CA . LEU A 1 335 ? 7.311 10.688 -6.014 1.00 73.81 335 LEU A CA 1
ATOM 2685 C C . LEU A 1 335 ? 7.605 11.932 -6.862 1.00 73.81 335 LEU A C 1
ATOM 2687 O O . LEU A 1 335 ? 8.634 12.579 -6.682 1.00 73.81 335 LEU A O 1
ATOM 2691 N N . ALA A 1 336 ? 6.693 12.304 -7.764 1.00 72.19 336 ALA A N 1
ATOM 2692 C CA . ALA A 1 336 ? 6.846 13.498 -8.585 1.00 72.19 336 ALA A CA 1
ATOM 2693 C C . ALA A 1 336 ? 6.823 14.778 -7.740 1.00 72.19 336 ALA A C 1
ATOM 2695 O O . ALA A 1 336 ? 7.691 15.628 -7.904 1.00 72.19 336 ALA A O 1
ATOM 2696 N N . LEU A 1 337 ? 5.879 14.916 -6.806 1.00 79.12 337 LEU A N 1
ATOM 2697 C CA . LEU A 1 337 ? 5.797 16.085 -5.924 1.00 79.12 337 LEU A CA 1
ATOM 2698 C C . LEU A 1 337 ? 6.994 16.194 -4.972 1.00 79.12 337 LEU A C 1
ATOM 2700 O O . LEU A 1 337 ? 7.302 17.273 -4.484 1.00 79.12 337 LEU A O 1
ATOM 2704 N N . GLU A 1 338 ? 7.669 15.094 -4.670 1.00 77.81 338 GLU A N 1
ATOM 2705 C CA . GLU A 1 338 ? 8.909 15.125 -3.900 1.00 77.81 338 GLU A CA 1
ATOM 2706 C C . GLU A 1 338 ? 10.130 15.514 -4.752 1.00 77.81 338 GLU A C 1
ATOM 2708 O O . GLU A 1 338 ? 11.013 16.238 -4.289 1.00 77.81 338 GLU A O 1
ATOM 2713 N N . ALA A 1 339 ? 10.180 15.054 -6.005 1.00 72.94 339 ALA A N 1
ATOM 2714 C CA . ALA A 1 339 ? 11.306 15.281 -6.908 1.00 72.94 339 ALA A CA 1
ATOM 2715 C C . ALA A 1 339 ? 11.271 16.649 -7.610 1.00 72.94 339 ALA A C 1
ATOM 2717 O O . ALA A 1 339 ? 12.324 17.219 -7.889 1.00 72.94 339 ALA A O 1
ATOM 2718 N N . LEU A 1 340 ? 10.080 17.182 -7.901 1.00 74.00 340 LEU A N 1
ATOM 2719 C CA . LEU A 1 340 ? 9.896 18.381 -8.725 1.00 74.00 340 LEU A CA 1
ATOM 2720 C C . LEU A 1 340 ? 10.698 19.607 -8.254 1.00 74.00 340 LEU A C 1
ATOM 2722 O O . LEU A 1 340 ? 11.387 20.171 -9.102 1.00 74.00 340 LEU A O 1
ATOM 2726 N N . PRO A 1 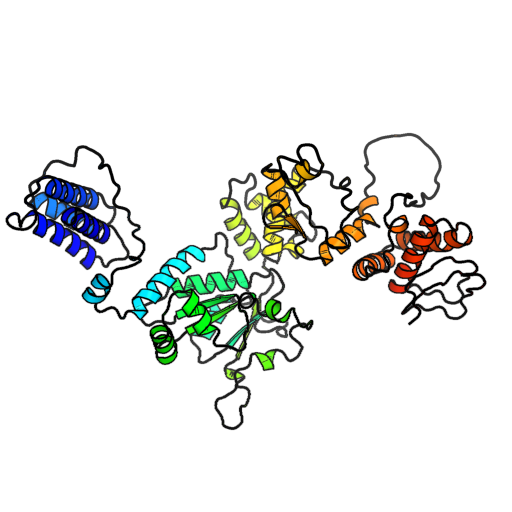341 ? 10.689 19.991 -6.961 1.00 75.06 341 PRO A N 1
ATOM 2727 C CA . PRO A 1 341 ? 11.458 21.145 -6.492 1.00 75.06 341 PRO A CA 1
ATOM 2728 C C . PRO A 1 341 ? 12.966 20.969 -6.694 1.00 75.06 341 PRO A C 1
ATOM 2730 O O . PRO A 1 341 ? 13.656 21.886 -7.123 1.00 75.06 341 PRO A O 1
ATOM 2733 N N . LYS A 1 342 ? 13.466 19.748 -6.473 1.00 67.31 342 LYS A N 1
ATOM 2734 C CA . LYS A 1 342 ? 14.895 19.410 -6.564 1.00 67.31 342 LYS A CA 1
ATOM 2735 C C . LYS A 1 342 ? 15.407 19.493 -8.005 1.00 67.31 342 LYS A C 1
ATOM 2737 O O . LYS A 1 342 ? 16.505 19.974 -8.254 1.00 67.31 342 LYS A O 1
ATOM 2742 N N . VAL A 1 343 ? 14.595 19.046 -8.964 1.00 62.72 343 VAL A N 1
ATOM 2743 C CA . VAL A 1 343 ? 14.960 19.032 -10.391 1.00 62.72 343 VAL A CA 1
ATOM 2744 C C . VAL A 1 343 ? 14.933 20.434 -11.002 1.00 62.72 343 VAL A C 1
ATOM 2746 O O . VAL A 1 343 ? 15.712 20.729 -11.904 1.00 62.72 343 VAL A O 1
ATOM 2749 N N . THR A 1 344 ? 14.050 21.315 -10.532 1.00 64.25 344 THR A N 1
ATOM 2750 C CA . THR A 1 344 ? 13.954 22.688 -11.049 1.00 64.25 344 THR A CA 1
ATOM 2751 C C . THR A 1 344 ? 14.968 23.652 -10.450 1.00 64.25 344 THR A C 1
ATOM 2753 O O . THR A 1 344 ? 15.265 24.652 -11.098 1.00 64.25 344 THR A O 1
ATOM 2756 N N . ASP A 1 345 ? 15.497 23.351 -9.261 1.00 59.19 345 ASP A N 1
ATOM 2757 C CA . ASP A 1 345 ? 16.476 24.197 -8.566 1.00 59.19 345 ASP A CA 1
ATOM 2758 C C . ASP A 1 345 ? 17.939 23.861 -8.946 1.00 59.19 345 ASP A C 1
ATOM 2760 O O . ASP A 1 345 ? 18.865 24.533 -8.504 1.00 59.19 345 ASP A O 1
ATOM 2764 N N . GLY A 1 346 ? 18.159 22.895 -9.852 1.00 45.78 346 GLY A N 1
ATOM 2765 C CA . GLY A 1 346 ? 19.425 22.730 -10.581 1.00 45.78 346 GLY A CA 1
ATOM 2766 C C . GLY A 1 346 ? 20.534 21.934 -9.884 1.00 45.78 346 GLY A C 1
ATOM 2767 O O . GLY A 1 346 ? 21.673 21.971 -10.348 1.00 45.78 346 GLY A O 1
ATOM 2768 N N . GLU A 1 347 ? 20.251 21.183 -8.819 1.00 39.50 347 GLU A N 1
ATOM 2769 C CA . GLU A 1 347 ? 21.278 20.395 -8.128 1.00 39.50 347 GLU A CA 1
ATOM 2770 C C . GLU A 1 347 ? 21.266 18.908 -8.538 1.00 39.50 347 GLU A C 1
ATOM 2772 O O . GLU A 1 347 ? 20.393 18.141 -8.138 1.00 39.50 347 GLU A O 1
ATOM 2777 N N . GLN A 1 348 ? 22.328 18.518 -9.263 1.00 37.44 348 GLN A N 1
ATOM 2778 C CA . GLN A 1 348 ? 22.989 17.195 -9.346 1.00 37.44 348 GLN A CA 1
ATOM 2779 C C . GLN A 1 348 ? 23.019 16.495 -10.721 1.00 37.44 348 GLN A C 1
ATOM 2781 O O . GLN A 1 348 ? 22.019 16.026 -11.262 1.00 37.44 348 GLN A O 1
ATOM 2786 N N . ASP A 1 349 ? 24.252 16.348 -11.222 1.00 31.44 349 ASP A N 1
ATOM 2787 C CA . ASP A 1 349 ? 24.662 15.554 -12.383 1.00 31.44 349 ASP A CA 1
ATOM 2788 C C . ASP A 1 349 ? 24.893 14.081 -11.966 1.00 31.44 349 ASP A C 1
ATOM 2790 O O . ASP A 1 349 ? 25.664 13.778 -11.053 1.00 31.44 349 ASP A O 1
ATOM 2794 N N . LEU A 1 350 ? 24.173 13.150 -12.601 1.00 35.44 350 LEU A N 1
ATOM 2795 C CA . LEU A 1 350 ? 23.974 11.755 -12.157 1.00 35.44 350 LEU A CA 1
ATOM 2796 C C . LEU A 1 350 ? 24.891 10.728 -12.853 1.00 35.44 350 LEU A C 1
ATOM 2798 O O . LEU A 1 350 ? 24.638 9.521 -12.816 1.00 35.44 350 LEU A O 1
ATOM 2802 N N . SER A 1 351 ? 25.953 11.180 -13.514 1.00 29.25 351 SER A N 1
ATOM 2803 C CA . SER A 1 351 ? 26.750 10.369 -14.445 1.00 29.25 351 SER A CA 1
ATOM 2804 C C . SER A 1 351 ? 27.921 9.573 -13.825 1.00 29.25 351 SER A C 1
ATOM 2806 O O . SER A 1 351 ? 28.523 8.755 -14.520 1.00 29.25 351 SER A O 1
ATOM 2808 N N . THR A 1 352 ? 28.247 9.712 -12.531 1.00 28.94 352 THR A N 1
ATOM 2809 C CA . THR A 1 352 ? 29.554 9.249 -11.990 1.00 28.94 352 THR A CA 1
ATOM 2810 C C . THR A 1 352 ? 29.573 8.039 -11.035 1.00 28.94 352 THR A C 1
ATOM 2812 O O . THR A 1 352 ? 30.633 7.726 -10.486 1.00 28.94 352 THR A O 1
ATOM 2815 N N . ILE A 1 353 ? 28.486 7.282 -10.826 1.00 32.84 353 ILE A N 1
ATOM 2816 C CA . ILE A 1 353 ? 28.487 6.220 -9.789 1.00 32.84 353 ILE A CA 1
ATOM 2817 C C . ILE A 1 353 ? 28.723 4.801 -10.355 1.00 32.84 353 ILE A C 1
ATOM 2819 O O . ILE A 1 353 ? 27.800 4.081 -10.732 1.00 32.84 353 ILE A O 1
ATOM 2823 N N . ASN A 1 354 ? 29.984 4.349 -10.328 1.00 29.97 354 ASN A N 1
ATOM 2824 C CA . ASN A 1 354 ? 30.397 2.971 -10.639 1.00 29.97 354 ASN A CA 1
ATOM 2825 C C . ASN A 1 354 ? 30.184 2.009 -9.448 1.00 29.97 354 ASN A C 1
ATOM 2827 O O . ASN A 1 354 ? 31.087 1.774 -8.642 1.00 29.97 354 ASN A O 1
ATOM 2831 N N . ILE A 1 355 ? 29.002 1.389 -9.356 1.00 40.62 355 ILE A N 1
ATOM 2832 C CA . ILE A 1 355 ? 28.697 0.321 -8.388 1.00 40.62 355 ILE A CA 1
ATOM 2833 C C . ILE A 1 355 ? 28.667 -1.012 -9.132 1.00 40.62 355 ILE A C 1
ATOM 2835 O O . ILE A 1 355 ? 27.714 -1.291 -9.844 1.00 40.62 355 ILE A O 1
ATOM 2839 N N . THR A 1 356 ? 29.708 -1.836 -9.015 1.00 36.16 356 THR A N 1
ATOM 2840 C CA . THR A 1 356 ? 29.648 -3.317 -9.047 1.00 36.16 356 THR A CA 1
ATOM 2841 C C . THR A 1 356 ? 31.058 -3.858 -9.277 1.00 36.16 356 THR A C 1
ATOM 2843 O O . THR A 1 356 ? 31.614 -3.728 -10.363 1.00 36.16 356 THR A O 1
ATOM 2846 N N . ARG A 1 357 ? 31.657 -4.522 -8.285 1.00 34.72 357 ARG A N 1
ATOM 2847 C CA . ARG A 1 357 ? 32.813 -5.402 -8.551 1.00 34.72 357 ARG A CA 1
ATOM 2848 C C . ARG A 1 357 ? 32.871 -6.671 -7.695 1.00 34.72 357 ARG A C 1
ATOM 2850 O O . ARG A 1 357 ? 33.851 -7.385 -7.826 1.00 34.72 357 ARG A O 1
ATOM 2857 N N . LYS A 1 358 ? 31.888 -6.988 -6.830 1.00 38.28 358 LYS A N 1
ATOM 2858 C CA . LYS A 1 358 ? 32.085 -8.085 -5.851 1.00 38.28 358 LYS A CA 1
ATOM 2859 C C . LYS A 1 358 ? 30.859 -8.862 -5.317 1.00 38.28 358 LYS A C 1
ATOM 2861 O O . LYS A 1 358 ? 30.986 -9.443 -4.248 1.00 38.28 358 LYS A O 1
ATOM 2866 N N . GLN A 1 359 ? 29.685 -8.863 -5.962 1.00 37.69 359 GLN A N 1
ATOM 2867 C CA . GLN A 1 359 ? 28.462 -9.402 -5.316 1.00 37.69 359 GLN A CA 1
ATOM 2868 C C . GLN A 1 359 ? 27.498 -10.192 -6.229 1.00 37.69 359 GLN A C 1
ATOM 2870 O O . GLN A 1 359 ? 26.302 -9.926 -6.178 1.00 37.69 359 GLN A O 1
ATOM 2875 N N . ASP A 1 360 ? 27.998 -11.110 -7.071 1.00 39.44 360 ASP A N 1
ATOM 2876 C CA . ASP A 1 360 ? 27.263 -12.220 -7.737 1.00 39.44 360 ASP A CA 1
ATOM 2877 C C . ASP A 1 360 ? 25.729 -12.068 -7.866 1.00 39.44 360 ASP A C 1
ATOM 2879 O O . ASP A 1 360 ? 24.942 -12.844 -7.327 1.00 39.44 360 ASP A O 1
ATOM 2883 N N . GLY A 1 361 ? 25.280 -11.022 -8.568 1.00 46.25 361 GLY A N 1
ATOM 2884 C CA . GLY A 1 361 ? 23.866 -10.808 -8.896 1.00 46.25 361 GLY A CA 1
ATOM 2885 C C . GLY A 1 361 ? 22.931 -10.416 -7.740 1.00 46.25 361 GLY A C 1
ATOM 2886 O O . GLY A 1 361 ? 21.726 -10.304 -7.982 1.00 46.25 361 GLY A O 1
ATOM 2887 N N . ASN A 1 362 ? 23.441 -10.171 -6.526 1.00 47.28 362 ASN A N 1
ATOM 2888 C CA . ASN A 1 362 ? 22.648 -9.765 -5.359 1.00 47.28 362 ASN A CA 1
ATOM 2889 C C . ASN A 1 362 ? 23.367 -8.664 -4.546 1.00 47.28 362 ASN A C 1
ATOM 2891 O O . ASN A 1 362 ? 23.929 -8.932 -3.479 1.00 47.28 362 ASN A O 1
ATOM 2895 N N . PRO A 1 363 ? 23.419 -7.417 -5.053 1.00 54.06 363 PRO A N 1
ATOM 2896 C CA . PRO A 1 363 ? 24.220 -6.380 -4.437 1.00 54.06 363 PRO A CA 1
ATOM 2897 C C . PRO A 1 363 ? 23.546 -5.861 -3.166 1.00 54.06 363 PRO A C 1
ATOM 2899 O O . PRO A 1 363 ? 22.632 -5.037 -3.217 1.00 54.06 363 PRO A O 1
ATOM 2902 N N . ILE A 1 364 ? 24.004 -6.365 -2.023 1.00 51.78 364 ILE A N 1
ATOM 2903 C CA . ILE A 1 364 ? 23.682 -5.821 -0.707 1.00 51.78 364 ILE A CA 1
ATOM 2904 C C . ILE A 1 364 ? 24.811 -4.872 -0.333 1.00 51.78 364 ILE A C 1
ATOM 2906 O O . ILE A 1 364 ? 25.925 -5.296 -0.008 1.00 51.78 364 ILE A O 1
ATOM 2910 N N . VAL A 1 365 ? 24.535 -3.574 -0.364 1.00 55.56 365 VAL A N 1
ATOM 2911 C CA . VAL A 1 365 ? 25.520 -2.587 0.063 1.00 55.56 365 VAL A CA 1
ATOM 2912 C C . VAL A 1 365 ? 25.479 -2.490 1.582 1.00 55.56 365 VAL A C 1
ATOM 2914 O O . VAL A 1 365 ? 24.483 -2.075 2.169 1.00 55.56 365 VAL A O 1
ATOM 2917 N N . LEU A 1 366 ? 26.573 -2.905 2.218 1.00 46.97 366 LEU A N 1
ATOM 2918 C CA . LEU A 1 366 ? 26.814 -2.686 3.640 1.00 46.97 366 LEU A CA 1
ATOM 2919 C C . LEU A 1 366 ? 27.416 -1.298 3.833 1.00 46.97 366 LEU A C 1
ATOM 2921 O O . LEU A 1 366 ? 28.451 -0.990 3.225 1.00 46.97 366 LEU A O 1
ATOM 2925 N N . TYR A 1 367 ? 26.780 -0.500 4.686 1.00 57.09 367 TYR A N 1
ATOM 2926 C CA . TYR A 1 367 ? 27.256 0.824 5.059 1.00 57.09 367 TYR A CA 1
ATOM 2927 C C . TYR A 1 367 ? 27.284 1.007 6.575 1.00 57.09 367 TYR A C 1
ATOM 2929 O O . TYR A 1 367 ? 26.292 0.776 7.265 1.00 57.09 367 TYR A O 1
ATOM 2937 N N . THR A 1 368 ? 28.420 1.464 7.095 1.00 62.50 368 THR A N 1
ATOM 2938 C CA . THR A 1 368 ? 28.575 1.875 8.492 1.00 62.50 368 THR A CA 1
ATOM 2939 C C . THR A 1 368 ? 29.293 3.217 8.543 1.00 62.50 368 THR A C 1
ATOM 2941 O O . THR A 1 368 ? 30.442 3.320 8.122 1.00 62.50 368 THR A O 1
ATOM 2944 N N . HIS A 1 369 ? 28.652 4.237 9.125 1.00 56.75 369 HIS A N 1
ATOM 2945 C CA . HIS A 1 369 ? 29.176 5.611 9.171 1.00 56.75 369 HIS A CA 1
ATOM 2946 C C . HIS A 1 369 ? 30.594 5.730 9.761 1.00 56.75 369 HIS A C 1
ATOM 2948 O O . HIS A 1 369 ? 31.364 6.590 9.348 1.00 56.75 369 HIS A O 1
ATOM 2954 N N . LEU A 1 370 ? 30.962 4.851 10.698 1.00 53.50 370 LEU A N 1
ATOM 2955 C CA . LEU A 1 370 ? 32.293 4.826 11.313 1.00 53.50 370 LEU A CA 1
ATOM 2956 C C . LEU A 1 370 ? 33.383 4.245 10.397 1.00 53.50 370 LEU A C 1
ATOM 2958 O O . LEU A 1 370 ? 34.542 4.620 10.533 1.00 53.50 370 LEU A O 1
ATOM 2962 N N . ILE A 1 371 ? 33.021 3.334 9.488 1.00 58.59 371 ILE A N 1
ATOM 2963 C CA . ILE A 1 371 ? 33.964 2.570 8.654 1.00 58.59 371 ILE A CA 1
ATOM 2964 C C . ILE A 1 371 ? 34.097 3.204 7.268 1.00 58.59 371 ILE A C 1
ATOM 2966 O O . ILE A 1 371 ? 35.194 3.316 6.734 1.00 58.59 371 ILE A O 1
ATOM 2970 N N . ASP A 1 372 ? 32.983 3.644 6.685 1.00 59.28 372 ASP A N 1
ATOM 2971 C CA . ASP A 1 372 ? 32.922 4.114 5.299 1.00 59.28 372 ASP A CA 1
ATOM 2972 C C . ASP A 1 372 ? 33.141 5.639 5.164 1.00 59.28 372 ASP A C 1
ATOM 2974 O O . ASP A 1 372 ? 32.913 6.194 4.084 1.00 59.28 372 ASP A O 1
ATOM 2978 N N . ARG A 1 373 ? 33.567 6.322 6.241 1.00 52.00 373 ARG A N 1
ATOM 2979 C CA . ARG A 1 373 ? 33.768 7.782 6.322 1.00 52.00 373 ARG A CA 1
ATOM 2980 C C . ARG A 1 373 ? 34.842 8.228 5.318 1.00 52.00 373 ARG A C 1
ATOM 2982 O O . ARG A 1 373 ? 36.028 8.033 5.551 1.00 52.00 373 ARG A O 1
ATOM 2989 N N . GLY A 1 374 ? 34.413 8.807 4.194 1.00 55.94 374 GLY A N 1
ATOM 2990 C CA . GLY A 1 374 ? 35.289 9.242 3.093 1.00 55.94 374 GLY A CA 1
ATOM 2991 C C . GLY A 1 374 ? 35.230 8.377 1.827 1.00 55.94 374 GLY A C 1
ATOM 2992 O O . GLY A 1 374 ? 35.930 8.661 0.863 1.00 55.94 374 GLY A O 1
ATOM 2993 N N . SER A 1 375 ? 34.393 7.337 1.797 1.00 65.06 375 SER A N 1
ATOM 2994 C CA . SER A 1 375 ? 34.089 6.591 0.568 1.00 65.06 375 SER A CA 1
ATOM 2995 C C . SER A 1 37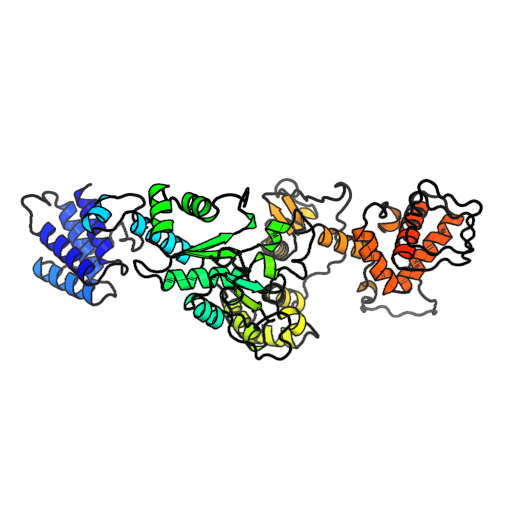5 ? 32.865 7.163 -0.158 1.00 65.06 375 SER A C 1
ATOM 2997 O O . SER A 1 375 ? 32.051 7.863 0.447 1.00 65.06 375 SER A O 1
ATOM 2999 N N . TRP A 1 376 ? 32.657 6.775 -1.424 1.00 69.50 376 TRP A N 1
ATOM 3000 C CA . TRP A 1 376 ? 31.424 7.092 -2.166 1.00 69.50 376 TRP A CA 1
ATOM 3001 C C . TRP A 1 376 ? 30.155 6.635 -1.424 1.00 69.50 376 TRP A C 1
ATOM 3003 O O . TRP A 1 376 ? 29.098 7.245 -1.557 1.00 69.50 376 TRP A O 1
ATOM 3013 N N . LYS A 1 377 ? 30.253 5.597 -0.578 1.00 62.88 377 LYS A N 1
ATOM 3014 C CA . LYS A 1 377 ? 29.128 5.142 0.240 1.00 62.88 377 LYS A CA 1
ATOM 3015 C C . LYS A 1 377 ? 28.753 6.141 1.325 1.00 62.88 377 LYS A C 1
ATOM 3017 O O . LYS A 1 377 ? 27.599 6.170 1.706 1.00 62.88 377 LYS A O 1
ATOM 3022 N N . ALA A 1 378 ? 29.677 6.949 1.843 1.00 66.50 378 ALA A N 1
ATOM 3023 C CA . ALA A 1 378 ? 29.309 8.004 2.786 1.00 66.50 378 ALA A CA 1
ATOM 3024 C C . ALA A 1 378 ? 28.547 9.141 2.098 1.00 66.50 378 ALA A C 1
ATOM 3026 O O . ALA A 1 378 ? 27.661 9.712 2.721 1.00 66.50 378 ALA A O 1
ATOM 3027 N N . ALA A 1 379 ? 28.839 9.406 0.821 1.00 65.12 379 ALA A N 1
ATOM 3028 C CA . ALA A 1 379 ? 28.102 10.381 0.023 1.00 65.12 379 ALA A CA 1
ATOM 3029 C C . ALA A 1 379 ? 26.675 9.913 -0.314 1.00 65.12 379 ALA A C 1
ATOM 3031 O O . ALA A 1 379 ? 25.797 10.748 -0.464 1.00 65.12 379 ALA A O 1
ATOM 3032 N N . PHE A 1 380 ? 26.434 8.596 -0.405 1.00 61.91 380 PHE A N 1
ATOM 3033 C CA . PHE A 1 380 ? 25.134 8.049 -0.828 1.00 61.91 380 PHE A CA 1
ATOM 3034 C C . PHE A 1 380 ? 24.327 7.333 0.273 1.00 61.91 380 PHE A C 1
ATOM 3036 O O . PHE A 1 380 ? 23.104 7.342 0.247 1.00 61.91 380 PHE A O 1
ATOM 3043 N N . PHE A 1 381 ? 24.981 6.713 1.257 1.00 64.81 381 PHE A N 1
ATOM 3044 C CA . PHE A 1 381 ? 24.367 6.003 2.396 1.00 64.81 381 PHE A CA 1
ATOM 3045 C C . PHE A 1 381 ? 24.523 6.755 3.727 1.00 64.81 381 PHE A C 1
ATOM 3047 O O . PHE A 1 381 ? 24.149 6.247 4.789 1.00 64.81 381 PHE A O 1
ATOM 3054 N N . GLY A 1 382 ? 25.086 7.966 3.661 1.00 65.00 382 GLY A N 1
ATOM 3055 C CA . GLY A 1 382 ? 25.377 8.842 4.787 1.00 65.00 382 GLY A CA 1
ATOM 3056 C C . GLY A 1 382 ? 24.178 9.156 5.686 1.00 65.00 382 GLY A C 1
ATOM 3057 O O . GLY A 1 382 ? 23.026 8.982 5.291 1.00 65.00 382 GLY A O 1
ATOM 3058 N N . PRO A 1 383 ? 24.431 9.625 6.921 1.00 62.50 383 PRO A N 1
ATOM 3059 C CA . PRO A 1 383 ? 23.396 10.137 7.814 1.00 62.50 383 PRO A CA 1
ATOM 3060 C C . PRO A 1 383 ? 22.933 11.548 7.434 1.00 62.50 383 PRO A C 1
ATOM 3062 O O . PRO A 1 383 ? 22.097 12.100 8.144 1.00 62.50 383 PRO A O 1
ATOM 3065 N N . ASP A 1 384 ? 23.499 12.119 6.369 1.00 68.31 384 ASP A N 1
ATOM 3066 C CA . ASP A 1 384 ? 23.100 13.412 5.843 1.00 68.31 384 ASP A CA 1
ATOM 3067 C C . ASP A 1 384 ? 21.591 13.398 5.508 1.00 68.31 384 ASP A C 1
ATOM 3069 O O . ASP A 1 384 ? 21.126 12.445 4.867 1.00 68.31 384 ASP A O 1
ATOM 3073 N N . PRO A 1 385 ? 20.809 14.379 5.994 1.00 56.56 385 PRO A N 1
ATOM 3074 C CA . PRO A 1 385 ? 19.358 14.392 5.829 1.00 56.56 385 PRO A CA 1
ATOM 3075 C C . PRO A 1 385 ? 18.906 14.370 4.365 1.00 56.56 385 PRO A C 1
ATOM 3077 O O . PRO A 1 385 ? 17.925 13.699 4.053 1.00 56.56 385 PRO A O 1
ATOM 3080 N N . GLU A 1 386 ? 19.629 15.038 3.465 1.00 51.81 386 GLU A N 1
ATOM 3081 C CA . GLU A 1 386 ? 19.291 15.105 2.038 1.00 51.81 386 GLU A CA 1
ATOM 3082 C C . GLU A 1 386 ? 19.578 13.773 1.347 1.00 51.81 386 GLU A C 1
ATOM 3084 O O . GLU A 1 386 ? 18.769 13.260 0.571 1.00 51.81 386 GLU A O 1
ATOM 3089 N N . VAL A 1 387 ? 20.701 13.155 1.711 1.00 57.19 387 VAL A N 1
ATOM 3090 C CA . VAL A 1 387 ? 21.102 11.836 1.217 1.00 57.19 387 VAL A CA 1
ATOM 3091 C C . VAL A 1 387 ? 20.148 10.746 1.722 1.00 57.19 387 VAL A C 1
ATOM 3093 O O . VAL A 1 387 ? 19.817 9.826 0.976 1.00 57.19 387 VAL A O 1
ATOM 3096 N N . ARG A 1 388 ? 19.647 10.850 2.962 1.00 57.72 388 ARG A N 1
ATOM 3097 C CA . ARG A 1 388 ? 18.598 9.960 3.494 1.00 57.72 388 ARG A CA 1
ATOM 3098 C C . ARG A 1 388 ? 17.264 10.128 2.775 1.00 57.72 388 ARG A C 1
ATOM 3100 O O . ARG A 1 388 ? 16.631 9.124 2.472 1.00 57.72 388 ARG A O 1
ATOM 3107 N N . LEU A 1 389 ? 16.871 11.356 2.452 1.00 52.03 389 LEU A N 1
ATOM 3108 C CA . LEU A 1 389 ? 15.658 11.614 1.673 1.00 52.03 389 LEU A CA 1
ATOM 3109 C C . LEU A 1 389 ? 15.752 10.990 0.270 1.00 52.03 389 LEU A C 1
ATOM 3111 O O . LEU A 1 389 ? 14.837 10.313 -0.185 1.00 52.03 389 LEU A O 1
ATOM 3115 N N . LEU A 1 390 ? 16.899 11.139 -0.401 1.00 53.41 390 LEU A N 1
ATOM 3116 C CA . LEU A 1 390 ? 17.154 10.495 -1.696 1.00 53.41 390 LEU A CA 1
ATOM 3117 C C . LEU A 1 390 ? 17.187 8.956 -1.600 1.00 53.41 390 LEU A C 1
ATOM 3119 O O . LEU A 1 390 ? 16.833 8.273 -2.562 1.00 53.41 390 LEU A O 1
ATOM 3123 N N . GLN A 1 391 ? 17.567 8.387 -0.449 1.00 57.09 391 GLN A N 1
ATOM 3124 C CA . GLN A 1 391 ? 17.476 6.941 -0.197 1.00 57.09 391 GLN A CA 1
ATOM 3125 C C . GLN A 1 391 ? 16.026 6.462 -0.075 1.00 57.09 391 GLN A C 1
ATOM 3127 O O . GLN A 1 391 ? 15.700 5.405 -0.605 1.00 57.09 391 GLN A O 1
ATOM 3132 N N . GLU A 1 392 ? 15.168 7.213 0.616 1.00 54.62 392 GLU A N 1
ATOM 3133 C CA . GLU A 1 392 ? 13.752 6.858 0.793 1.00 54.62 392 GLU A CA 1
ATOM 3134 C C . GLU A 1 392 ? 12.958 6.988 -0.517 1.00 54.62 392 GLU A C 1
ATOM 3136 O O . GLU A 1 392 ? 12.041 6.205 -0.761 1.00 54.62 392 GLU A O 1
ATOM 3141 N N . ALA A 1 393 ? 13.379 7.896 -1.403 1.00 53.62 393 ALA A N 1
ATOM 3142 C CA . ALA A 1 393 ? 12.807 8.084 -2.737 1.00 53.62 393 ALA A CA 1
ATOM 3143 C C . ALA A 1 393 ? 13.431 7.193 -3.832 1.00 53.62 393 ALA A C 1
ATOM 3145 O O . ALA A 1 393 ? 12.949 7.165 -4.969 1.00 53.62 393 ALA A O 1
ATOM 3146 N N . THR A 1 394 ? 14.511 6.462 -3.536 1.00 59.50 394 THR A N 1
ATOM 3147 C CA . THR A 1 394 ? 15.078 5.487 -4.476 1.00 59.50 394 THR A CA 1
ATOM 3148 C C . THR A 1 394 ? 14.446 4.119 -4.260 1.00 59.50 394 THR A C 1
ATOM 3150 O O . THR A 1 394 ? 13.994 3.800 -3.163 1.00 59.50 394 THR A O 1
ATOM 3153 N N . PRO A 1 395 ? 14.413 3.252 -5.287 1.00 63.53 395 PRO A N 1
ATOM 3154 C CA . PRO A 1 395 ? 13.868 1.911 -5.150 1.00 63.53 395 PRO A CA 1
ATOM 3155 C C . PRO A 1 395 ? 14.832 0.991 -4.387 1.00 63.53 395 PRO A C 1
ATOM 3157 O O . PRO A 1 395 ? 15.160 -0.103 -4.850 1.00 63.53 395 PRO A O 1
ATOM 3160 N N . LEU A 1 396 ? 15.314 1.438 -3.229 1.00 62.66 396 LEU A N 1
ATOM 3161 C CA . LEU A 1 396 ? 16.201 0.743 -2.319 1.00 62.66 396 LEU A CA 1
ATOM 3162 C C . LEU A 1 396 ? 15.461 0.499 -0.999 1.00 62.66 396 LEU A C 1
ATOM 3164 O O . LEU A 1 396 ? 14.940 1.420 -0.387 1.00 62.66 396 LEU A O 1
ATOM 3168 N N . SER A 1 397 ? 15.430 -0.744 -0.529 1.00 58.28 397 SER A N 1
ATOM 3169 C CA . SER A 1 397 ? 15.004 -1.064 0.827 1.00 58.28 397 SER A CA 1
ATOM 3170 C C . SER A 1 397 ? 16.207 -1.104 1.767 1.00 58.28 397 SER A C 1
ATOM 3172 O O . SER A 1 397 ? 17.288 -1.609 1.431 1.00 58.28 397 SER A O 1
ATOM 3174 N N . ARG A 1 398 ? 16.012 -0.560 2.971 1.00 62.56 398 ARG A N 1
ATOM 3175 C CA . ARG A 1 398 ? 17.007 -0.541 4.042 1.00 62.56 398 ARG A CA 1
ATOM 3176 C C . ARG A 1 398 ? 16.594 -1.494 5.160 1.00 62.56 398 ARG A C 1
ATOM 3178 O O . ARG A 1 398 ? 15.506 -1.382 5.715 1.00 62.56 398 ARG A O 1
ATOM 3185 N N . THR A 1 399 ? 17.496 -2.389 5.553 1.00 53.69 399 THR A N 1
ATOM 3186 C CA . THR A 1 399 ? 17.338 -3.233 6.748 1.00 53.69 399 THR A CA 1
ATOM 3187 C C . THR A 1 399 ? 18.583 -3.082 7.617 1.00 53.69 399 THR A C 1
ATOM 3189 O O . THR A 1 399 ? 19.634 -3.662 7.345 1.00 53.69 399 THR A O 1
ATOM 3192 N N . GLY A 1 400 ? 18.502 -2.233 8.645 1.00 58.16 400 GLY A N 1
ATOM 3193 C CA . GLY A 1 400 ? 19.657 -1.882 9.477 1.00 58.16 400 GLY A CA 1
ATOM 3194 C C . GLY A 1 400 ? 20.739 -1.131 8.687 1.00 58.16 400 GLY A C 1
ATOM 3195 O O . GLY A 1 400 ? 20.525 0.011 8.277 1.00 58.16 400 GLY A O 1
ATOM 3196 N N . ASN A 1 401 ? 21.892 -1.775 8.479 1.00 60.38 401 ASN A N 1
ATOM 3197 C CA . ASN A 1 401 ? 23.058 -1.240 7.751 1.00 60.38 401 ASN A CA 1
ATOM 3198 C C . ASN A 1 401 ? 23.184 -1.802 6.323 1.00 60.38 401 ASN A C 1
ATOM 3200 O O . ASN A 1 401 ? 24.203 -1.604 5.659 1.00 60.38 401 ASN A O 1
ATOM 3204 N N . GLN A 1 402 ? 22.179 -2.556 5.877 1.00 55.56 402 GLN A N 1
ATOM 3205 C CA . GLN A 1 402 ? 22.128 -3.181 4.563 1.00 55.56 402 GLN A CA 1
ATOM 3206 C C . GLN A 1 402 ? 21.149 -2.438 3.664 1.00 55.56 402 GLN A C 1
ATOM 3208 O O . GLN A 1 402 ? 20.009 -2.191 4.060 1.00 55.56 402 GLN A O 1
ATOM 3213 N N . PHE A 1 403 ? 21.587 -2.157 2.443 1.00 62.62 403 PHE A N 1
ATOM 3214 C CA . PHE A 1 403 ? 20.783 -1.540 1.397 1.00 62.62 403 PHE A CA 1
ATOM 3215 C C . PHE A 1 403 ? 20.699 -2.476 0.191 1.00 62.62 403 PHE A C 1
ATOM 3217 O O . PHE A 1 403 ? 21.717 -3.030 -0.233 1.00 62.62 403 PHE A O 1
ATOM 3224 N N . ARG A 1 404 ? 19.495 -2.660 -0.358 1.00 59.50 404 ARG A N 1
ATOM 3225 C CA . ARG A 1 404 ? 19.240 -3.484 -1.555 1.00 59.50 404 ARG A CA 1
ATOM 3226 C C . ARG A 1 404 ? 18.166 -2.842 -2.422 1.00 59.50 404 ARG A C 1
ATOM 3228 O O . ARG A 1 404 ? 17.340 -2.122 -1.890 1.00 59.50 404 ARG A O 1
ATOM 3235 N N . PHE A 1 405 ? 18.099 -3.155 -3.713 1.00 60.84 405 PHE A N 1
ATOM 3236 C CA . PHE A 1 405 ? 16.947 -2.750 -4.526 1.00 60.84 405 PHE A CA 1
ATOM 3237 C C . PHE A 1 405 ? 15.662 -3.453 -4.072 1.00 60.84 405 PHE A C 1
ATOM 3239 O O . PHE A 1 405 ? 15.698 -4.639 -3.743 1.00 60.84 405 PHE A O 1
ATOM 3246 N N . ILE A 1 406 ? 14.535 -2.735 -4.097 1.00 62.50 406 ILE A N 1
ATOM 3247 C CA . ILE A 1 406 ? 13.195 -3.258 -3.776 1.00 62.50 406 ILE A CA 1
ATOM 3248 C C . ILE A 1 406 ? 12.880 -4.468 -4.660 1.00 62.50 406 ILE A C 1
ATOM 3250 O O . ILE A 1 406 ? 12.317 -5.454 -4.193 1.00 62.50 406 ILE A O 1
ATOM 3254 N N . HIS A 1 407 ? 13.312 -4.427 -5.924 1.00 57.19 407 HIS A N 1
ATOM 3255 C CA . HIS A 1 407 ? 13.188 -5.554 -6.833 1.00 57.19 407 HIS A CA 1
ATOM 3256 C C . HIS A 1 407 ? 14.431 -5.736 -7.715 1.00 57.19 407 HIS A C 1
ATOM 3258 O O . HIS A 1 407 ? 15.025 -4.771 -8.205 1.00 57.19 407 HIS A O 1
ATOM 3264 N N . ARG A 1 408 ? 14.813 -6.996 -7.977 1.00 59.25 408 ARG A N 1
ATOM 3265 C CA . ARG A 1 408 ? 16.018 -7.341 -8.759 1.00 59.25 408 ARG A CA 1
ATOM 3266 C C . ARG A 1 408 ? 15.935 -6.858 -10.212 1.00 59.25 408 ARG A C 1
ATOM 3268 O O . ARG A 1 408 ? 16.968 -6.569 -10.806 1.00 59.25 408 ARG A O 1
ATOM 3275 N N . SER A 1 409 ? 14.736 -6.727 -10.789 1.00 63.81 409 SER A N 1
ATOM 3276 C CA . SER A 1 409 ? 14.577 -6.211 -12.160 1.00 63.81 409 SER A CA 1
ATOM 3277 C C . SER A 1 409 ? 15.016 -4.753 -12.298 1.00 63.81 409 SER A C 1
ATOM 3279 O O . SER A 1 409 ? 15.583 -4.405 -13.326 1.00 63.81 409 SER A O 1
ATOM 3281 N N . MET A 1 410 ? 14.830 -3.922 -11.267 1.00 66.06 410 MET A N 1
ATOM 3282 C CA . MET A 1 410 ? 15.239 -2.515 -11.292 1.00 66.06 410 MET A CA 1
ATOM 3283 C C . MET A 1 410 ? 16.757 -2.393 -11.328 1.00 66.06 410 MET A C 1
ATOM 3285 O O . MET A 1 410 ? 17.296 -1.675 -12.161 1.00 66.06 410 MET A O 1
ATOM 3289 N N . LEU A 1 411 ? 17.455 -3.179 -10.506 1.00 66.44 411 LEU A N 1
ATOM 3290 C CA . LEU A 1 411 ? 18.910 -3.294 -10.577 1.00 66.44 411 LEU A CA 1
ATOM 3291 C C . LEU A 1 411 ? 19.372 -3.708 -11.981 1.00 66.44 411 LEU A C 1
ATOM 3293 O O . LEU A 1 411 ? 20.283 -3.096 -12.532 1.00 66.44 411 LEU A O 1
ATOM 3297 N N . LYS A 1 412 ? 18.752 -4.745 -12.562 1.00 68.44 412 LYS A N 1
ATOM 3298 C CA . LYS A 1 412 ? 19.103 -5.237 -13.903 1.00 68.44 412 LYS A CA 1
ATOM 3299 C C . LYS A 1 412 ? 18.820 -4.192 -14.986 1.00 68.44 412 LYS A C 1
ATOM 3301 O O . LYS A 1 412 ? 19.627 -4.031 -15.898 1.00 68.44 412 LYS A O 1
ATOM 3306 N N . TYR A 1 413 ? 17.733 -3.437 -14.851 1.00 73.38 413 TYR A N 1
ATOM 3307 C CA . TYR A 1 413 ? 17.407 -2.317 -15.727 1.00 73.38 413 TYR A CA 1
ATOM 3308 C C . TYR A 1 413 ? 18.442 -1.190 -15.613 1.00 73.38 413 TYR A C 1
ATOM 3310 O O . TYR A 1 413 ? 18.998 -0.772 -16.627 1.00 73.38 413 TYR A O 1
ATOM 3318 N N . PHE A 1 414 ? 18.774 -0.729 -14.406 1.00 71.12 414 PHE A N 1
ATOM 3319 C CA . PHE A 1 414 ? 19.790 0.311 -14.221 1.00 71.12 414 PHE A CA 1
ATOM 3320 C C . PHE A 1 414 ? 21.166 -0.144 -14.705 1.00 71.12 414 PHE A C 1
ATOM 3322 O O . PHE A 1 414 ? 21.852 0.615 -15.382 1.00 71.12 414 PHE A O 1
ATOM 3329 N N . PHE A 1 415 ? 21.535 -1.400 -14.458 1.00 71.69 415 PHE A N 1
ATOM 3330 C CA . PHE A 1 415 ? 22.754 -1.981 -15.008 1.00 71.69 415 PHE A CA 1
ATOM 3331 C C . PHE A 1 415 ? 22.741 -1.999 -16.544 1.00 71.69 415 PHE A C 1
ATOM 3333 O O . PHE A 1 415 ? 23.724 -1.630 -17.172 1.00 71.69 415 PHE A O 1
ATOM 3340 N N . SER A 1 416 ? 21.615 -2.332 -17.181 1.00 76.31 416 SER A N 1
ATOM 3341 C CA . SER A 1 416 ? 21.518 -2.249 -18.645 1.00 76.31 416 SER A CA 1
ATOM 3342 C C . SER A 1 416 ? 21.700 -0.817 -19.178 1.00 76.31 416 SER A C 1
ATOM 3344 O O . SER A 1 416 ? 22.240 -0.640 -20.265 1.00 76.31 416 SER A O 1
ATOM 3346 N N . ARG A 1 417 ? 21.345 0.218 -18.398 1.00 76.19 417 ARG A N 1
ATOM 3347 C CA . ARG A 1 417 ? 21.596 1.623 -18.767 1.00 76.19 417 ARG A CA 1
ATOM 3348 C C . ARG A 1 417 ? 23.070 2.017 -18.696 1.00 76.19 417 ARG A C 1
ATOM 3350 O O . ARG A 1 417 ? 23.468 2.910 -19.433 1.00 76.19 417 ARG A O 1
ATOM 3357 N N . THR A 1 418 ? 23.868 1.386 -17.832 1.00 73.88 418 THR A N 1
ATOM 3358 C CA . THR A 1 418 ? 25.322 1.636 -17.791 1.00 73.88 418 THR A CA 1
ATOM 3359 C C . THR A 1 418 ? 26.055 0.941 -18.934 1.00 73.88 418 THR A C 1
ATOM 3361 O O . THR A 1 418 ? 27.143 1.365 -19.312 1.00 73.88 418 THR A O 1
ATOM 3364 N N . VAL A 1 419 ? 25.457 -0.112 -19.499 1.00 78.12 419 VAL A N 1
ATOM 3365 C CA . VAL A 1 419 ? 25.935 -0.747 -20.732 1.00 78.12 419 VAL A CA 1
ATOM 3366 C C . VAL A 1 419 ? 25.672 0.155 -21.935 1.00 78.12 419 VAL A C 1
ATOM 3368 O O . VAL A 1 419 ? 26.593 0.414 -22.707 1.00 78.12 419 VAL A O 1
ATOM 3371 N N . PHE A 1 420 ? 24.435 0.639 -22.079 1.00 79.00 420 PHE A N 1
ATOM 3372 C CA . PHE A 1 420 ? 24.043 1.578 -23.127 1.00 79.00 420 PHE A CA 1
ATOM 3373 C C . PHE A 1 420 ? 22.860 2.442 -22.661 1.00 79.00 420 PHE A C 1
ATOM 3375 O O . PHE A 1 420 ? 21.790 1.925 -22.320 1.00 79.00 420 PHE A O 1
ATOM 3382 N N . GLY A 1 421 ? 23.043 3.764 -22.642 1.00 74.50 421 GLY A N 1
ATOM 3383 C CA . GLY A 1 421 ? 22.046 4.733 -22.191 1.00 74.50 421 GLY A CA 1
ATOM 3384 C C . GLY A 1 421 ? 21.770 5.793 -23.266 1.00 74.50 421 GLY A C 1
ATOM 3385 O O . GLY A 1 421 ? 22.719 6.403 -23.738 1.00 74.50 421 GLY A O 1
ATOM 3386 N N . PRO A 1 422 ? 20.502 6.089 -23.612 1.00 54.31 422 PRO A N 1
ATOM 3387 C CA . PRO A 1 422 ? 20.155 7.026 -24.693 1.00 54.31 422 PRO A CA 1
ATOM 3388 C C . PRO A 1 422 ? 20.462 8.507 -24.392 1.00 54.31 422 PRO A C 1
ATOM 3390 O O . PRO A 1 422 ? 20.238 9.369 -25.234 1.00 54.31 422 PRO A O 1
ATOM 3393 N N . ALA A 1 423 ? 20.956 8.827 -23.190 1.00 50.84 423 ALA A N 1
ATOM 3394 C CA . ALA A 1 423 ? 21.204 10.199 -22.746 1.00 50.84 423 ALA A CA 1
ATOM 3395 C C . ALA A 1 423 ? 22.524 10.805 -23.264 1.00 50.84 423 ALA A C 1
ATOM 3397 O O . ALA A 1 423 ? 22.766 11.983 -23.031 1.00 50.84 423 ALA A O 1
ATOM 3398 N N . SER A 1 424 ? 23.360 10.056 -23.992 1.00 48.16 424 SER A N 1
ATOM 3399 C CA . SER A 1 424 ? 24.597 10.588 -24.589 1.00 48.16 424 SER A CA 1
ATOM 3400 C C . SER A 1 424 ? 24.370 11.558 -25.760 1.00 48.16 424 SER A C 1
ATOM 3402 O O . SER A 1 424 ? 25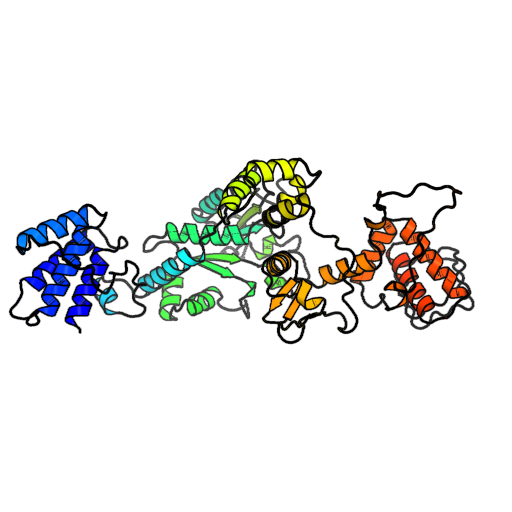.340 12.063 -26.311 1.00 48.16 424 SER A O 1
ATOM 3404 N N . HIS A 1 425 ? 23.117 11.845 -26.139 1.00 43.09 425 HIS A N 1
ATOM 3405 C CA . HIS A 1 425 ? 22.775 12.831 -27.175 1.00 43.09 425 HIS A CA 1
ATOM 3406 C C . HIS A 1 425 ? 22.513 14.253 -26.657 1.00 43.09 425 HIS A C 1
ATOM 3408 O O . HIS A 1 425 ? 22.295 15.150 -27.468 1.00 43.09 425 HIS A O 1
ATOM 3414 N N . TYR A 1 426 ? 22.579 14.499 -25.347 1.00 33.22 426 TYR A N 1
ATOM 3415 C CA . TYR A 1 426 ? 22.738 15.862 -24.839 1.00 33.22 426 TYR A CA 1
ATOM 3416 C C . TYR A 1 426 ? 24.230 16.135 -24.695 1.00 33.22 426 TYR A C 1
ATOM 3418 O O . TYR A 1 426 ? 24.800 16.012 -23.612 1.00 33.22 426 TYR A O 1
ATOM 3426 N N . HIS A 1 427 ? 24.874 16.459 -25.818 1.00 35.12 427 HIS A N 1
ATOM 3427 C CA . HIS A 1 427 ? 26.147 17.153 -25.743 1.00 35.12 427 HIS A CA 1
ATOM 3428 C C . HIS A 1 427 ? 25.933 18.432 -24.935 1.00 35.12 427 HIS A C 1
ATOM 3430 O O . HIS A 1 427 ? 25.043 19.234 -25.207 1.00 35.12 427 HIS A O 1
ATOM 3436 N N . SER A 1 428 ? 26.756 18.549 -23.906 1.00 34.22 428 SER A N 1
ATOM 3437 C CA . SER A 1 428 ? 27.132 19.769 -23.219 1.00 34.22 428 SER A CA 1
ATOM 3438 C C . SER A 1 428 ? 27.408 20.896 -24.221 1.00 34.22 428 SER A C 1
ATOM 3440 O O . SER A 1 428 ? 28.521 21.011 -24.736 1.00 34.22 428 SER A O 1
ATOM 3442 N N . ASP A 1 429 ? 26.408 21.731 -24.483 1.00 31.83 429 ASP A N 1
ATOM 3443 C CA . ASP A 1 429 ? 26.614 23.054 -25.063 1.00 31.83 429 ASP A CA 1
ATOM 3444 C C . ASP A 1 429 ? 27.134 23.991 -23.965 1.00 31.83 429 ASP A C 1
ATOM 3446 O O . ASP A 1 429 ? 26.389 24.776 -23.392 1.00 31.83 429 ASP A O 1
ATOM 3450 N N . GLU A 1 430 ? 28.436 23.920 -23.690 1.00 35.28 430 GLU A N 1
ATOM 3451 C CA . GLU A 1 430 ? 29.208 25.101 -23.300 1.00 35.28 430 GLU A CA 1
ATOM 3452 C C . GLU A 1 430 ? 30.559 25.098 -24.036 1.00 35.28 430 GLU A C 1
ATOM 3454 O O . GLU A 1 430 ? 31.467 24.328 -23.742 1.00 35.28 430 GLU A O 1
ATOM 3459 N N . CYS A 1 431 ? 30.644 25.996 -25.023 1.00 29.11 431 CYS A N 1
ATOM 3460 C CA . CYS A 1 431 ? 31.833 26.663 -25.556 1.00 29.11 431 CYS A CA 1
ATOM 3461 C C . CYS A 1 431 ? 33.110 25.839 -25.821 1.00 29.11 431 CYS A C 1
ATOM 3463 O O . CYS A 1 431 ? 33.975 25.713 -24.958 1.00 29.11 431 CYS A O 1
ATOM 3465 N N . ASN A 1 432 ? 33.369 25.549 -27.102 1.00 27.22 432 ASN A N 1
ATOM 3466 C CA . ASN A 1 432 ? 34.570 26.097 -27.746 1.00 27.22 432 ASN A CA 1
ATOM 3467 C C . ASN A 1 432 ? 34.465 26.109 -29.279 1.00 27.22 432 ASN A C 1
ATOM 3469 O O . ASN A 1 432 ? 34.313 25.084 -29.935 1.00 27.22 432 ASN A O 1
ATOM 3473 N N . LEU A 1 433 ? 34.592 27.311 -29.842 1.00 36.66 433 LEU A N 1
ATOM 3474 C CA . LEU A 1 433 ? 34.844 27.556 -31.257 1.00 36.66 433 LEU A CA 1
ATOM 3475 C C . LEU A 1 433 ? 36.280 27.137 -31.595 1.00 36.66 433 LEU A C 1
ATOM 3477 O O . LEU A 1 433 ? 37.208 27.754 -31.076 1.00 36.66 433 LEU A O 1
ATOM 3481 N N . GLN A 1 434 ? 36.448 26.176 -32.506 1.00 33.47 434 GLN A N 1
ATOM 3482 C CA . GLN A 1 434 ? 37.366 26.245 -33.657 1.00 33.47 434 GLN A CA 1
ATOM 3483 C C . GLN A 1 434 ? 37.267 24.965 -34.510 1.00 33.47 434 GLN A C 1
ATOM 3485 O O . GLN A 1 434 ? 37.543 23.875 -34.025 1.00 33.47 434 GLN A O 1
ATOM 3490 N N . SER A 1 435 ? 36.820 25.155 -35.763 1.00 32.16 435 SER A N 1
ATOM 3491 C CA . SER A 1 435 ? 37.244 24.485 -37.018 1.00 32.16 435 SER A CA 1
ATOM 3492 C C . SER A 1 435 ? 37.964 23.127 -36.864 1.00 32.16 435 SER A C 1
ATOM 3494 O O . SER A 1 435 ? 39.044 23.075 -36.292 1.00 32.16 435 SER A O 1
ATOM 3496 N N . ASP A 1 436 ? 37.486 21.999 -37.389 1.00 28.94 436 ASP A N 1
ATOM 3497 C CA . ASP A 1 436 ? 37.476 21.679 -38.819 1.00 28.94 436 ASP A CA 1
ATOM 3498 C C . ASP A 1 436 ? 37.032 20.217 -39.028 1.00 28.94 436 ASP A C 1
ATOM 3500 O O . ASP A 1 436 ? 37.320 19.334 -38.224 1.00 28.94 436 ASP A O 1
ATOM 3504 N N . SER A 1 437 ? 36.451 19.973 -40.204 1.00 32.09 437 SER A N 1
ATOM 3505 C CA . SER A 1 437 ? 36.189 18.683 -40.863 1.00 32.09 437 SER A CA 1
ATOM 3506 C C . SER A 1 437 ? 35.095 17.767 -40.293 1.00 32.09 437 SER A C 1
ATOM 3508 O O . SER A 1 437 ? 35.178 17.192 -39.216 1.00 32.09 437 SER A O 1
ATOM 3510 N N . ALA A 1 438 ? 34.069 17.577 -41.124 1.00 40.53 438 ALA A N 1
ATOM 3511 C CA . ALA A 1 438 ? 33.054 16.552 -40.982 1.00 40.53 438 ALA A CA 1
ATOM 3512 C C . ALA A 1 438 ? 33.663 15.149 -41.167 1.00 40.53 438 ALA A C 1
ATOM 3514 O O . ALA A 1 438 ? 34.015 14.759 -42.281 1.00 40.53 438 ALA A O 1
ATOM 3515 N N . SER A 1 439 ? 33.705 14.372 -40.090 1.00 32.50 439 SER A N 1
ATOM 3516 C CA . SER A 1 439 ? 33.695 12.910 -40.121 1.00 32.50 439 SER A CA 1
ATOM 3517 C C . SER A 1 439 ? 32.566 12.430 -39.221 1.00 32.50 439 SER A C 1
ATOM 3519 O O . SER A 1 439 ? 32.369 12.970 -38.140 1.00 32.50 439 SER A O 1
ATOM 3521 N N . ALA A 1 440 ? 31.794 11.449 -39.681 1.00 36.75 440 ALA A N 1
ATOM 3522 C CA . ALA A 1 440 ? 30.760 10.810 -38.881 1.00 36.75 440 ALA A CA 1
ATOM 3523 C C . ALA A 1 440 ? 31.398 10.168 -37.636 1.00 36.75 440 ALA A C 1
ATOM 3525 O O . ALA A 1 440 ? 32.022 9.110 -37.741 1.00 36.75 440 ALA A O 1
ATOM 3526 N N . ASP A 1 441 ? 31.269 10.822 -36.481 1.00 38.50 441 ASP A N 1
ATOM 3527 C CA . ASP A 1 441 ? 31.724 10.296 -35.197 1.00 38.50 441 ASP A CA 1
ATOM 3528 C C . ASP A 1 441 ? 30.961 9.005 -34.896 1.00 38.50 441 ASP A C 1
ATOM 3530 O O . ASP A 1 441 ? 29.785 8.997 -34.543 1.00 38.50 441 ASP A O 1
ATOM 3534 N N . THR A 1 442 ? 31.635 7.879 -35.103 1.00 44.28 442 THR A N 1
ATOM 3535 C CA . THR A 1 442 ? 31.143 6.566 -34.697 1.00 44.28 442 THR A CA 1
ATOM 3536 C C . THR A 1 442 ? 31.303 6.499 -33.181 1.00 44.28 442 THR A C 1
ATOM 3538 O O . THR A 1 442 ? 32.435 6.558 -32.705 1.00 44.28 442 THR A O 1
ATOM 3541 N N . LEU A 1 443 ? 30.217 6.400 -32.406 1.00 55.62 443 LEU A N 1
ATOM 3542 C CA . LEU A 1 443 ? 30.305 6.223 -30.951 1.00 55.62 443 LEU A CA 1
ATOM 3543 C C . LEU A 1 443 ? 31.095 4.941 -30.624 1.00 55.62 443 LEU A C 1
ATOM 3545 O O . LEU A 1 443 ? 30.581 3.826 -30.715 1.00 55.62 443 LEU A O 1
ATOM 3549 N N . VAL A 1 444 ? 32.366 5.088 -30.239 1.00 59.38 444 VAL A N 1
ATOM 3550 C CA . VAL A 1 444 ? 33.217 3.970 -29.812 1.00 59.38 444 VAL A CA 1
ATOM 3551 C C . VAL A 1 444 ? 32.993 3.726 -28.321 1.00 59.38 444 VAL A C 1
ATOM 3553 O O . VAL A 1 444 ? 33.378 4.537 -27.479 1.00 59.38 444 VAL A O 1
ATOM 3556 N N . LEU A 1 445 ? 32.384 2.590 -27.971 1.00 70.50 445 LEU A N 1
ATOM 3557 C CA . LEU A 1 445 ? 32.302 2.155 -26.576 1.00 70.50 445 LEU A CA 1
ATOM 3558 C C . LEU A 1 445 ? 33.711 1.827 -26.063 1.00 70.50 445 LEU A C 1
ATOM 3560 O O . LEU A 1 445 ? 34.395 0.964 -26.610 1.00 70.50 445 LEU A O 1
ATOM 3564 N N . GLY A 1 446 ? 34.141 2.511 -25.002 1.00 71.88 446 GLY A N 1
ATOM 3565 C CA . GLY A 1 446 ? 35.459 2.289 -24.412 1.00 71.88 446 GLY A CA 1
ATOM 3566 C C . GLY A 1 446 ? 35.632 0.875 -23.828 1.00 71.88 446 GLY A C 1
ATO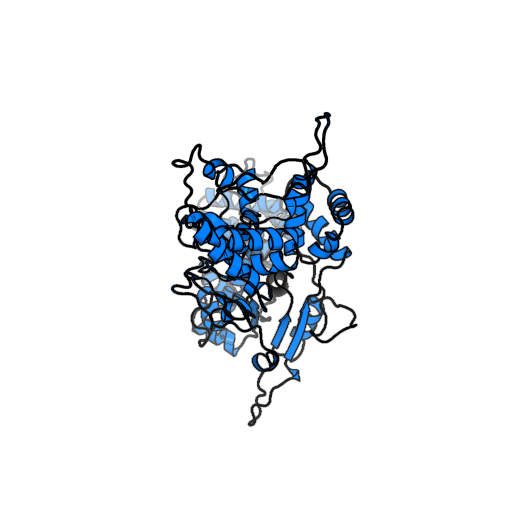M 3567 O O . GLY A 1 446 ? 34.647 0.241 -23.431 1.00 71.88 446 GLY A O 1
ATOM 3568 N N . PRO A 1 447 ? 36.883 0.399 -23.673 1.00 66.19 447 PRO A N 1
ATOM 3569 C CA . PRO A 1 447 ? 37.199 -0.934 -23.135 1.00 66.19 447 PRO A CA 1
ATOM 3570 C C . PRO A 1 447 ? 36.726 -1.127 -21.685 1.00 66.19 447 PRO A C 1
ATOM 3572 O O . PRO A 1 447 ? 36.665 -2.247 -21.174 1.00 66.19 447 PRO A O 1
ATOM 3575 N N . ASP A 1 448 ? 36.368 -0.035 -21.005 1.00 68.00 448 ASP A N 1
ATOM 3576 C CA . ASP A 1 448 ? 35.825 -0.080 -19.660 1.00 68.00 448 ASP A CA 1
ATOM 3577 C C . ASP A 1 448 ? 34.343 -0.486 -19.577 1.00 68.00 448 ASP A C 1
ATOM 3579 O O . ASP A 1 448 ? 33.870 -0.769 -18.468 1.00 68.00 448 ASP A O 1
ATOM 3583 N N . ASN A 1 449 ? 33.641 -0.566 -20.714 1.00 81.00 449 ASN A N 1
ATOM 3584 C CA . ASN A 1 449 ? 32.220 -0.897 -20.790 1.00 81.00 449 ASN A CA 1
ATOM 3585 C C . ASN A 1 449 ? 31.933 -2.336 -20.291 1.00 81.00 449 ASN A C 1
ATOM 3587 O O . ASN A 1 449 ? 32.721 -3.253 -20.554 1.00 81.00 449 ASN A O 1
ATOM 3591 N N . PRO A 1 450 ? 30.806 -2.579 -19.583 1.00 81.69 450 PRO A N 1
ATOM 3592 C CA . PRO A 1 450 ? 30.508 -3.904 -19.043 1.00 81.69 450 PRO A CA 1
ATOM 3593 C C . PRO A 1 450 ? 30.402 -5.023 -20.090 1.00 81.69 450 PRO A C 1
ATOM 3595 O O . PRO A 1 450 ? 30.641 -6.173 -19.719 1.00 81.69 450 PRO A O 1
ATOM 3598 N N . LEU A 1 451 ? 30.120 -4.708 -21.364 1.00 85.69 451 LEU A N 1
ATOM 3599 C CA . LEU A 1 451 ? 30.119 -5.680 -22.468 1.00 85.69 451 LEU A CA 1
ATOM 3600 C C . LEU A 1 451 ? 31.456 -6.417 -22.605 1.00 85.69 451 LEU A C 1
ATOM 3602 O O . LEU A 1 451 ? 31.451 -7.614 -22.865 1.00 85.69 451 LEU A O 1
ATOM 3606 N N . PHE A 1 452 ? 32.582 -5.741 -22.363 1.00 82.44 452 PHE A N 1
ATOM 3607 C CA . PHE A 1 452 ? 33.928 -6.318 -22.484 1.00 82.44 452 PHE A CA 1
ATOM 3608 C C . PHE A 1 452 ? 34.402 -7.048 -21.222 1.00 82.44 452 PHE A C 1
ATOM 3610 O O . PHE A 1 452 ? 35.388 -7.780 -21.252 1.00 82.44 452 PHE A O 1
ATOM 3617 N N . LYS A 1 453 ? 33.740 -6.827 -20.081 1.00 77.75 453 LYS A N 1
ATOM 3618 C CA . LYS A 1 453 ? 34.242 -7.243 -18.760 1.00 77.75 453 LYS A CA 1
ATOM 3619 C C . LYS A 1 453 ? 33.453 -8.372 -18.116 1.00 77.75 453 LYS A C 1
ATOM 3621 O O . LYS A 1 453 ? 33.934 -8.961 -17.148 1.00 77.75 453 LYS A O 1
ATOM 3626 N N . ARG A 1 454 ? 32.217 -8.610 -18.556 1.00 80.62 454 ARG A N 1
ATOM 3627 C CA . ARG A 1 454 ? 31.299 -9.559 -17.918 1.00 80.62 454 ARG A CA 1
ATOM 3628 C C . ARG A 1 454 ? 30.617 -10.411 -18.957 1.00 80.62 454 ARG A C 1
ATOM 3630 O O . ARG A 1 454 ? 30.163 -9.880 -19.955 1.00 80.62 454 ARG A O 1
ATOM 3637 N N . ASN A 1 455 ? 30.452 -11.693 -18.666 1.00 81.88 455 ASN A N 1
ATOM 3638 C CA . ASN A 1 455 ? 29.503 -12.507 -19.405 1.00 81.88 455 ASN A CA 1
ATOM 3639 C C . ASN A 1 455 ? 28.081 -12.089 -18.989 1.00 81.88 455 ASN A C 1
ATOM 3641 O O . ASN A 1 455 ? 27.693 -12.280 -17.839 1.00 81.88 455 ASN A O 1
ATOM 3645 N N . LEU A 1 456 ? 27.342 -11.461 -19.899 1.00 85.44 456 LEU A N 1
ATOM 3646 C CA . LEU A 1 456 ? 25.964 -11.016 -19.695 1.00 85.44 456 LEU A CA 1
ATOM 3647 C C . LEU A 1 456 ? 24.946 -12.084 -20.099 1.00 85.44 456 LEU A C 1
ATOM 3649 O O . LEU A 1 456 ? 23.792 -11.983 -19.690 1.00 85.44 456 LEU A O 1
ATOM 3653 N N . VAL A 1 457 ? 25.362 -13.115 -20.842 1.00 83.19 457 VAL A N 1
ATOM 3654 C CA . VAL A 1 457 ? 24.493 -14.216 -21.295 1.00 83.19 457 VAL A CA 1
ATOM 3655 C C . VAL A 1 457 ? 23.856 -14.944 -20.107 1.00 83.19 457 VAL A C 1
ATOM 3657 O O . VAL A 1 457 ? 22.695 -15.334 -20.159 1.00 83.19 457 VAL A O 1
ATOM 3660 N N . VAL A 1 458 ? 24.566 -15.029 -18.976 1.00 79.00 458 VAL A N 1
ATOM 3661 C CA . VAL A 1 458 ? 24.054 -15.629 -17.729 1.00 79.00 458 VAL A CA 1
ATOM 3662 C C . VAL A 1 458 ? 22.984 -14.785 -17.016 1.00 79.00 458 VAL A C 1
ATOM 3664 O O . VAL A 1 458 ? 22.416 -15.228 -16.020 1.00 79.00 458 VAL A O 1
ATOM 3667 N N . GLU A 1 459 ? 22.688 -13.572 -17.497 1.00 78.25 459 GLU A N 1
ATOM 3668 C CA . GLU A 1 459 ? 21.697 -12.658 -16.918 1.00 78.25 459 GLU A CA 1
ATOM 3669 C C . GLU A 1 459 ? 20.565 -12.334 -17.923 1.00 78.25 459 GLU A C 1
ATOM 3671 O O . GLU A 1 459 ? 20.534 -11.240 -18.499 1.00 78.25 459 GLU A O 1
ATOM 3676 N N . PRO A 1 460 ? 19.557 -13.223 -18.081 1.00 80.31 460 PRO A N 1
ATOM 3677 C CA . PRO A 1 460 ? 18.536 -13.118 -19.132 1.00 80.31 460 PRO A CA 1
ATOM 3678 C C . PRO A 1 460 ? 17.760 -11.801 -19.134 1.00 80.31 460 PRO A C 1
ATOM 3680 O O . PRO A 1 460 ? 17.420 -11.268 -20.184 1.00 80.31 460 PRO A O 1
ATOM 3683 N N . SER A 1 461 ? 17.493 -11.228 -17.956 1.00 78.19 461 SER A N 1
ATOM 3684 C CA . SER A 1 461 ? 16.752 -9.965 -17.876 1.00 78.19 461 SER A CA 1
ATOM 3685 C C . SER A 1 461 ? 17.580 -8.774 -18.368 1.00 78.19 461 SER A C 1
ATOM 3687 O O . SER A 1 461 ? 17.013 -7.841 -18.919 1.00 78.19 461 SER A O 1
ATOM 3689 N N . VAL A 1 462 ? 18.907 -8.787 -18.184 1.00 80.50 462 VAL A N 1
ATOM 3690 C CA . VAL A 1 462 ? 19.784 -7.732 -18.724 1.00 80.50 462 VAL A CA 1
ATOM 3691 C C . VAL A 1 462 ? 19.836 -7.846 -20.244 1.00 80.50 462 VAL A C 1
ATOM 3693 O O . VAL A 1 462 ? 19.687 -6.833 -20.923 1.00 80.50 462 VAL A O 1
ATOM 3696 N N . ILE A 1 463 ? 19.971 -9.070 -20.769 1.00 86.62 463 ILE A N 1
ATOM 3697 C CA . ILE A 1 463 ? 19.903 -9.346 -22.210 1.00 86.62 463 ILE A CA 1
ATOM 3698 C C . ILE A 1 463 ? 18.579 -8.858 -22.789 1.00 86.62 463 ILE A C 1
ATOM 3700 O O . ILE A 1 463 ? 18.595 -8.160 -23.796 1.00 86.62 463 ILE A O 1
ATOM 3704 N N . TRP A 1 464 ? 17.452 -9.136 -22.130 1.00 85.81 464 TRP A N 1
ATOM 3705 C CA . TRP A 1 464 ? 16.134 -8.671 -22.563 1.00 85.81 464 TRP A CA 1
ATOM 3706 C C . TRP A 1 464 ? 16.075 -7.140 -22.699 1.00 85.81 464 TRP A C 1
ATOM 3708 O O . TRP A 1 464 ? 15.782 -6.631 -23.778 1.00 85.81 464 TRP A O 1
ATOM 3718 N N . PHE A 1 465 ? 16.481 -6.397 -21.661 1.00 82.75 465 PHE A N 1
ATOM 3719 C CA . PHE A 1 465 ? 16.509 -4.929 -21.709 1.00 82.75 465 PHE A CA 1
ATOM 3720 C C . PHE A 1 465 ? 17.472 -4.370 -22.768 1.00 82.75 465 PHE A C 1
ATOM 3722 O O . PHE A 1 465 ? 17.248 -3.285 -23.304 1.00 82.75 465 PHE A O 1
ATOM 3729 N N . LEU A 1 466 ? 18.592 -5.045 -23.036 1.00 87.31 466 LEU A N 1
ATOM 3730 C CA . LEU A 1 466 ? 19.529 -4.633 -24.085 1.00 87.31 466 LEU A CA 1
ATOM 3731 C C . LEU A 1 466 ? 19.008 -4.980 -25.482 1.00 87.31 466 LEU A C 1
ATOM 3733 O O . LEU A 1 466 ? 19.249 -4.225 -26.418 1.00 87.31 466 LEU A O 1
ATOM 3737 N N . SER A 1 467 ? 18.252 -6.067 -25.609 1.00 89.31 467 SER A N 1
ATOM 3738 C CA . SER A 1 467 ? 17.632 -6.498 -26.863 1.00 89.31 467 SER A CA 1
ATOM 3739 C C . SER A 1 467 ? 16.549 -5.517 -27.297 1.00 89.31 467 SER A C 1
ATOM 3741 O O . SER A 1 467 ? 16.576 -5.048 -28.431 1.00 89.31 467 SER A O 1
ATOM 3743 N N . GLU A 1 468 ? 15.671 -5.107 -26.374 1.00 87.75 468 GLU A N 1
ATOM 3744 C CA . GLU A 1 468 ? 14.697 -4.037 -26.634 1.00 87.75 468 GLU A CA 1
ATOM 3745 C C . GLU A 1 468 ? 15.390 -2.738 -27.075 1.00 87.75 468 GLU A C 1
ATOM 3747 O O . GLU A 1 468 ? 14.954 -2.075 -28.015 1.00 87.75 468 GLU A O 1
ATOM 3752 N N . ARG A 1 469 ? 16.527 -2.386 -26.460 1.00 86.56 469 ARG A N 1
ATOM 3753 C CA . ARG A 1 469 ? 17.298 -1.202 -26.873 1.00 86.56 469 ARG A CA 1
ATOM 3754 C C . ARG A 1 469 ? 17.921 -1.350 -28.251 1.00 86.56 469 ARG A C 1
ATOM 3756 O O . ARG A 1 469 ? 17.921 -0.387 -29.008 1.00 86.56 469 ARG A O 1
ATOM 3763 N N . ALA A 1 470 ? 18.440 -2.525 -28.589 1.00 88.75 470 ALA A N 1
ATOM 3764 C CA . ALA A 1 470 ? 18.989 -2.793 -29.914 1.00 88.75 470 ALA A CA 1
ATOM 3765 C C . ALA A 1 470 ? 17.906 -2.761 -31.010 1.00 88.75 470 ALA A C 1
ATOM 3767 O O . ALA A 1 470 ? 18.216 -2.438 -32.155 1.00 88.75 470 ALA A O 1
ATOM 3768 N N . GLN A 1 471 ? 16.641 -3.040 -30.668 1.00 87.38 471 GLN A N 1
ATOM 3769 C CA . GLN A 1 471 ? 15.497 -2.839 -31.568 1.00 87.38 471 GLN A CA 1
ATOM 3770 C C . GLN A 1 471 ? 15.169 -1.355 -31.771 1.00 87.38 471 GLN A C 1
ATOM 3772 O O . GLN A 1 471 ? 14.822 -0.949 -32.876 1.00 87.38 471 GLN A O 1
ATOM 3777 N N . GLN A 1 472 ? 15.281 -0.546 -30.715 1.00 84.75 472 GLN A N 1
ATOM 3778 C CA . GLN A 1 472 ? 14.920 0.876 -30.738 1.00 84.75 472 GLN A CA 1
ATOM 3779 C C . GLN A 1 472 ? 16.029 1.782 -31.300 1.00 84.75 472 GLN A C 1
ATOM 3781 O O . GLN A 1 472 ? 15.731 2.807 -31.911 1.00 84.75 472 GLN A O 1
ATOM 3786 N N . HIS A 1 473 ? 17.302 1.421 -31.113 1.00 84.38 473 HIS A N 1
ATOM 3787 C CA . HIS A 1 473 ? 18.451 2.261 -31.453 1.00 84.38 473 HIS A CA 1
ATOM 3788 C C . HIS A 1 473 ? 19.373 1.582 -32.469 1.00 84.38 473 HIS A C 1
ATOM 3790 O O . HIS A 1 473 ? 20.173 0.705 -32.134 1.00 84.38 473 HIS A O 1
ATOM 3796 N N . GLN A 1 474 ? 19.311 2.053 -33.718 1.00 83.62 474 GLN A N 1
ATOM 3797 C CA . GLN A 1 474 ? 20.109 1.508 -34.820 1.00 83.62 474 GLN A CA 1
ATOM 3798 C C . GLN A 1 474 ? 21.623 1.650 -34.591 1.00 83.62 474 GLN A C 1
ATOM 3800 O O . GLN A 1 474 ? 22.394 0.783 -34.994 1.00 83.62 474 GLN A O 1
ATOM 3805 N N . GLU A 1 475 ? 22.055 2.711 -33.913 1.00 84.69 475 GLU A N 1
ATOM 3806 C CA . GLU A 1 475 ? 23.461 2.922 -33.569 1.00 84.69 475 GLU A CA 1
ATOM 3807 C C . GLU A 1 475 ? 23.995 1.835 -32.631 1.00 84.69 475 GLU A C 1
ATOM 3809 O O . GLU A 1 475 ? 25.032 1.234 -32.907 1.00 84.69 475 GLU A O 1
ATOM 3814 N N . PHE A 1 476 ? 23.243 1.500 -31.579 1.00 89.12 476 PHE A N 1
ATOM 3815 C CA . PHE A 1 476 ? 23.618 0.425 -30.663 1.00 89.12 476 PHE A CA 1
ATOM 3816 C C . PHE A 1 476 ? 23.715 -0.916 -31.390 1.00 89.12 476 PHE A C 1
ATOM 3818 O O . PHE A 1 476 ? 24.680 -1.654 -31.216 1.00 89.12 476 PHE A O 1
ATOM 3825 N N . LYS A 1 477 ? 22.759 -1.200 -32.279 1.00 89.12 477 LYS A N 1
ATOM 3826 C CA . LYS A 1 477 ? 22.788 -2.392 -33.130 1.00 89.12 477 LYS A CA 1
ATOM 3827 C C . LYS A 1 477 ? 24.047 -2.453 -34.006 1.00 89.12 477 LYS A C 1
ATOM 3829 O O . LYS A 1 477 ? 24.663 -3.513 -34.096 1.00 89.12 477 LYS A O 1
ATOM 3834 N N . ASN A 1 478 ? 24.456 -1.337 -34.612 1.00 89.25 478 ASN A N 1
ATOM 3835 C CA . ASN A 1 478 ? 25.674 -1.268 -35.428 1.00 89.25 478 ASN A CA 1
ATOM 3836 C C . ASN A 1 478 ? 26.940 -1.502 -34.586 1.00 89.25 478 ASN A C 1
ATOM 3838 O O . ASN A 1 478 ? 27.835 -2.226 -35.018 1.00 89.25 478 ASN A O 1
ATOM 3842 N N . ILE A 1 479 ? 26.988 -0.947 -33.371 1.00 89.31 479 ILE A N 1
ATOM 3843 C CA . ILE A 1 479 ? 28.086 -1.163 -32.420 1.00 89.31 479 ILE A CA 1
ATOM 3844 C C . ILE A 1 479 ? 28.204 -2.650 -32.058 1.00 89.31 479 ILE A C 1
ATOM 3846 O O . ILE A 1 479 ? 29.297 -3.213 -32.111 1.00 89.31 479 ILE A O 1
ATOM 3850 N N . LEU A 1 480 ? 27.087 -3.311 -31.740 1.00 92.75 480 LEU A N 1
ATOM 3851 C CA . LEU A 1 480 ? 27.079 -4.741 -31.422 1.00 92.75 480 LEU A CA 1
ATOM 3852 C C . LEU A 1 480 ? 27.549 -5.592 -32.613 1.00 92.75 480 LEU A C 1
ATOM 3854 O O . LEU A 1 480 ? 28.331 -6.521 -32.424 1.00 92.75 480 LEU A O 1
ATOM 3858 N N . LEU A 1 481 ? 27.12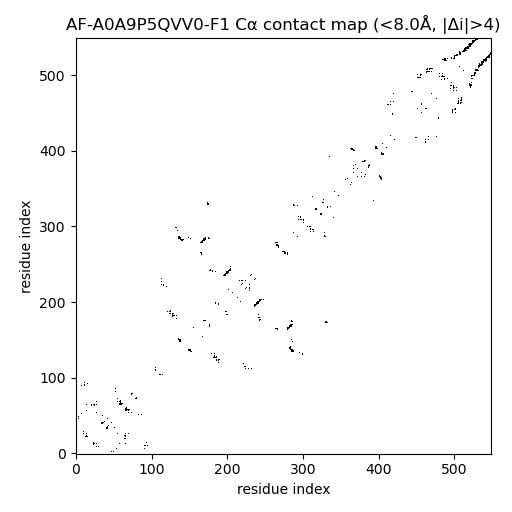9 -5.264 -33.841 1.00 92.94 481 LEU A N 1
ATOM 3859 C CA . LEU A 1 481 ? 27.589 -5.961 -35.050 1.00 92.94 481 LEU A CA 1
ATOM 3860 C C . LEU A 1 481 ? 29.102 -5.806 -35.257 1.00 92.94 481 LEU A C 1
ATOM 3862 O O . LEU A 1 481 ? 29.783 -6.788 -35.549 1.00 92.94 481 LEU A O 1
ATOM 3866 N N . ALA A 1 482 ? 29.639 -4.603 -35.046 1.00 90.75 482 ALA A N 1
ATOM 3867 C CA . ALA A 1 482 ? 31.074 -4.349 -35.143 1.00 90.75 482 ALA A CA 1
ATOM 3868 C C . ALA A 1 482 ? 31.881 -5.173 -34.123 1.00 90.75 482 ALA A C 1
ATOM 3870 O O . ALA A 1 482 ? 32.937 -5.701 -34.465 1.00 90.75 482 ALA A O 1
ATOM 3871 N N . MET A 1 483 ? 31.366 -5.349 -32.900 1.00 90.38 483 MET A N 1
ATOM 3872 C CA . MET A 1 483 ? 32.009 -6.191 -31.881 1.00 90.38 483 MET A CA 1
ATOM 3873 C C . MET A 1 483 ? 32.075 -7.666 -32.296 1.00 90.38 483 MET A C 1
ATOM 3875 O O . MET A 1 483 ? 33.090 -8.324 -32.073 1.00 90.38 483 MET A O 1
ATOM 3879 N N . VAL A 1 484 ? 31.017 -8.187 -32.927 1.00 92.31 484 VAL A N 1
ATOM 3880 C CA . VAL A 1 484 ? 31.006 -9.564 -33.446 1.00 92.31 484 VAL A CA 1
ATOM 3881 C C . VAL A 1 484 ? 32.048 -9.729 -34.554 1.00 92.31 484 VAL A C 1
ATOM 3883 O O . VAL A 1 484 ? 32.815 -10.691 -34.531 1.00 92.31 484 VAL A O 1
ATOM 3886 N N . GLU A 1 485 ? 32.140 -8.771 -35.477 1.00 91.50 485 GLU A N 1
ATOM 3887 C CA . GLU A 1 485 ? 33.155 -8.776 -36.539 1.00 91.50 485 GLU A CA 1
ATOM 3888 C C . GLU A 1 485 ? 34.586 -8.691 -35.991 1.00 91.50 485 GLU A C 1
ATOM 3890 O O . GLU A 1 485 ? 35.471 -9.414 -36.452 1.00 91.50 485 GLU A O 1
ATOM 3895 N N . GLN A 1 486 ? 34.817 -7.874 -34.960 1.00 88.69 486 GLN A N 1
ATOM 3896 C CA . GLN A 1 486 ? 36.137 -7.705 -34.350 1.00 88.69 486 GLN A CA 1
ATOM 3897 C C . GLN A 1 486 ? 36.689 -9.013 -33.756 1.00 88.69 486 GLN A C 1
ATOM 3899 O O . GLN A 1 486 ? 37.900 -9.244 -33.803 1.00 88.69 486 GLN A O 1
ATOM 3904 N N . SER A 1 487 ? 35.815 -9.910 -33.285 1.00 93.44 487 SER A N 1
ATOM 3905 C CA . SER A 1 487 ? 36.217 -11.218 -32.738 1.00 93.44 487 SER A CA 1
ATOM 3906 C C . SER A 1 487 ? 36.864 -12.169 -33.748 1.00 93.44 487 SER A C 1
ATOM 3908 O O . SER A 1 487 ? 37.490 -13.145 -33.341 1.00 93.44 487 SER A O 1
ATOM 3910 N N . LYS A 1 488 ? 36.738 -11.898 -35.056 1.00 91.56 488 LYS A N 1
ATOM 3911 C CA . LYS A 1 488 ? 37.373 -12.702 -36.115 1.00 91.56 488 LYS A CA 1
ATOM 3912 C C . LYS A 1 488 ? 38.880 -12.459 -36.215 1.00 91.56 488 LYS A C 1
ATOM 3914 O O . LYS A 1 488 ? 39.623 -13.322 -36.679 1.00 91.56 488 LYS A O 1
ATOM 3919 N N . ALA A 1 489 ? 39.324 -11.265 -35.823 1.00 88.50 489 ALA A N 1
ATOM 3920 C CA . ALA A 1 489 ? 40.717 -10.838 -35.918 1.00 88.50 489 ALA A CA 1
ATOM 3921 C C . ALA A 1 489 ? 41.402 -10.756 -34.546 1.00 88.50 489 ALA A C 1
ATOM 3923 O O . ALA A 1 489 ? 42.604 -10.999 -34.452 1.00 88.50 489 ALA A O 1
ATOM 3924 N N . ASP A 1 490 ? 40.649 -10.426 -33.492 1.00 86.62 490 ASP A N 1
ATOM 3925 C CA . ASP A 1 490 ? 41.155 -10.276 -32.130 1.00 86.62 490 ASP A CA 1
ATOM 3926 C C . ASP A 1 490 ? 40.513 -11.292 -31.173 1.00 86.62 490 ASP A C 1
ATOM 3928 O O . ASP A 1 490 ? 39.319 -11.249 -30.878 1.00 86.62 490 ASP A O 1
ATOM 3932 N N . TYR A 1 491 ? 41.355 -12.185 -30.650 1.00 86.69 491 TYR A N 1
ATOM 3933 C CA . TYR A 1 491 ? 40.978 -13.274 -29.748 1.00 86.69 491 TYR A CA 1
ATOM 3934 C C . TYR A 1 491 ? 41.254 -12.953 -28.271 1.00 86.69 491 TYR A C 1
ATOM 3936 O O . TYR A 1 491 ? 41.302 -13.859 -27.434 1.00 86.69 491 TYR A O 1
ATOM 3944 N N . THR A 1 492 ? 41.471 -11.682 -27.916 1.00 88.69 492 THR A N 1
ATOM 3945 C CA . THR A 1 492 ? 41.598 -11.286 -26.509 1.00 88.69 492 THR A CA 1
ATOM 3946 C C . THR A 1 492 ? 40.323 -11.609 -25.729 1.00 88.69 492 THR A C 1
ATOM 3948 O O . THR A 1 492 ? 39.204 -11.503 -26.229 1.00 88.69 492 THR A O 1
ATOM 3951 N N . THR A 1 493 ? 40.472 -11.975 -24.453 1.00 84.44 493 THR A N 1
ATOM 3952 C CA . THR A 1 493 ? 39.339 -12.379 -23.603 1.00 84.44 493 THR A CA 1
ATOM 3953 C C . THR A 1 493 ? 38.245 -11.309 -23.527 1.00 84.44 493 THR A C 1
ATOM 3955 O O . THR A 1 493 ? 37.065 -11.648 -23.468 1.00 84.44 493 THR A O 1
ATOM 3958 N N . ALA A 1 494 ? 38.619 -10.026 -23.557 1.00 84.06 494 ALA A N 1
ATOM 3959 C CA . ALA A 1 494 ? 37.681 -8.907 -23.522 1.00 84.06 494 ALA A CA 1
ATOM 3960 C C . ALA A 1 494 ? 36.858 -8.796 -24.816 1.00 84.06 494 ALA A C 1
ATOM 3962 O O . ALA A 1 494 ? 35.633 -8.697 -24.750 1.00 84.06 494 ALA A O 1
ATOM 3963 N N . THR A 1 495 ? 37.512 -8.873 -25.980 1.00 87.06 495 THR A N 1
ATOM 3964 C CA . THR A 1 495 ? 36.856 -8.832 -27.296 1.00 87.06 495 THR A CA 1
ATOM 3965 C C . THR A 1 495 ? 35.956 -10.046 -27.505 1.00 87.06 495 THR A C 1
ATOM 3967 O O . THR A 1 495 ? 34.810 -9.894 -27.919 1.00 87.06 495 THR A O 1
ATOM 3970 N N . VAL A 1 496 ? 36.416 -11.241 -27.121 1.00 90.50 496 VAL A N 1
ATOM 3971 C CA . VAL A 1 496 ? 35.610 -12.472 -27.171 1.00 90.50 496 VAL A CA 1
ATOM 3972 C C . VAL A 1 496 ? 34.383 -12.366 -26.258 1.00 90.50 496 VAL A C 1
ATOM 3974 O O . VAL A 1 496 ? 33.272 -12.660 -26.685 1.00 90.50 496 VAL A O 1
ATOM 3977 N N . THR A 1 497 ? 34.541 -11.868 -25.024 1.00 87.12 497 THR A N 1
ATOM 3978 C CA . THR A 1 497 ? 33.409 -11.658 -24.097 1.00 87.12 497 THR A CA 1
ATOM 3979 C C . THR A 1 497 ? 32.396 -10.658 -24.662 1.00 87.12 497 THR A C 1
ATOM 3981 O O . THR A 1 497 ? 31.188 -10.902 -24.606 1.00 87.12 497 THR A O 1
ATOM 3984 N N . ALA A 1 498 ? 32.872 -9.554 -25.246 1.00 89.69 498 ALA A N 1
ATOM 3985 C CA . ALA A 1 498 ? 32.014 -8.561 -25.882 1.00 89.69 498 ALA A CA 1
ATOM 3986 C C . ALA A 1 498 ? 31.257 -9.135 -27.078 1.00 89.69 498 ALA A C 1
ATOM 3988 O O . ALA A 1 498 ? 30.051 -8.928 -27.171 1.00 89.69 498 ALA A O 1
ATOM 3989 N N . ALA A 1 499 ? 31.923 -9.902 -27.939 1.00 93.12 499 ALA A N 1
ATOM 3990 C CA . ALA A 1 499 ? 31.301 -10.542 -29.090 1.00 93.12 499 ALA A CA 1
ATOM 3991 C C . ALA A 1 499 ? 30.253 -11.588 -28.682 1.00 93.12 499 ALA A C 1
ATOM 3993 O O . ALA A 1 499 ? 29.150 -11.574 -29.227 1.00 93.12 499 ALA A O 1
ATOM 3994 N N . THR A 1 500 ? 30.546 -12.433 -27.685 1.00 94.31 500 THR A N 1
ATOM 3995 C CA . THR A 1 500 ? 29.594 -13.405 -27.116 1.00 94.31 500 THR A CA 1
ATOM 3996 C C . THR A 1 500 ? 28.329 -12.712 -26.601 1.00 94.31 500 THR A C 1
ATOM 3998 O O . THR A 1 500 ? 27.207 -13.122 -26.917 1.00 94.31 500 THR A O 1
ATOM 4001 N N . ASN A 1 501 ? 28.488 -11.627 -25.837 1.00 94.62 501 ASN A N 1
ATOM 4002 C CA . ASN A 1 501 ? 27.358 -10.832 -25.358 1.00 94.62 501 ASN A CA 1
ATOM 4003 C C . ASN A 1 501 ? 26.603 -10.168 -26.512 1.00 94.62 501 ASN A C 1
ATOM 4005 O O . ASN A 1 501 ? 25.374 -10.196 -26.546 1.00 94.62 501 ASN A O 1
ATOM 4009 N N . ALA A 1 502 ? 27.337 -9.569 -27.451 1.00 94.62 502 ALA A N 1
ATOM 4010 C CA . ALA A 1 502 ? 26.778 -8.791 -28.542 1.00 94.62 502 ALA A CA 1
ATOM 4011 C C . ALA A 1 502 ? 25.936 -9.649 -29.482 1.00 94.62 502 ALA A C 1
ATOM 4013 O O . ALA A 1 502 ? 24.803 -9.273 -29.781 1.00 94.62 502 ALA A O 1
ATOM 4014 N N . ILE A 1 503 ? 26.435 -10.817 -29.893 1.00 94.38 503 ILE A N 1
ATOM 4015 C CA . ILE A 1 503 ? 25.675 -11.702 -30.775 1.00 94.38 503 ILE A CA 1
ATOM 4016 C C . ILE A 1 503 ? 24.420 -12.248 -30.085 1.00 94.38 503 ILE A C 1
ATOM 4018 O O . ILE A 1 503 ? 23.363 -12.288 -30.707 1.00 94.38 503 ILE A O 1
ATOM 4022 N N . THR A 1 504 ? 24.499 -12.560 -28.787 1.00 95.00 504 THR A N 1
ATOM 4023 C CA . THR A 1 504 ? 23.340 -12.991 -27.989 1.00 95.00 504 THR A CA 1
ATOM 4024 C C . THR A 1 504 ? 22.266 -11.898 -27.946 1.00 95.00 504 THR A C 1
ATOM 4026 O O . THR A 1 504 ? 21.096 -12.159 -28.215 1.00 95.00 504 THR A O 1
ATOM 4029 N N . ILE A 1 505 ? 22.654 -10.645 -27.671 1.00 95.19 505 ILE A N 1
ATOM 4030 C CA . ILE A 1 505 ? 21.728 -9.499 -27.664 1.00 95.19 505 ILE A CA 1
ATOM 4031 C C . ILE A 1 505 ? 21.111 -9.288 -29.051 1.00 95.19 505 ILE A C 1
ATOM 4033 O O . ILE A 1 505 ? 19.912 -9.053 -29.155 1.00 95.19 505 ILE A O 1
ATOM 4037 N N . LEU A 1 506 ? 21.903 -9.381 -30.124 1.00 94.69 506 LEU A N 1
ATOM 4038 C CA . LEU A 1 506 ? 21.417 -9.207 -31.496 1.00 94.69 506 LEU A CA 1
ATOM 4039 C C . LEU A 1 506 ? 20.394 -10.282 -31.880 1.00 94.69 506 LEU A C 1
ATOM 4041 O O . LEU A 1 506 ? 19.347 -9.953 -32.436 1.00 94.69 506 LEU A O 1
ATOM 4045 N N . VAL A 1 507 ? 20.661 -11.546 -31.548 1.00 93.31 507 VAL A N 1
ATOM 4046 C CA . VAL A 1 507 ? 19.721 -12.648 -31.789 1.00 93.31 507 VAL A CA 1
ATOM 4047 C C . VAL A 1 507 ? 18.422 -12.431 -31.019 1.00 93.31 507 VAL A C 1
ATOM 4049 O O . VAL A 1 507 ? 17.350 -12.448 -31.619 1.00 93.31 507 VAL A O 1
ATOM 4052 N N . LYS A 1 508 ? 18.501 -12.135 -29.716 1.00 92.25 508 LYS A N 1
ATOM 4053 C CA . LYS A 1 508 ? 17.316 -11.877 -28.882 1.00 92.25 508 LYS A CA 1
ATOM 4054 C C . LYS A 1 508 ? 16.574 -10.592 -29.262 1.00 92.25 508 LYS A C 1
ATOM 4056 O O . LYS A 1 508 ? 15.373 -10.489 -29.029 1.00 92.25 508 LYS A O 1
ATOM 4061 N N . ALA A 1 509 ? 17.245 -9.642 -29.912 1.00 90.75 509 ALA A N 1
ATOM 4062 C CA . ALA A 1 509 ? 16.622 -8.475 -30.534 1.00 90.75 509 ALA A CA 1
ATOM 4063 C C . ALA A 1 509 ? 15.884 -8.806 -31.848 1.00 90.75 509 ALA A C 1
ATOM 4065 O O . ALA A 1 509 ? 15.228 -7.926 -32.405 1.00 90.75 509 ALA A O 1
ATOM 4066 N N . GLY A 1 510 ? 15.957 -10.045 -32.344 1.00 89.00 510 GLY A N 1
ATOM 4067 C CA . GLY A 1 510 ? 15.323 -10.480 -33.590 1.00 89.00 510 GLY A CA 1
ATOM 4068 C C . GLY A 1 510 ? 16.129 -10.134 -34.845 1.00 89.00 510 GLY A C 1
ATOM 4069 O O . GLY A 1 510 ? 15.567 -10.047 -35.936 1.00 89.00 510 GLY A O 1
ATOM 4070 N N . VAL A 1 511 ? 17.438 -9.891 -34.719 1.00 91.31 511 VAL A N 1
ATOM 4071 C CA . VAL A 1 511 ? 18.308 -9.647 -35.877 1.00 91.31 511 VAL A CA 1
ATOM 4072 C C . VAL A 1 511 ? 18.572 -10.963 -36.602 1.00 91.31 511 VAL A C 1
ATOM 4074 O O . VAL A 1 511 ? 19.072 -11.924 -36.022 1.00 91.31 511 VAL A O 1
ATOM 4077 N N . THR A 1 512 ? 18.253 -10.997 -37.892 1.00 89.31 512 THR A N 1
ATOM 4078 C CA . THR A 1 512 ? 18.453 -12.170 -38.746 1.00 89.31 512 THR A CA 1
ATOM 4079 C C . THR A 1 512 ? 19.877 -12.218 -39.289 1.00 89.31 512 THR A C 1
ATOM 4081 O O . THR A 1 512 ? 20.372 -11.215 -39.805 1.00 89.31 512 THR A O 1
ATOM 4084 N N . PHE A 1 513 ? 20.493 -13.397 -39.275 1.00 89.88 513 PHE A N 1
ATOM 4085 C CA . PHE A 1 513 ? 21.834 -13.653 -39.807 1.00 89.88 513 PHE A CA 1
ATOM 4086 C C . PHE A 1 513 ? 21.797 -14.554 -41.054 1.00 89.88 513 PHE A C 1
ATOM 4088 O O . PHE A 1 513 ? 22.759 -15.262 -41.350 1.00 89.88 513 PHE A O 1
ATOM 4095 N N . HIS A 1 514 ? 20.694 -14.528 -41.809 1.00 85.81 514 HIS A N 1
ATOM 4096 C CA . HIS A 1 514 ? 20.553 -15.298 -43.045 1.00 85.81 514 HIS A CA 1
ATOM 4097 C C . HIS A 1 514 ? 21.683 -14.964 -44.034 1.00 85.81 514 HIS A C 1
ATOM 4099 O O . HIS A 1 514 ? 21.843 -13.816 -44.452 1.00 85.81 514 HIS A O 1
ATOM 4105 N N . GLY A 1 515 ? 22.456 -15.971 -44.445 1.00 86.56 515 GLY A N 1
ATOM 4106 C CA . GLY A 1 515 ? 23.580 -15.806 -45.370 1.00 86.56 515 GLY A CA 1
ATOM 4107 C C . GLY A 1 515 ? 24.768 -15.019 -44.805 1.00 86.56 515 GLY A C 1
ATOM 4108 O O . GLY A 1 515 ? 25.658 -14.651 -45.572 1.00 86.56 515 GLY A O 1
ATOM 4109 N N . ALA A 1 516 ? 24.796 -14.743 -43.496 1.00 89.38 516 ALA A N 1
ATOM 4110 C CA . ALA A 1 516 ? 25.874 -13.987 -42.874 1.00 89.38 516 ALA A CA 1
ATOM 4111 C C . ALA A 1 516 ? 27.205 -14.755 -42.929 1.00 89.38 516 ALA A C 1
ATOM 4113 O O . ALA A 1 516 ? 27.268 -15.972 -42.718 1.00 89.38 516 ALA A O 1
ATOM 4114 N N . ASP A 1 517 ? 28.289 -14.030 -43.198 1.00 90.50 517 ASP A N 1
ATOM 4115 C CA . ASP A 1 517 ? 29.637 -14.586 -43.182 1.00 90.50 517 ASP A CA 1
ATOM 4116 C C . ASP A 1 517 ? 30.220 -14.515 -41.770 1.00 90.50 517 ASP A C 1
ATOM 4118 O O . ASP A 1 517 ? 30.844 -13.528 -41.400 1.00 90.50 517 ASP A O 1
ATOM 4122 N N . LEU A 1 518 ? 30.016 -15.562 -40.975 1.00 90.50 518 LEU A N 1
ATOM 4123 C CA . LEU A 1 518 ? 30.490 -15.674 -39.593 1.00 90.50 518 LEU A CA 1
ATOM 4124 C C . LEU A 1 518 ? 31.744 -16.562 -39.491 1.00 90.50 518 LEU A C 1
ATOM 4126 O O . LEU A 1 518 ? 31.996 -17.190 -38.463 1.00 90.50 518 LEU A O 1
ATOM 4130 N N . ARG A 1 519 ? 32.545 -16.639 -40.562 1.00 91.19 519 ARG A N 1
ATOM 4131 C CA . ARG A 1 519 ? 33.795 -17.410 -40.556 1.00 91.19 519 ARG A CA 1
ATOM 4132 C C . ARG A 1 519 ? 34.788 -16.828 -39.554 1.00 91.19 519 ARG A C 1
ATOM 4134 O O . ARG A 1 519 ? 34.936 -15.610 -39.474 1.00 91.19 519 ARG A O 1
ATOM 4141 N N . GLY A 1 520 ? 35.455 -17.699 -38.803 1.00 89.25 520 GLY A N 1
ATOM 4142 C CA . GLY A 1 520 ? 36.439 -17.309 -37.790 1.00 89.25 520 GLY A CA 1
ATOM 4143 C C . GLY A 1 520 ? 35.860 -16.590 -36.567 1.00 89.25 520 GLY A C 1
ATOM 4144 O O . GLY A 1 520 ? 36.627 -16.117 -35.736 1.00 89.25 520 GLY A O 1
ATOM 4145 N N . VAL A 1 521 ? 34.530 -16.470 -36.435 1.00 93.75 521 VAL A N 1
ATOM 4146 C CA . VAL A 1 521 ? 33.924 -15.751 -35.304 1.00 93.75 521 VAL A CA 1
ATOM 4147 C C . VAL A 1 521 ? 34.204 -16.486 -33.989 1.00 93.75 521 VAL A C 1
ATOM 4149 O O . VAL A 1 521 ? 34.101 -17.712 -33.925 1.00 93.75 521 VAL A O 1
ATOM 4152 N N . CYS A 1 522 ? 34.552 -15.754 -32.930 1.00 93.38 522 CYS A N 1
ATOM 4153 C CA . CYS A 1 522 ? 34.873 -16.337 -31.628 1.00 93.38 522 CYS A CA 1
ATOM 4154 C C . CYS A 1 522 ? 33.845 -15.897 -30.582 1.00 93.38 522 CYS A C 1
ATOM 4156 O O . CYS A 1 522 ? 33.935 -14.794 -30.046 1.00 93.38 522 CYS A O 1
ATOM 4158 N N . ILE A 1 523 ? 32.858 -16.758 -30.317 1.00 94.00 523 ILE A N 1
ATOM 4159 C CA . ILE A 1 523 ? 31.690 -16.460 -29.466 1.00 94.00 523 ILE A CA 1
ATOM 4160 C C . ILE A 1 523 ? 31.330 -17.634 -28.537 1.00 94.00 523 ILE A C 1
ATOM 4162 O O . ILE A 1 523 ? 30.187 -18.098 -28.527 1.00 94.00 523 ILE A O 1
ATOM 4166 N N . PRO A 1 524 ? 32.282 -18.162 -27.751 1.00 90.75 524 PRO A N 1
ATOM 4167 C CA . PRO A 1 524 ? 32.006 -19.282 -26.864 1.00 90.75 524 PRO A CA 1
ATOM 4168 C C . PRO A 1 524 ? 30.936 -18.909 -25.826 1.00 90.75 524 PRO A C 1
ATOM 4170 O O . PRO A 1 524 ? 30.935 -17.790 -25.304 1.00 90.75 524 PRO A O 1
ATOM 4173 N N . GLY A 1 525 ? 30.034 -19.843 -25.521 1.00 88.19 525 GLY A N 1
ATOM 4174 C CA . GLY A 1 525 ? 28.978 -19.678 -24.520 1.00 88.19 525 GLY A CA 1
ATOM 4175 C C . GLY A 1 525 ? 27.829 -18.746 -24.920 1.00 88.19 525 GLY A C 1
ATOM 4176 O O . GLY A 1 525 ? 27.039 -18.377 -24.053 1.00 88.19 525 GLY A O 1
ATOM 4177 N N . ALA A 1 526 ? 27.754 -18.309 -26.183 1.00 92.88 526 ALA A N 1
ATOM 4178 C CA . ALA A 1 526 ? 26.677 -17.443 -26.662 1.00 92.88 526 ALA A CA 1
ATOM 4179 C C . ALA A 1 526 ? 25.326 -18.171 -26.681 1.00 92.88 526 ALA A C 1
ATOM 4181 O O . ALA A 1 526 ? 25.266 -19.376 -26.925 1.00 92.88 526 ALA A O 1
ATOM 4182 N N . ASP A 1 527 ? 24.239 -17.429 -26.472 1.00 92.00 527 ASP A N 1
ATOM 4183 C CA . ASP A 1 527 ? 22.883 -17.955 -26.625 1.00 92.00 527 ASP A CA 1
ATOM 4184 C C . ASP A 1 527 ? 22.289 -17.475 -27.951 1.00 92.00 527 ASP A C 1
ATOM 4186 O O . ASP A 1 527 ? 21.891 -16.320 -28.105 1.00 92.00 527 ASP A O 1
ATOM 4190 N N . LEU A 1 528 ? 22.280 -18.378 -28.926 1.00 92.62 528 LEU A N 1
ATOM 4191 C CA . LEU A 1 528 ? 21.770 -18.170 -30.278 1.00 92.62 528 LEU A CA 1
ATOM 4192 C C . LEU A 1 528 ? 20.385 -18.806 -30.478 1.00 92.62 528 LEU A C 1
ATOM 4194 O O . LEU A 1 528 ? 19.899 -18.863 -31.610 1.00 92.62 528 LEU A O 1
ATOM 4198 N N . SER A 1 529 ? 19.746 -19.270 -29.398 1.00 85.44 529 SER A N 1
ATOM 4199 C CA . SER A 1 529 ? 18.368 -19.762 -29.436 1.00 85.44 529 SER A CA 1
ATOM 4200 C C . SER A 1 529 ? 17.419 -18.678 -29.958 1.00 85.44 529 SER A C 1
ATOM 4202 O O . SER A 1 529 ? 17.615 -17.486 -29.702 1.00 85.44 529 SER A O 1
ATOM 4204 N N . ASP A 1 530 ? 16.404 -19.085 -30.719 1.00 83.94 530 ASP A N 1
ATOM 4205 C CA . ASP A 1 530 ? 15.483 -18.215 -31.474 1.00 83.94 530 ASP A CA 1
ATOM 4206 C C . ASP A 1 530 ? 16.108 -17.444 -32.662 1.00 83.94 530 ASP A C 1
ATOM 4208 O O . ASP A 1 530 ? 15.420 -16.665 -33.327 1.00 83.94 530 ASP A O 1
ATOM 4212 N N . GLY A 1 531 ? 17.395 -17.645 -32.966 1.00 85.06 531 GLY A N 1
ATOM 4213 C CA . GLY A 1 531 ? 18.074 -16.957 -34.064 1.00 85.06 531 GLY A CA 1
ATOM 4214 C C . GLY A 1 531 ? 17.863 -17.593 -35.440 1.00 85.06 531 GLY A C 1
ATOM 4215 O O . GLY A 1 531 ? 17.796 -18.811 -35.590 1.00 85.06 531 GLY A O 1
ATOM 4216 N N . GLN A 1 532 ? 17.812 -16.754 -36.479 1.00 88.88 532 GLN A N 1
ATOM 4217 C CA . GLN A 1 532 ? 17.704 -17.191 -37.875 1.00 88.88 532 GLN A CA 1
ATOM 4218 C C . GLN A 1 532 ? 19.072 -17.153 -38.564 1.00 88.88 532 GLN A C 1
ATOM 4220 O O . GLN A 1 532 ? 19.585 -16.074 -38.870 1.00 88.88 532 GLN A O 1
ATOM 4225 N N . PHE A 1 533 ? 19.641 -18.333 -38.825 1.00 90.25 533 PHE A N 1
ATOM 4226 C CA . PHE A 1 533 ? 20.997 -18.517 -39.368 1.00 90.25 533 PHE A CA 1
ATOM 4227 C C . PHE A 1 533 ? 21.035 -19.301 -40.688 1.00 90.25 533 PHE A C 1
ATOM 4229 O O . PHE A 1 533 ? 22.068 -19.866 -41.051 1.00 90.25 533 PHE A O 1
ATOM 4236 N N . ASP A 1 534 ? 19.926 -19.355 -41.424 1.00 88.31 534 ASP A N 1
ATOM 4237 C CA . ASP A 1 534 ? 19.862 -20.080 -42.695 1.00 88.31 534 ASP A CA 1
ATOM 4238 C C . ASP A 1 534 ? 20.967 -19.612 -43.655 1.00 88.31 534 ASP A C 1
ATOM 4240 O O . ASP A 1 534 ? 21.164 -18.419 -43.883 1.00 88.31 534 ASP A O 1
ATOM 4244 N N . SER A 1 535 ? 21.718 -20.554 -44.227 1.00 89.56 535 SER A N 1
ATOM 4245 C CA . SER A 1 535 ? 22.868 -20.282 -45.111 1.00 89.56 535 SER A CA 1
ATOM 4246 C C . SER A 1 535 ? 24.025 -19.470 -44.493 1.00 89.56 535 SER A C 1
ATOM 4248 O O . SER A 1 535 ? 24.922 -19.049 -45.230 1.00 89.56 535 SER A O 1
ATOM 4250 N N . ALA A 1 536 ? 24.051 -19.249 -43.174 1.00 90.00 536 ALA A N 1
ATOM 4251 C CA . ALA A 1 536 ? 25.174 -18.597 -42.501 1.00 90.00 536 ALA A CA 1
ATOM 4252 C C . ALA A 1 536 ? 26.427 -19.494 -42.504 1.00 90.00 536 ALA A C 1
ATOM 4254 O O . ALA A 1 536 ? 26.347 -20.720 -42.397 1.00 90.00 536 ALA A O 1
ATOM 4255 N N . ARG A 1 537 ? 27.612 -18.888 -42.635 1.00 91.50 537 ARG A N 1
ATOM 4256 C CA . ARG A 1 537 ? 28.890 -19.617 -42.724 1.00 91.50 537 ARG A CA 1
ATOM 4257 C C . ARG A 1 537 ? 29.656 -19.530 -41.411 1.00 91.50 537 ARG A C 1
ATOM 4259 O O . ARG A 1 537 ? 30.178 -18.472 -41.105 1.00 91.50 537 ARG A O 1
ATOM 4266 N N . PHE A 1 538 ? 29.828 -20.654 -40.717 1.00 89.19 538 PHE A N 1
ATOM 4267 C CA . PHE A 1 538 ? 30.563 -20.742 -39.442 1.00 89.19 538 PHE A CA 1
ATOM 4268 C C . PHE A 1 538 ? 31.916 -21.477 -39.547 1.00 89.19 538 PHE A C 1
ATOM 4270 O O . PHE A 1 538 ? 32.396 -22.054 -38.575 1.00 89.19 538 PHE A O 1
ATOM 4277 N N . HIS A 1 539 ? 32.544 -21.512 -40.729 1.00 90.31 539 HIS A N 1
ATOM 4278 C CA . HIS A 1 539 ? 33.838 -22.197 -40.882 1.00 90.31 539 HIS A CA 1
ATOM 4279 C C . HIS A 1 539 ? 34.893 -21.550 -39.976 1.00 90.31 539 HIS A C 1
ATOM 4281 O O . HIS A 1 539 ? 34.977 -20.325 -39.925 1.00 90.31 539 HIS A O 1
ATOM 4287 N N . GLU A 1 540 ? 35.682 -22.371 -39.278 1.00 88.75 540 GLU A N 1
ATOM 4288 C CA . GLU A 1 540 ? 36.730 -21.933 -38.336 1.00 88.75 540 GLU A CA 1
ATOM 4289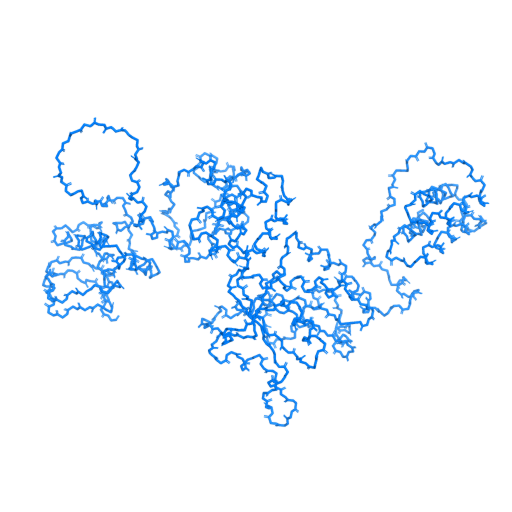 C C . GLU A 1 540 ? 36.222 -21.074 -37.159 1.00 88.75 540 GLU A C 1
ATOM 4291 O O . GLU A 1 540 ? 37.016 -20.461 -36.453 1.00 88.75 540 GLU A O 1
ATOM 4296 N N . ALA A 1 541 ? 34.908 -21.038 -36.912 1.00 91.38 541 ALA A N 1
ATOM 4297 C CA . ALA A 1 541 ? 34.339 -20.337 -35.768 1.00 91.38 541 ALA A CA 1
ATOM 4298 C C . ALA A 1 541 ? 34.572 -21.105 -34.455 1.00 91.38 541 ALA A C 1
ATOM 4300 O O . ALA A 1 541 ? 34.422 -22.329 -34.399 1.00 91.38 541 ALA A O 1
ATOM 4301 N N . ASN A 1 542 ? 34.863 -20.383 -33.372 1.00 91.50 542 ASN A N 1
ATOM 4302 C CA . ASN A 1 542 ? 34.845 -20.941 -32.024 1.00 91.50 542 ASN A CA 1
ATOM 4303 C C . ASN A 1 542 ? 33.440 -20.795 -31.425 1.00 91.50 542 ASN A C 1
ATOM 4305 O O . ASN A 1 542 ? 33.063 -19.726 -30.941 1.00 91.50 542 ASN A O 1
ATOM 4309 N N . LEU A 1 543 ? 32.696 -21.902 -31.458 1.00 91.38 543 LEU A N 1
ATOM 4310 C CA . LEU A 1 543 ? 31.315 -22.025 -30.982 1.00 91.38 543 LEU A CA 1
ATOM 4311 C C . LEU A 1 543 ? 31.201 -22.935 -29.746 1.00 91.38 543 LEU A C 1
ATOM 4313 O O . LEU A 1 543 ? 30.182 -23.591 -29.537 1.00 91.38 543 LEU A O 1
ATOM 4317 N N . THR A 1 544 ? 32.265 -23.027 -28.947 1.00 90.56 544 THR A N 1
ATOM 4318 C CA . THR A 1 544 ? 32.279 -23.877 -27.745 1.00 90.56 544 THR A CA 1
ATOM 4319 C C . THR A 1 544 ? 31.163 -23.456 -26.783 1.00 90.56 544 THR A C 1
ATOM 4321 O O . THR A 1 544 ? 31.020 -22.268 -26.509 1.00 90.56 544 THR A O 1
ATOM 4324 N N . ASP A 1 545 ? 30.376 -24.409 -26.278 1.00 87.38 545 ASP A N 1
ATOM 4325 C CA . ASP A 1 545 ? 29.261 -24.194 -25.336 1.00 87.38 545 ASP A CA 1
ATOM 4326 C C . ASP A 1 545 ? 28.166 -23.211 -25.805 1.00 87.38 545 ASP A C 1
ATOM 4328 O O . ASP A 1 545 ? 27.435 -22.652 -24.989 1.00 87.38 545 ASP A O 1
ATOM 4332 N N . VAL A 1 546 ? 28.031 -22.987 -27.116 1.00 92.12 546 VAL A N 1
ATOM 4333 C CA . VAL A 1 546 ? 26.969 -22.140 -27.680 1.00 92.12 546 VAL A CA 1
ATOM 4334 C C . VAL A 1 546 ? 25.617 -22.854 -27.627 1.00 92.12 546 VAL A C 1
ATOM 4336 O O . VAL A 1 546 ? 25.495 -24.003 -28.058 1.00 92.12 546 VAL A O 1
ATOM 4339 N N . ASN A 1 547 ? 24.585 -22.159 -27.146 1.00 89.12 547 ASN A N 1
ATOM 4340 C CA . ASN A 1 547 ? 23.216 -22.661 -27.172 1.00 89.12 547 ASN A CA 1
ATOM 4341 C C . ASN A 1 547 ? 22.533 -22.317 -28.504 1.00 89.12 547 ASN A C 1
ATOM 4343 O O . ASN A 1 547 ? 22.371 -21.145 -28.828 1.00 89.12 547 ASN A O 1
ATOM 4347 N N . PHE A 1 548 ? 22.098 -23.331 -29.251 1.00 84.25 548 PHE A N 1
ATOM 4348 C CA . PHE A 1 548 ? 21.313 -23.177 -30.485 1.00 84.25 548 PHE A CA 1
ATOM 4349 C C . PHE A 1 548 ? 19.838 -23.572 -30.317 1.00 84.25 548 PHE A C 1
ATOM 4351 O O . PHE A 1 548 ? 19.070 -23.430 -31.268 1.00 84.25 548 PHE A O 1
ATOM 4358 N N . ALA A 1 549 ? 19.469 -24.122 -29.156 1.00 72.81 549 ALA A N 1
ATOM 4359 C CA . ALA A 1 549 ? 18.185 -24.775 -28.908 1.00 72.81 549 ALA A CA 1
ATOM 4360 C C . ALA A 1 549 ? 17.197 -23.885 -28.158 1.00 72.81 549 ALA A C 1
ATOM 4362 O O . ALA A 1 549 ? 17.638 -23.169 -27.225 1.00 72.81 549 ALA A O 1
#

Nearest PDB structures (foldseek):
  7n6g-assembly1_1G  TM=4.750E-01  e=3.200E+00  Chlamydomonas reinhardtii
  3ea5-assembly1_B  TM=1.879E-01  e=4.090E-01  Saccharomyces cerevisiae
  6s47-assembly1_Bi  TM=2.251E-01  e=8.383E-01  Saccharomyces cerevisiae
  1ibr-assembly2_D  TM=1.304E-01  e=5.717E-01  Homo sapiens
  4hzk-assembly2_B  TM=1.151E-01  e=2.643E+00  Thermochaetoides thermophila DSM 1495

Sequence (549 aa):
MFQWSICQLLGEIADDSIWSVSTRQQAIELLGALYQNDQDWAQDDSVKSWMMTIIGKLSMTPDKAVKTTALALLQQLGSDEAPSAPPPYPLRSHIPIPVASPVLAKVQNLPAVEYHIYRVRSQRLVESRLPVYVAPMAKANIQAQGDHPFLLMDKVQSFLSDERQVMLILGDSGAGKSTFNHHLEYQLWSEYKRGGDIPLFINLPSIHEPRDDMVGKHLKTQGFSEAQIQELKDHRRLVVIGDGYDEMLSCRSQYIGQDYRSRFTPQGGDHYNRPAIHLFQEAVIEPFMKDQIQSYVKQYVPLEPRTWTTQDYMDKLNAIPNLVELVKNPFLLTLALEALPKVTDGEQDLSTINITRKQDGNPIVLYTHLIDRGSWKAAFFGPDPEVRLLQEATPLSRTGNQFRFIHRSMLKYFFSRTVFGPASHYHSDECNLQSDSASADTLVLGPDNPLFKRNLVVEPSVIWFLSERAQQHQEFKNILLAMVEQSKADYTTATVTAATNAITILVKAGVTFHGADLRGVCIPGADLSDGQFDSARFHEANLTDVNFA

Mean predicted aligned error: 20.65 Å

Foldseek 3Di:
DVLLVLLLVLLLQLQAPVDDLVSNLVSLVVLLVLLVPQPPRPVDVVSNVSSLLSLLVQLVHPDPSSVVSSVVSCVVVPDPDRDPDDDPDDSDNDDQLPPDDVVVCVVVVPDPLLSLLVNVLVVLLVVLDDLFDFFFWWDFDPPPDPDDTDGVVVVVVVLVVDLADFEAEAEDVLQCLVNVLSVVQNVCSVPDDVQAEREDEDAPLVDDPPVDDRQVVSVVVSPDDPVSSVCCVVRHHYHYRYPDPVVNCVVPDDDCDPPNVVVGFAQDPDPVSHGPVVNYGYIYTDFADPVSLLSRLQSVPPPDPDPDDSVRLSVQCVVDPCSVVQPSRVVSSVLCSLCVVVVVVDDDDDPDDDDDDDDDLWDKDFDDCVPCVPHVCCVQVNPPPVSVSVLVSAQWDDDPRIIGGVDSLVVLLVLLCQLPNPPPPPPPPDDDDDDDDDDPPQPDDDLPHVLLVDQCQVPVSNLLNLLVVVLVDVSSLVNLVVLQVVQLPDVDSSSLSNNLSSQLSCLSNVNACALPASDSGRHELHENDNYHQHNYDHHNYRHHNYHHD

Secondary structure (DSSP, 8-state):
-HHHHHHHHHHHHHH-TTS-HHHHHHHHHHHHHHHH-TTTS--SHHHHHHHHHHHHHHHTSS-HHHHHHHHHHHHHTT-----SS--SS---S---S-SS-HHHHHHTT--HHHHHHHHHHHHHHHHT--SS--PPEEES-TT-TTPPPEEHHHHHHHHHTSS--EEEEE--TTSSHHHHHHHHHHHHHHH--TTS-EEEEEEGGG-S-TTS-HHHHHHHHTT--HHHHHHHHHHS-EEEEEE-HHHHTTTS---S-TTTHHHHSPBPSSTT--B-GGGEEEEEEPPPPHHHHHHHHHHHGGGS--SS-HHHHHHHHHHSTTHHHHTTSHHHHHHHHHHHHHHHTT----------SS-TT---EE--TTTSTTSHHHHHHSS-HHHHHHHHTTTEEEETTEEEESSHHHHHHHHHHHH--GGGG---------------------TTSHHHHS--TT-HHHHHHHHHHHHH-HHHHHHHHHHHHHTTT---HHHHHHHHHHHHHHHHTT---TT-B-TT-B-TT-B-TT---TT-B-TT-B-TT-B--